Protein AF-A0A0J1G9G6-F1 (afdb_monomer_lite)

pLDDT: mean 80.58, std 20.75, range [24.62, 98.62]

Structure (mmCIF, N/CA/C/O backbone):
data_AF-A0A0J1G9G6-F1
#
_entry.id   AF-A0A0J1G9G6-F1
#
loop_
_atom_site.group_PDB
_atom_site.id
_atom_site.type_symbol
_atom_site.label_atom_id
_atom_site.label_alt_id
_atom_site.label_comp_id
_atom_site.label_asym_id
_atom_site.label_entity_id
_atom_site.label_seq_id
_atom_site.pdbx_PDB_ins_code
_atom_site.Cartn_x
_atom_site.Cartn_y
_atom_site.Cartn_z
_atom_site.occupancy
_atom_site.B_iso_or_equiv
_atom_site.auth_seq_id
_atom_site.auth_comp_id
_atom_site.auth_asym_id
_atom_site.auth_atom_id
_atom_site.pdbx_PDB_model_num
ATOM 1 N N . MET A 1 1 ? 2.804 14.937 89.575 1.00 37.44 1 MET A N 1
ATOM 2 C CA . MET A 1 1 ? 2.727 14.821 91.045 1.00 37.44 1 MET A CA 1
ATOM 3 C C . MET A 1 1 ? 1.291 15.159 91.384 1.00 37.44 1 MET A C 1
ATOM 5 O O . MET A 1 1 ? 0.888 16.235 90.977 1.00 37.44 1 MET A O 1
ATOM 9 N N . GLU A 1 2 ? 0.412 14.302 91.888 1.00 34.16 2 GLU A N 1
ATOM 10 C CA . GLU A 1 2 ? 0.424 12.997 92.588 1.00 34.16 2 GLU A CA 1
ATOM 11 C C . GLU A 1 2 ? -0.862 12.253 92.126 1.00 34.16 2 GLU A C 1
ATOM 13 O O . GLU A 1 2 ? -1.813 12.911 91.711 1.00 34.16 2 GLU A O 1
ATOM 18 N N . TYR A 1 3 ? -0.898 10.945 91.842 1.00 30.44 3 TYR A N 1
ATOM 19 C CA . TYR A 1 3 ? -0.994 9.770 92.733 1.00 30.44 3 TYR A CA 1
ATOM 20 C C . TYR A 1 3 ? -2.004 9.855 93.900 1.00 30.44 3 TYR A C 1
ATOM 22 O O . TYR A 1 3 ? -1.712 10.488 94.904 1.00 30.44 3 TYR A O 1
ATOM 30 N N . GLU A 1 4 ? -3.085 9.058 93.751 1.00 37.62 4 GLU A N 1
ATOM 31 C CA . GLU A 1 4 ? -3.669 8.147 94.772 1.00 37.62 4 GLU A CA 1
ATOM 32 C C . GLU A 1 4 ? -4.447 8.789 95.951 1.00 37.62 4 GLU A C 1
ATOM 34 O O . GLU A 1 4 ? -4.202 9.921 96.329 1.00 37.62 4 GLU A O 1
ATOM 39 N N . GLU A 1 5 ? -5.439 8.200 96.627 1.00 36.09 5 GLU A N 1
ATOM 40 C CA . GLU A 1 5 ? -6.128 6.908 96.598 1.00 36.09 5 GLU A CA 1
ATOM 41 C C . GLU A 1 5 ? -7.461 7.093 97.363 1.00 36.09 5 GLU A C 1
ATOM 43 O O . GLU A 1 5 ? -7.559 7.824 98.349 1.00 36.09 5 GLU A O 1
ATOM 48 N N . ASN A 1 6 ? -8.489 6.405 96.883 1.00 42.53 6 ASN A N 1
ATOM 49 C CA . ASN A 1 6 ? -9.637 5.812 97.576 1.00 42.53 6 ASN A CA 1
ATOM 50 C C . ASN A 1 6 ? -9.734 5.905 99.128 1.00 42.53 6 ASN A C 1
ATOM 52 O O . ASN A 1 6 ? -8.897 5.335 99.819 1.00 42.53 6 ASN A O 1
ATOM 56 N N . LYS A 1 7 ? -10.868 6.391 99.676 1.00 35.22 7 LYS A N 1
ATOM 57 C CA . LYS A 1 7 ? -11.526 5.812 100.878 1.00 35.22 7 LYS A CA 1
ATOM 58 C C . LYS A 1 7 ? -13.044 6.015 100.834 1.00 35.22 7 LYS A C 1
ATOM 60 O O . LYS A 1 7 ? -13.541 7.135 100.781 1.00 35.22 7 LYS A O 1
ATOM 65 N N . GLY A 1 8 ? -13.770 4.898 100.854 1.00 39.19 8 GLY A N 1
ATOM 66 C CA . GLY A 1 8 ? -15.228 4.846 100.847 1.00 39.19 8 GLY A CA 1
ATOM 67 C C . GLY A 1 8 ? -15.885 5.128 102.198 1.00 39.19 8 GLY A C 1
ATOM 68 O O . GLY A 1 8 ? -15.241 5.139 103.245 1.00 39.19 8 GLY A O 1
ATOM 69 N N . ILE A 1 9 ? -17.211 5.277 102.160 1.00 37.81 9 ILE A N 1
ATOM 70 C CA . ILE A 1 9 ? -18.084 5.223 103.334 1.00 37.81 9 ILE A CA 1
ATOM 71 C C . ILE A 1 9 ? -19.213 4.229 103.046 1.00 37.81 9 ILE A C 1
ATOM 73 O O . ILE A 1 9 ? -19.984 4.370 102.099 1.00 37.81 9 ILE A O 1
ATOM 77 N N . TYR A 1 10 ? -19.273 3.203 103.891 1.00 46.72 10 TYR A N 1
ATOM 78 C CA . TYR A 1 10 ? -20.359 2.239 104.029 1.00 46.72 10 TYR A CA 1
ATOM 79 C C . TYR A 1 10 ? -21.520 2.846 104.829 1.00 46.72 10 TYR A C 1
ATOM 81 O O . TYR A 1 10 ? -21.289 3.326 105.932 1.00 46.72 10 TYR A O 1
ATOM 89 N N . MET A 1 11 ? -22.762 2.698 104.355 1.00 38.56 11 MET A N 1
ATOM 90 C CA . MET A 1 11 ? -24.015 2.687 105.144 1.00 38.56 11 MET A CA 1
ATOM 91 C C . MET A 1 11 ? -25.131 2.075 104.272 1.00 38.56 11 MET A C 1
ATOM 93 O O . MET A 1 11 ? -25.106 2.244 103.062 1.00 38.56 11 MET A O 1
ATOM 97 N N . ASN A 1 12 ? -26.192 1.398 104.720 1.00 42.09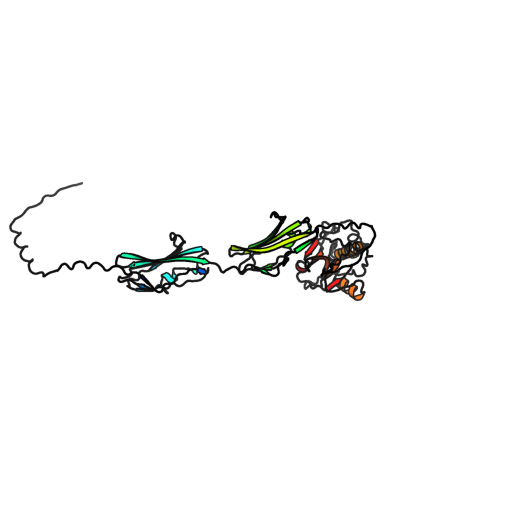 12 ASN A N 1
ATOM 98 C CA . ASN A 1 12 ? -26.589 0.667 105.927 1.00 42.09 12 ASN A CA 1
ATOM 99 C C . ASN A 1 12 ? -27.795 -0.209 105.463 1.00 42.09 12 ASN A C 1
ATOM 101 O O . ASN A 1 12 ? -28.564 0.196 104.588 1.00 42.09 12 ASN A O 1
ATOM 105 N N . LYS A 1 13 ? -27.964 -1.427 105.992 1.00 48.56 13 LYS A N 1
ATOM 106 C CA . LYS A 1 13 ? -28.809 -2.527 105.459 1.00 48.56 13 LYS A CA 1
ATOM 107 C C . LYS A 1 13 ? -30.334 -2.278 105.382 1.00 48.56 13 LYS A C 1
ATOM 109 O O . LYS A 1 13 ? -31.042 -3.165 104.915 1.00 48.56 13 LYS A O 1
ATOM 114 N N . LYS A 1 14 ? -30.862 -1.112 105.768 1.00 46.28 14 LYS A N 1
ATOM 115 C CA . LYS A 1 14 ? -32.317 -0.829 105.786 1.00 46.28 14 LYS A CA 1
ATOM 116 C C . LYS A 1 14 ? -32.867 -0.045 104.580 1.00 46.28 14 LYS A C 1
ATOM 118 O O . LYS A 1 14 ? -34.073 0.128 104.486 1.00 46.28 14 LYS A O 1
ATOM 123 N N . VAL A 1 15 ? -32.030 0.339 103.610 1.00 47.22 15 VAL A N 1
ATOM 124 C CA . VAL A 1 15 ? -32.464 1.046 102.375 1.00 47.22 15 VAL A CA 1
ATOM 125 C C . VAL A 1 15 ? -32.767 0.084 101.206 1.00 47.22 15 VAL A C 1
ATOM 127 O O . VAL A 1 15 ? -33.243 0.489 100.152 1.00 47.22 15 VAL A O 1
ATOM 130 N N . LYS A 1 16 ? -32.571 -1.231 101.384 1.00 42.94 16 LYS A N 1
ATOM 131 C CA . LYS A 1 16 ? -32.784 -2.231 100.318 1.00 42.94 16 LYS A CA 1
ATOM 132 C C . LYS A 1 16 ? -34.242 -2.658 100.084 1.00 42.94 16 LYS A C 1
ATOM 134 O O . LYS A 1 16 ? -34.490 -3.373 99.121 1.00 42.94 16 LYS A O 1
ATOM 139 N N . VAL A 1 17 ? -35.203 -2.236 100.911 1.00 45.69 17 VAL A N 1
ATOM 140 C CA . VAL A 1 17 ? -36.589 -2.753 100.841 1.00 45.69 17 VAL A CA 1
ATOM 141 C C . VAL A 1 17 ? -37.547 -1.847 100.048 1.00 45.69 17 VAL A C 1
ATOM 143 O O . VAL A 1 17 ? -38.584 -2.319 99.602 1.00 45.69 17 VAL A O 1
ATOM 146 N N . LEU A 1 18 ? -37.184 -0.595 99.739 1.00 37.94 18 LEU A N 1
ATOM 147 C CA . LEU A 1 18 ? -38.076 0.315 98.994 1.00 37.94 18 LEU A CA 1
ATOM 148 C C . LEU A 1 18 ? -37.917 0.260 97.456 1.00 37.94 18 LEU A C 1
ATOM 150 O O . LEU A 1 18 ? -38.716 0.842 96.736 1.00 37.94 18 LEU A O 1
ATOM 154 N N . ILE A 1 19 ? -36.932 -0.477 96.926 1.00 45.41 19 ILE A N 1
ATOM 155 C CA . ILE A 1 19 ? -36.694 -0.605 95.467 1.00 45.41 19 ILE A CA 1
ATOM 156 C C . ILE A 1 19 ? -37.241 -1.937 94.901 1.00 45.41 19 ILE A C 1
ATOM 158 O O . ILE A 1 19 ? -37.172 -2.186 93.701 1.00 45.41 19 ILE A O 1
ATOM 162 N N . LEU A 1 20 ? -37.859 -2.790 95.730 1.00 42.72 20 LEU A N 1
ATOM 163 C CA . LEU A 1 20 ? -38.358 -4.108 95.305 1.00 42.72 20 LEU A CA 1
ATOM 164 C C . LEU A 1 20 ? -39.875 -4.162 95.025 1.00 42.72 20 LEU A C 1
ATOM 166 O O . LEU A 1 20 ? -40.393 -5.227 94.708 1.00 42.72 20 LEU A O 1
ATOM 170 N N . MET A 1 21 ? -40.600 -3.037 95.090 1.00 43.38 21 MET A N 1
ATOM 171 C CA . MET A 1 21 ? -42.067 -3.026 94.948 1.00 43.38 21 MET A CA 1
ATOM 172 C C . MET A 1 21 ? -42.606 -2.018 93.916 1.00 43.38 21 MET A C 1
ATOM 174 O O . MET A 1 21 ? -43.674 -1.451 94.098 1.00 43.38 21 MET A O 1
ATOM 178 N N . CYS A 1 22 ? -41.889 -1.825 92.802 1.00 37.66 22 CYS A N 1
ATOM 179 C CA . CYS A 1 22 ? -42.412 -1.151 91.596 1.00 37.66 22 CYS A CA 1
ATOM 180 C C . CYS A 1 22 ? -42.203 -1.957 90.296 1.00 37.66 22 CYS A C 1
ATOM 182 O O . CYS A 1 22 ? -42.447 -1.452 89.205 1.00 37.66 22 CYS A O 1
ATOM 184 N N . CYS A 1 23 ? -41.783 -3.224 90.383 1.00 44.28 23 CYS A N 1
ATOM 185 C CA . CYS A 1 23 ? -41.430 -4.034 89.208 1.00 44.28 23 CYS A CA 1
ATOM 186 C C . CYS A 1 23 ? -42.521 -5.009 88.729 1.00 44.28 23 CYS A C 1
ATOM 188 O O . CYS A 1 23 ? -42.202 -5.915 87.965 1.00 44.28 23 CYS A O 1
ATOM 190 N N . LEU A 1 24 ? -43.785 -4.877 89.148 1.00 44.25 24 LEU A N 1
ATOM 191 C CA . LEU A 1 24 ? -44.778 -5.941 88.917 1.00 44.25 24 LEU A CA 1
ATOM 192 C C . LEU A 1 24 ? -45.924 -5.658 87.941 1.00 44.25 24 LEU A C 1
ATOM 194 O O . LEU A 1 24 ? -46.787 -6.516 87.808 1.00 44.25 24 LEU A O 1
ATOM 198 N N . VAL A 1 25 ? -45.903 -4.568 87.164 1.00 45.62 25 VAL A N 1
ATOM 199 C CA . VAL A 1 25 ? -46.763 -4.468 85.964 1.00 45.62 25 VAL A CA 1
ATOM 200 C C . VAL A 1 25 ? -46.079 -3.675 84.839 1.00 45.62 25 VAL A C 1
ATOM 202 O O . VAL A 1 25 ? -46.430 -2.538 84.550 1.00 45.62 25 VAL A O 1
ATOM 205 N N . VAL A 1 26 ? -45.109 -4.288 84.157 1.00 47.47 26 VAL A N 1
ATOM 206 C CA . VAL A 1 26 ? -44.855 -3.983 82.737 1.00 47.47 26 VAL A CA 1
ATOM 207 C C . VAL A 1 26 ? -44.980 -5.301 81.992 1.00 47.47 26 VAL A C 1
ATOM 209 O O . VAL A 1 26 ? -44.160 -6.205 82.139 1.00 47.47 26 VAL A O 1
ATOM 212 N N . GLY A 1 27 ? -46.094 -5.431 81.276 1.00 43.91 27 GLY A N 1
ATOM 213 C CA . GLY A 1 27 ? -46.491 -6.640 80.580 1.00 43.91 27 GLY A CA 1
ATOM 214 C C . GLY A 1 27 ? -45.456 -7.107 79.559 1.00 43.91 27 GLY A C 1
ATOM 215 O O . GLY A 1 27 ? -44.911 -6.319 78.793 1.00 43.91 27 GLY A O 1
ATOM 216 N N . MET A 1 28 ? -45.227 -8.419 79.578 1.00 46.56 28 MET A N 1
ATOM 217 C CA . MET A 1 28 ? -44.913 -9.280 78.436 1.00 46.56 28 MET A CA 1
ATOM 218 C C . MET A 1 28 ? -44.285 -8.584 77.216 1.00 46.56 28 MET A C 1
ATOM 220 O O . MET A 1 28 ? -44.921 -8.432 76.174 1.00 46.56 28 MET A O 1
ATOM 224 N N . ILE A 1 29 ? -42.987 -8.284 77.282 1.00 49.66 29 ILE A N 1
ATOM 225 C CA . ILE A 1 29 ? -42.167 -8.339 76.070 1.00 49.66 29 ILE A CA 1
ATOM 226 C C . ILE A 1 29 ? -41.852 -9.818 75.876 1.00 49.66 29 ILE A C 1
ATOM 228 O O . ILE A 1 29 ? -40.887 -10.344 76.428 1.00 49.66 29 ILE A O 1
ATOM 232 N N . ILE A 1 30 ? -42.705 -10.512 75.121 1.00 52.06 30 ILE A N 1
ATOM 233 C CA . ILE A 1 30 ? -42.299 -11.771 74.497 1.00 52.06 30 ILE A CA 1
ATOM 234 C C . ILE A 1 30 ? -40.992 -11.444 73.763 1.00 52.06 30 ILE A C 1
ATOM 236 O O . ILE A 1 30 ? -40.996 -10.506 72.957 1.00 52.06 30 ILE A O 1
ATOM 240 N N . PRO A 1 31 ? -39.870 -12.141 74.015 1.00 52.69 31 PRO A N 1
ATOM 241 C CA . PRO A 1 31 ? -38.706 -11.990 73.167 1.00 52.69 31 PRO A CA 1
ATOM 242 C C . PRO A 1 31 ? -39.134 -12.451 71.774 1.00 52.69 31 PRO A C 1
ATOM 244 O O . PRO A 1 31 ? -39.212 -13.648 71.497 1.00 52.69 31 PRO A O 1
ATOM 247 N N . MET A 1 32 ? -39.469 -11.501 70.896 1.00 48.16 32 MET A N 1
ATOM 248 C CA . MET A 1 32 ? -39.546 -11.769 69.470 1.00 48.16 32 MET A CA 1
ATOM 249 C C . MET A 1 32 ? -38.167 -12.293 69.103 1.00 48.16 32 MET A C 1
ATOM 251 O O . MET A 1 32 ? -37.185 -11.549 69.070 1.00 48.16 32 MET A O 1
ATOM 255 N N . LYS A 1 33 ? -38.093 -13.610 68.899 1.00 45.69 33 LYS A N 1
ATOM 256 C CA . LYS A 1 33 ? -36.967 -14.284 68.269 1.00 45.69 33 LYS A CA 1
ATOM 257 C C . LYS A 1 33 ? -36.539 -13.393 67.101 1.00 45.69 33 LYS A C 1
ATOM 259 O O . LYS A 1 33 ? -37.409 -13.103 66.278 1.00 45.69 33 LYS A O 1
ATOM 264 N N . PRO A 1 34 ? -35.285 -12.904 67.036 1.00 56.00 34 PRO A N 1
ATOM 265 C CA . PRO A 1 34 ? -34.860 -12.067 65.928 1.00 56.00 34 PRO A CA 1
ATOM 266 C C . PRO A 1 34 ? -35.147 -12.852 64.657 1.00 56.00 34 PRO A C 1
ATOM 268 O O . PRO A 1 34 ? -34.554 -13.907 64.418 1.00 56.00 34 PRO A O 1
ATOM 271 N N . GLU A 1 35 ? -36.148 -12.394 63.908 1.00 53.66 35 GLU A N 1
ATOM 272 C CA . GLU A 1 35 ? -36.547 -13.047 62.681 1.00 53.66 35 GLU A CA 1
ATOM 273 C C . GLU A 1 35 ? -35.318 -13.017 61.785 1.00 53.66 35 GLU A C 1
ATOM 275 O O . GLU A 1 35 ? -34.762 -11.948 61.511 1.00 53.66 35 GLU A O 1
ATOM 280 N N . ALA A 1 36 ? -34.808 -14.205 61.457 1.00 62.31 36 ALA A N 1
ATOM 281 C CA . ALA A 1 36 ? -33.551 -14.338 60.746 1.00 62.31 36 ALA A CA 1
ATOM 282 C C . ALA A 1 36 ? -33.624 -13.460 59.494 1.00 62.31 36 ALA A C 1
ATOM 284 O O . ALA A 1 36 ? -34.475 -13.676 58.629 1.00 62.31 36 ALA A O 1
ATOM 285 N N . ALA A 1 37 ? -32.769 -12.434 59.430 1.00 69.75 37 ALA A N 1
ATOM 286 C CA . ALA A 1 37 ? -32.818 -11.446 58.364 1.00 69.75 37 ALA A CA 1
ATOM 287 C C . ALA A 1 37 ? -32.830 -12.166 57.008 1.00 69.75 37 ALA A C 1
ATOM 289 O O . ALA A 1 37 ? -31.912 -12.927 56.691 1.00 69.75 37 ALA A O 1
ATOM 290 N N . ALA A 1 38 ? -33.886 -11.948 56.217 1.00 83.25 38 ALA A N 1
ATOM 291 C CA . ALA A 1 38 ? -34.091 -12.658 54.958 1.00 83.25 38 ALA A CA 1
ATOM 292 C C . ALA A 1 38 ? -32.831 -12.605 54.074 1.00 83.25 38 ALA A C 1
ATOM 294 O O . ALA A 1 38 ? -32.177 -11.567 53.973 1.00 83.25 38 ALA A O 1
ATOM 295 N N . ALA A 1 39 ? -32.479 -13.683 53.375 1.00 90.19 39 ALA A N 1
ATOM 296 C CA . ALA A 1 39 ? -31.289 -13.675 52.523 1.00 90.19 39 ALA A CA 1
ATOM 297 C C . ALA A 1 39 ? -31.376 -12.601 51.413 1.00 90.19 39 ALA A C 1
ATOM 299 O O . ALA A 1 39 ? -32.440 -12.349 50.840 1.00 90.19 39 ALA A O 1
ATOM 300 N N . SER A 1 40 ? -30.247 -11.969 51.069 1.00 95.94 40 SER A N 1
ATOM 301 C CA . SER A 1 40 ? -30.194 -10.982 49.978 1.00 95.94 40 SER A CA 1
ATOM 302 C C . SER A 1 40 ? -30.512 -11.610 48.614 1.00 95.94 40 SER A C 1
ATOM 304 O O . SER A 1 40 ? -29.908 -12.602 48.189 1.00 95.94 40 SER A O 1
ATOM 306 N N . ARG A 1 41 ? -31.419 -10.961 47.878 1.00 96.25 41 ARG A N 1
ATOM 307 C CA . ARG A 1 41 ? -31.846 -11.312 46.513 1.00 96.25 41 ARG A CA 1
ATOM 308 C C . ARG A 1 41 ? -31.276 -10.356 45.459 1.00 96.25 41 ARG A C 1
ATOM 310 O O . ARG A 1 41 ? -31.892 -10.171 44.411 1.00 96.25 41 ARG A O 1
ATOM 317 N N . LEU A 1 42 ? -30.108 -9.757 45.724 1.00 97.75 42 LEU A N 1
ATOM 318 C CA . LEU A 1 42 ? -29.390 -8.910 44.765 1.00 97.75 42 LEU A CA 1
ATOM 319 C C . LEU A 1 42 ? -29.220 -9.619 43.415 1.00 97.75 42 LEU A C 1
ATOM 321 O O . LEU A 1 42 ? -28.587 -10.678 43.340 1.00 97.75 42 LEU A O 1
ATOM 325 N N . LYS A 1 43 ? -29.766 -9.011 42.361 1.00 98.00 43 LYS A N 1
ATOM 326 C CA . LYS A 1 43 ? -29.716 -9.499 40.976 1.00 98.00 43 LYS A CA 1
ATOM 327 C C . LYS A 1 43 ? -29.771 -8.346 39.975 1.00 98.00 43 LYS A C 1
ATOM 329 O O . LYS A 1 43 ? -30.172 -7.238 40.332 1.00 98.00 43 LYS A O 1
ATOM 334 N N . ILE A 1 44 ? -29.409 -8.629 38.726 1.00 98.25 44 ILE A N 1
ATOM 335 C CA . ILE A 1 44 ? -29.576 -7.730 37.580 1.00 98.25 44 ILE A CA 1
ATOM 336 C C . ILE A 1 44 ? -30.351 -8.444 36.467 1.00 98.25 44 ILE A C 1
ATOM 338 O O . ILE A 1 44 ? -30.115 -9.623 36.215 1.00 98.25 44 ILE A O 1
ATOM 342 N N . SER A 1 45 ? -31.260 -7.744 35.792 1.00 97.81 45 SER A N 1
ATOM 343 C CA . SER A 1 45 ? -31.976 -8.235 34.606 1.00 97.81 45 SER A CA 1
ATOM 344 C C . SER A 1 45 ? -31.903 -7.229 33.455 1.00 97.81 45 SER A C 1
ATOM 346 O O . SER A 1 45 ? -31.611 -6.055 33.681 1.00 97.81 45 SER A O 1
ATOM 348 N N . GLY A 1 46 ? -32.120 -7.687 32.215 1.00 96.25 46 GLY A N 1
ATOM 349 C CA . GLY A 1 46 ? -32.145 -6.823 31.023 1.00 96.25 46 GLY A CA 1
ATOM 350 C C . GLY A 1 46 ? -30.844 -6.051 30.770 1.00 96.25 46 GLY A C 1
ATOM 351 O O . GLY A 1 46 ? -30.878 -4.938 30.250 1.00 96.25 46 GLY A O 1
ATOM 352 N N . HIS A 1 47 ? -29.707 -6.591 31.214 1.00 94.88 47 HIS A N 1
ATOM 353 C CA . HIS A 1 47 ? -28.421 -5.917 31.093 1.00 94.88 47 HIS A CA 1
ATOM 354 C C . HIS A 1 47 ? -27.768 -6.172 29.738 1.00 94.88 47 HIS A C 1
ATOM 356 O O . HIS A 1 47 ? -27.908 -7.251 29.167 1.00 94.88 47 HIS A O 1
ATOM 362 N N . SER A 1 48 ? -27.016 -5.187 29.254 1.00 89.00 48 SER A N 1
ATOM 363 C CA . SER A 1 48 ? -26.156 -5.314 28.079 1.00 89.00 48 SER A CA 1
ATOM 364 C C . SER A 1 48 ? -24.688 -5.248 28.492 1.00 89.00 48 SER A C 1
ATOM 366 O O . SER A 1 48 ? -24.326 -4.689 29.528 1.00 89.00 48 SER A O 1
ATOM 368 N N . TYR A 1 49 ? -23.824 -5.832 27.672 1.00 91.56 49 TYR A N 1
ATOM 369 C CA . TYR A 1 49 ? -22.379 -5.671 27.766 1.00 91.56 49 TYR A CA 1
ATOM 370 C C . TYR A 1 49 ? -21.778 -5.781 26.361 1.00 91.56 49 TYR A C 1
ATOM 372 O O . TYR A 1 49 ? -22.325 -6.504 25.524 1.00 91.56 49 TYR A O 1
ATOM 380 N N . PRO A 1 50 ? -20.670 -5.086 26.071 1.00 89.06 50 PRO A N 1
ATOM 381 C CA . PRO A 1 50 ? -19.994 -5.258 24.796 1.00 89.06 50 PRO A CA 1
ATOM 382 C C . PRO A 1 50 ? -19.303 -6.628 24.753 1.00 89.06 50 PRO A C 1
ATOM 384 O O . PRO A 1 50 ? -18.731 -7.067 25.747 1.00 89.06 50 PRO A O 1
ATOM 387 N N . VAL A 1 51 ? -19.318 -7.291 23.596 1.00 86.19 51 VAL A N 1
ATOM 388 C CA . VAL A 1 51 ? -18.444 -8.450 23.301 1.00 86.19 51 VAL A CA 1
ATOM 389 C C . VAL A 1 51 ? -17.247 -7.975 22.476 1.00 86.19 51 VAL A C 1
ATOM 391 O O . VAL A 1 51 ? -16.085 -8.214 22.809 1.00 86.19 51 VAL A O 1
ATOM 394 N N . SER A 1 52 ? -17.548 -7.205 21.434 1.00 89.88 52 SER A N 1
ATOM 395 C CA . SER A 1 52 ? -16.602 -6.419 20.655 1.00 89.88 52 SER A CA 1
ATOM 396 C C . SER A 1 52 ? -17.093 -4.978 20.630 1.00 89.88 52 SER A C 1
ATOM 398 O O . SER A 1 52 ? -18.293 -4.728 20.519 1.00 89.88 52 SER A O 1
ATOM 400 N N . HIS A 1 53 ? -16.175 -4.034 20.769 1.00 92.31 53 HIS A N 1
ATOM 401 C CA . HIS A 1 53 ? -16.461 -2.613 20.811 1.00 92.31 53 HIS A CA 1
ATOM 402 C C . HIS A 1 53 ? -15.589 -1.892 19.790 1.00 92.31 53 HIS A C 1
ATOM 404 O O . HIS A 1 53 ? -14.380 -2.108 19.721 1.00 92.31 53 HIS A O 1
ATOM 410 N N . LYS A 1 54 ? -16.191 -1.048 18.958 1.00 90.88 54 LYS A N 1
ATOM 411 C CA . LYS A 1 54 ? -15.455 -0.337 17.918 1.00 90.88 54 LYS A CA 1
ATOM 412 C C . LYS A 1 54 ? -14.730 0.856 18.533 1.00 90.88 54 LYS A C 1
ATOM 414 O O . LYS A 1 54 ? -15.335 1.660 19.234 1.00 90.88 54 LYS A O 1
ATOM 419 N N . LEU A 1 55 ? -13.441 0.981 18.232 1.00 91.19 55 LEU A N 1
ATOM 420 C CA . LEU A 1 55 ? -12.612 2.098 18.674 1.00 91.19 55 LEU A CA 1
ATOM 421 C C . LEU A 1 55 ? -13.285 3.443 18.347 1.00 91.19 55 LEU A C 1
ATOM 423 O O . LEU A 1 55 ? -13.675 3.660 17.196 1.00 91.19 55 LEU A O 1
ATOM 427 N N . GLY A 1 56 ? -13.377 4.328 19.342 1.00 90.25 56 GLY A N 1
ATOM 428 C CA . GLY A 1 56 ? -13.932 5.675 19.184 1.00 90.25 56 GLY A CA 1
ATOM 429 C C . GLY A 1 56 ? -15.459 5.754 19.167 1.00 90.25 56 GLY A C 1
ATOM 430 O O . GLY A 1 56 ? -15.988 6.769 18.730 1.00 90.25 56 GLY A O 1
ATOM 431 N N . THR A 1 57 ? -16.180 4.701 19.568 1.00 92.38 57 THR A N 1
ATOM 432 C CA . THR A 1 57 ? -17.655 4.721 19.636 1.00 92.38 57 THR A CA 1
ATOM 433 C C . THR A 1 57 ? -18.142 4.669 21.078 1.00 92.38 57 THR A C 1
ATOM 435 O O . THR A 1 57 ? -17.443 4.163 21.940 1.00 92.38 57 THR A O 1
ATOM 438 N N . SER A 1 58 ? -19.330 5.189 21.372 1.00 94.19 58 SER A N 1
ATOM 439 C CA . SER A 1 58 ? -19.923 5.064 22.706 1.00 94.19 58 SER A CA 1
ATOM 440 C C . SER A 1 58 ? -20.572 3.687 22.906 1.00 94.19 58 SER A C 1
ATOM 442 O O . SER A 1 58 ? -20.858 2.957 21.953 1.00 94.19 58 SER A O 1
ATOM 444 N N . PHE A 1 59 ? -20.800 3.309 24.163 1.00 95.12 59 PHE A N 1
ATOM 445 C CA . PHE A 1 59 ? -21.616 2.153 24.528 1.00 95.12 59 PHE A CA 1
ATOM 446 C C . PHE A 1 59 ? -22.495 2.536 25.715 1.00 95.12 59 PHE A C 1
ATOM 448 O O . PHE A 1 59 ? -21.967 2.886 26.767 1.00 95.12 59 PHE A O 1
ATOM 455 N N . SER A 1 60 ? -23.813 2.444 25.547 1.00 95.25 60 SER A N 1
ATOM 456 C CA . SER A 1 60 ? -24.766 2.748 26.615 1.00 95.25 60 SER A CA 1
ATOM 457 C C . SER A 1 60 ? -25.052 1.522 27.478 1.00 95.25 60 SER A C 1
ATOM 459 O O . SER A 1 60 ? -25.367 0.433 26.979 1.00 95.25 60 SER A O 1
ATOM 461 N N . LEU A 1 61 ? -24.979 1.712 28.789 1.00 94.81 61 LEU A N 1
ATOM 462 C CA . LEU A 1 61 ? -25.313 0.714 29.787 1.00 94.81 61 LEU A CA 1
ATOM 463 C C . LEU A 1 61 ? -26.814 0.424 29.784 1.00 94.81 61 LEU A C 1
ATOM 465 O O . LEU A 1 61 ? -27.654 1.317 29.724 1.00 94.81 61 LEU A O 1
ATOM 469 N N . LYS A 1 62 ? -27.165 -0.853 29.932 1.00 95.75 62 LYS A N 1
ATOM 470 C CA . LYS A 1 62 ? -28.530 -1.289 30.241 1.00 95.75 62 LYS A CA 1
ATOM 471 C C . LYS A 1 62 ? -28.506 -2.217 31.444 1.00 95.75 62 LYS A C 1
ATOM 473 O O . LYS A 1 62 ? -27.505 -2.889 31.700 1.00 95.75 62 LYS A O 1
ATOM 478 N N . GLY A 1 63 ? -29.622 -2.281 32.160 1.00 96.75 63 GLY A N 1
ATOM 479 C CA . GLY A 1 63 ? -29.854 -3.281 33.195 1.00 96.75 63 GLY A CA 1
ATOM 480 C C . GLY A 1 63 ? -30.570 -2.728 34.416 1.00 96.75 63 GLY A C 1
ATOM 481 O O . GLY A 1 63 ? -30.279 -1.628 34.884 1.00 96.75 63 GLY A O 1
ATOM 482 N N . ARG A 1 64 ? -31.484 -3.528 34.965 1.00 98.12 64 ARG A N 1
ATOM 483 C CA . ARG A 1 64 ? -32.227 -3.222 36.187 1.00 98.12 64 ARG A CA 1
ATOM 484 C C . ARG A 1 64 ? -31.686 -4.054 37.340 1.00 98.12 64 ARG A C 1
ATOM 486 O O . ARG A 1 64 ? -31.827 -5.275 37.350 1.00 98.12 64 ARG A O 1
ATOM 493 N N . ILE A 1 65 ? -31.072 -3.393 38.314 1.00 98.38 65 ILE A N 1
ATOM 494 C CA . ILE A 1 65 ? -30.596 -4.006 39.555 1.00 98.38 65 ILE A CA 1
ATOM 495 C C . ILE A 1 65 ? -31.742 -4.001 40.566 1.00 98.38 65 ILE A C 1
ATOM 497 O O . ILE A 1 65 ? -32.431 -2.994 40.721 1.00 98.38 65 ILE A O 1
ATOM 501 N N . SER A 1 66 ? -31.954 -5.116 41.263 1.00 98.31 66 SER A N 1
ATOM 502 C CA . SER A 1 66 ? -32.989 -5.244 42.294 1.00 98.31 66 SER A CA 1
ATOM 503 C C . SER A 1 66 ? -32.500 -6.037 43.501 1.00 98.31 66 SER A C 1
ATOM 505 O O . SER A 1 66 ? -31.719 -6.973 43.327 1.00 98.31 66 SER A O 1
ATOM 507 N N . SER A 1 67 ? -33.000 -5.708 44.693 1.00 98.06 67 SER A N 1
ATOM 508 C CA . SER A 1 67 ? -32.839 -6.494 45.925 1.00 98.06 67 SER A CA 1
ATOM 509 C C . SER A 1 67 ? -34.108 -6.415 46.788 1.00 98.06 67 SER A C 1
ATOM 511 O O . SER A 1 67 ? -34.934 -5.517 46.618 1.00 98.06 67 SER A O 1
ATOM 513 N N . ASN A 1 68 ? -34.274 -7.357 47.720 1.00 97.44 68 ASN A N 1
ATOM 514 C CA . ASN A 1 68 ? -35.249 -7.260 48.811 1.00 97.44 68 ASN A CA 1
ATOM 515 C C . ASN A 1 68 ? -34.853 -6.196 49.856 1.00 97.44 68 ASN A C 1
ATOM 517 O O . ASN A 1 68 ? -35.727 -5.660 50.537 1.00 97.44 68 ASN A O 1
ATOM 521 N N . TYR A 1 69 ? -33.571 -5.818 49.911 1.00 97.56 69 TYR A N 1
ATOM 522 C CA . TYR A 1 69 ? -33.040 -4.723 50.729 1.00 97.56 69 TYR A CA 1
ATOM 523 C C . TYR A 1 69 ? -32.785 -3.453 49.908 1.00 97.56 69 TYR A C 1
ATOM 525 O O . TYR A 1 69 ? -32.660 -3.499 48.683 1.00 97.56 69 TYR A O 1
ATOM 533 N N . LYS A 1 70 ? -32.651 -2.298 50.578 1.00 98.19 70 LYS A N 1
ATOM 534 C CA . LYS A 1 70 ? -32.184 -1.064 49.921 1.00 98.19 70 LYS A CA 1
ATOM 535 C C . LYS A 1 70 ? -30.763 -1.276 49.385 1.00 98.19 70 LYS A C 1
ATOM 537 O O . LYS A 1 70 ? -29.866 -1.649 50.137 1.00 98.19 70 LYS A O 1
ATOM 542 N N . ILE A 1 71 ? -30.549 -1.021 48.101 1.00 98.56 71 ILE A N 1
ATOM 543 C CA . ILE A 1 71 ? -29.245 -1.047 47.439 1.00 98.56 71 ILE A CA 1
ATOM 544 C C . ILE A 1 71 ? -28.467 0.182 47.915 1.00 98.56 71 ILE A C 1
ATOM 546 O O . ILE A 1 71 ? -28.866 1.319 47.668 1.00 98.56 71 ILE A O 1
ATOM 550 N N . LYS A 1 72 ? -27.363 -0.044 48.624 1.00 98.38 72 LYS A N 1
ATOM 551 C CA . LYS A 1 72 ? -26.549 1.019 49.222 1.00 98.38 72 LYS A CA 1
ATOM 552 C C . LYS A 1 72 ? -25.463 1.508 48.285 1.00 98.38 72 LYS A C 1
ATOM 554 O O . LYS A 1 72 ? -25.163 2.691 48.298 1.00 98.38 72 LYS A O 1
ATOM 559 N N . ARG A 1 73 ? -24.888 0.621 47.473 1.00 98.38 73 ARG A N 1
ATOM 560 C CA . ARG A 1 73 ? -23.832 0.986 46.527 1.00 98.38 73 ARG A CA 1
ATOM 561 C C . ARG A 1 73 ? -23.889 0.128 45.276 1.00 98.38 73 ARG A C 1
ATOM 563 O O . ARG A 1 73 ? -24.047 -1.084 45.373 1.00 98.38 73 ARG A O 1
ATOM 570 N N . ILE A 1 74 ? -23.687 0.744 44.122 1.00 98.50 74 ILE A N 1
ATOM 571 C CA . ILE A 1 74 ? -23.404 0.082 42.848 1.00 98.50 74 ILE A CA 1
ATOM 572 C C . ILE A 1 74 ? -22.048 0.591 42.373 1.00 98.50 74 ILE A C 1
ATOM 574 O O . ILE A 1 74 ? -21.798 1.791 42.413 1.00 98.50 74 ILE A O 1
ATOM 578 N N . THR A 1 75 ? -21.176 -0.305 41.925 1.00 98.12 75 THR A N 1
ATOM 579 C CA . THR A 1 75 ? -19.912 0.051 41.281 1.00 98.12 75 THR A CA 1
ATOM 580 C C . THR A 1 75 ? -19.885 -0.548 39.886 1.00 98.12 75 THR A C 1
ATOM 582 O O . THR A 1 75 ? -19.851 -1.769 39.742 1.00 98.12 75 THR A O 1
ATOM 585 N N . ALA A 1 76 ? -19.877 0.305 38.865 1.00 98.00 76 ALA A N 1
ATOM 586 C CA . ALA A 1 76 ? -19.672 -0.092 37.476 1.00 98.00 76 ALA A CA 1
ATOM 587 C C . ALA A 1 76 ? -18.281 0.366 37.027 1.00 98.00 76 ALA A C 1
ATOM 589 O O . ALA A 1 76 ? -17.858 1.473 37.360 1.00 98.00 76 ALA A O 1
ATOM 590 N N . GLY A 1 77 ? -17.550 -0.475 36.299 1.00 97.81 77 GLY A N 1
ATOM 591 C CA . GLY A 1 77 ? -16.193 -0.143 35.882 1.00 97.81 77 GLY A CA 1
ATOM 592 C C . GLY A 1 77 ? -15.712 -0.889 34.648 1.00 97.81 77 GLY A C 1
ATOM 593 O O . GLY A 1 77 ? -16.106 -2.031 34.394 1.00 97.81 77 GLY A O 1
ATOM 594 N N . ILE A 1 78 ? -14.812 -0.231 33.923 1.00 98.31 78 ILE A N 1
ATOM 595 C CA . ILE A 1 78 ? -13.983 -0.802 32.866 1.00 98.31 78 ILE A CA 1
ATOM 596 C C . ILE A 1 78 ? -12.582 -0.987 33.441 1.00 98.31 78 ILE A C 1
ATOM 598 O O . ILE A 1 78 ? -11.949 -0.038 33.908 1.00 98.31 78 ILE A O 1
ATOM 602 N N . TYR A 1 79 ? -12.092 -2.215 33.393 1.00 98.06 79 TYR A N 1
ATOM 603 C CA . TYR A 1 79 ? -10.798 -2.614 33.922 1.00 98.06 79 TYR A CA 1
ATOM 604 C C . TYR A 1 79 ? -9.927 -3.192 32.809 1.00 98.06 79 TYR A C 1
ATOM 606 O O . TYR A 1 79 ? -10.422 -3.556 31.739 1.00 98.06 79 TYR A O 1
ATOM 614 N N . ASN A 1 80 ? -8.627 -3.321 33.064 1.00 96.69 80 ASN A N 1
ATOM 615 C CA . ASN A 1 80 ? -7.780 -4.188 32.252 1.00 96.69 80 ASN A CA 1
ATOM 616 C C . ASN A 1 80 ? -8.303 -5.635 32.290 1.00 96.69 80 ASN A C 1
ATOM 618 O O . ASN A 1 80 ? -9.096 -6.010 33.156 1.00 96.69 80 ASN A O 1
ATOM 622 N N . SER A 1 81 ? -7.854 -6.461 31.349 1.00 93.88 81 SER A N 1
ATOM 623 C CA . SER A 1 81 ? -8.309 -7.851 31.213 1.00 93.88 81 SER A CA 1
ATOM 624 C C . SER A 1 81 ? -8.146 -8.693 32.488 1.00 93.88 81 SER A C 1
ATOM 626 O O . SER A 1 81 ? -8.977 -9.562 32.739 1.00 93.88 81 SER A O 1
ATOM 628 N N . SER A 1 82 ? -7.130 -8.416 33.315 1.00 93.12 82 SER A N 1
ATOM 629 C CA . SER A 1 82 ? -6.914 -9.088 34.606 1.00 93.12 82 SER A CA 1
ATOM 630 C C . SER A 1 82 ? -7.802 -8.567 35.742 1.00 93.12 82 SER A C 1
ATOM 632 O O . SER A 1 82 ? -7.862 -9.175 36.807 1.00 93.12 82 SER A O 1
ATOM 634 N N . GLY A 1 83 ? -8.498 -7.444 35.546 1.00 93.88 83 GLY A N 1
ATOM 635 C CA . GLY A 1 83 ? -9.363 -6.816 36.543 1.00 93.88 83 GLY A CA 1
ATOM 636 C C . GLY A 1 83 ? -8.635 -6.028 37.638 1.00 93.88 83 GLY A C 1
ATOM 637 O O . GLY A 1 83 ? -9.304 -5.551 38.555 1.00 93.88 83 GLY A O 1
ATOM 638 N N . LYS A 1 84 ? -7.304 -5.883 37.549 1.00 92.00 84 LYS A N 1
ATOM 639 C CA . LYS A 1 84 ? -6.458 -5.203 38.546 1.00 92.00 84 LYS A CA 1
ATOM 640 C C . LYS A 1 84 ? -6.476 -3.676 38.408 1.00 92.00 84 LYS A C 1
ATOM 642 O O . LYS A 1 84 ? -6.599 -2.974 39.403 1.00 92.00 84 LYS A O 1
ATOM 647 N N . LYS A 1 85 ? -6.383 -3.152 37.181 1.00 95.50 85 LYS A N 1
ATOM 648 C CA . LYS A 1 85 ? -6.348 -1.704 36.898 1.00 95.50 85 LYS A CA 1
ATOM 649 C C . LYS A 1 85 ? -7.701 -1.238 36.380 1.00 95.50 85 LYS A C 1
ATOM 651 O O . LYS A 1 85 ? -8.176 -1.784 35.389 1.00 95.50 85 LYS A O 1
ATOM 656 N N . SER A 1 86 ? -8.297 -0.219 36.997 1.00 96.44 86 SER A N 1
ATOM 657 C CA . SER A 1 86 ? -9.475 0.466 36.448 1.00 96.44 86 SER A CA 1
ATOM 658 C C . SER A 1 86 ? -9.064 1.575 35.482 1.00 96.44 86 SER A C 1
ATOM 660 O O . SER A 1 86 ? -8.170 2.355 35.799 1.00 96.44 86 SER A O 1
ATOM 662 N N . TYR A 1 87 ? -9.742 1.663 34.341 1.00 97.25 87 TYR A N 1
ATOM 663 C CA . TYR A 1 87 ? -9.654 2.794 33.411 1.00 97.25 87 TYR A CA 1
ATOM 664 C C . TYR A 1 87 ? -10.750 3.816 33.698 1.00 97.25 87 TYR A C 1
ATOM 666 O O . TYR A 1 87 ? -10.470 4.998 33.830 1.00 97.25 87 TYR A O 1
ATOM 674 N N . TYR A 1 88 ? -11.980 3.330 33.868 1.00 97.81 88 TYR A N 1
ATOM 675 C CA . TYR A 1 88 ? -13.145 4.135 34.219 1.00 97.81 88 TYR A CA 1
ATOM 676 C C . TYR A 1 88 ? -13.946 3.396 35.283 1.00 97.81 88 TYR A C 1
ATOM 678 O O . TYR A 1 88 ? -14.067 2.169 35.232 1.00 97.81 88 TYR A O 1
ATOM 686 N N . LYS A 1 89 ? -14.462 4.119 36.275 1.00 97.31 89 LYS A N 1
ATOM 687 C CA . LYS A 1 89 ? -15.219 3.548 37.392 1.00 97.31 89 LYS A CA 1
ATOM 688 C C . LYS A 1 89 ? -16.199 4.586 37.917 1.00 97.31 89 LYS A C 1
ATOM 690 O O . LYS A 1 89 ? -15.822 5.736 38.096 1.00 97.31 89 LYS A O 1
ATOM 695 N N . SER A 1 90 ? -17.411 4.154 38.235 1.00 97.75 90 SER A N 1
ATOM 696 C CA . SER A 1 90 ? -18.424 4.981 38.884 1.00 97.75 90 SER A CA 1
ATOM 697 C C . SER A 1 90 ? -19.021 4.251 40.078 1.00 97.75 90 SER A C 1
ATOM 699 O O . SER A 1 90 ? -19.258 3.041 40.018 1.00 97.75 90 SER A O 1
ATOM 701 N N . ASN A 1 91 ? -19.231 4.992 41.166 1.00 97.88 91 ASN A N 1
ATOM 702 C CA . ASN A 1 91 ? -19.912 4.533 42.369 1.00 97.88 91 ASN A CA 1
ATOM 703 C C . ASN A 1 91 ? -21.238 5.289 42.494 1.00 97.88 91 ASN A C 1
ATOM 705 O O . ASN A 1 91 ? -21.242 6.515 42.500 1.00 97.88 91 ASN A O 1
ATOM 709 N N . ILE A 1 92 ? -22.343 4.563 42.629 1.00 97.31 92 ILE A N 1
ATOM 710 C CA . ILE A 1 92 ? -23.694 5.119 42.757 1.00 97.31 92 ILE A CA 1
ATOM 711 C C . ILE A 1 92 ? -24.284 4.669 44.092 1.00 97.31 92 ILE A C 1
ATOM 713 O O . ILE A 1 92 ? -24.151 3.497 44.452 1.00 97.31 92 ILE A O 1
ATOM 717 N N . TYR A 1 93 ? -24.982 5.566 44.790 1.00 97.81 93 TYR A N 1
ATOM 718 C CA . TYR A 1 93 ? -25.583 5.321 46.106 1.00 97.81 93 TYR A CA 1
ATOM 719 C C . TYR A 1 93 ? -27.103 5.551 46.073 1.00 97.81 93 TYR A C 1
ATOM 721 O O . TYR A 1 93 ? -27.584 6.565 46.565 1.00 97.81 93 TYR A O 1
ATOM 729 N N . PRO A 1 94 ? -27.887 4.643 45.465 1.00 96.62 94 PRO A N 1
ATOM 730 C CA . PRO A 1 94 ? -29.288 4.931 45.160 1.00 96.62 94 PRO A CA 1
ATOM 731 C C . PRO A 1 94 ? -30.220 4.867 46.377 1.00 96.62 94 PRO A C 1
ATOM 733 O O . PRO A 1 94 ? -31.265 5.501 46.373 1.00 96.62 94 PRO A O 1
ATOM 736 N N . ASN A 1 95 ? -29.886 4.085 47.411 1.00 96.94 95 ASN A N 1
ATOM 737 C CA . ASN A 1 95 ? -30.721 3.867 48.602 1.00 96.94 95 ASN A CA 1
ATOM 738 C C . ASN A 1 95 ? -32.162 3.380 48.299 1.00 96.94 95 ASN A C 1
ATOM 740 O O . ASN A 1 95 ? -33.072 3.550 49.110 1.00 96.94 95 ASN A O 1
ATOM 744 N N . THR A 1 96 ? -32.369 2.714 47.159 1.00 98.25 96 THR A N 1
ATOM 745 C CA . THR A 1 96 ? -33.660 2.164 46.709 1.00 98.25 96 THR A CA 1
ATOM 746 C C . THR A 1 96 ? -33.593 0.639 46.570 1.00 98.25 96 THR A C 1
ATOM 748 O O . THR A 1 96 ? -32.513 0.058 46.506 1.00 98.25 96 THR A O 1
ATOM 751 N N . LYS A 1 97 ? -34.736 -0.055 46.479 1.00 98.00 97 LYS A N 1
ATOM 752 C CA . LYS A 1 97 ? -34.767 -1.513 46.216 1.00 98.00 97 LYS A CA 1
ATOM 753 C C . LYS A 1 97 ? -34.562 -1.883 44.735 1.00 98.00 97 LYS A C 1
ATOM 755 O O . LYS A 1 97 ? -34.338 -3.052 44.421 1.00 98.00 97 LYS A O 1
ATOM 760 N N . LYS A 1 98 ? -34.666 -0.915 43.815 1.00 98.38 98 LYS A N 1
ATOM 761 C CA . LYS A 1 98 ? -34.542 -1.102 42.358 1.00 98.38 98 LYS A CA 1
ATOM 762 C C . LYS A 1 98 ? -33.805 0.085 41.731 1.00 98.38 98 LYS A C 1
ATOM 764 O O . LYS A 1 98 ? -34.154 1.224 42.021 1.00 98.38 98 LYS A O 1
ATOM 769 N N . TYR A 1 99 ? -32.858 -0.172 40.834 1.00 98.25 99 TYR A N 1
ATOM 770 C CA . TYR A 1 99 ? -32.092 0.866 40.138 1.00 98.25 99 TYR A CA 1
ATOM 771 C C . TYR A 1 99 ? -31.870 0.505 38.665 1.00 98.25 99 TYR A C 1
ATOM 773 O O . TYR A 1 99 ? -31.569 -0.650 38.364 1.00 98.25 99 TYR A O 1
ATOM 781 N N . ASN A 1 100 ? -32.021 1.468 37.755 1.00 97.56 100 ASN A N 1
ATOM 782 C CA . ASN A 1 100 ? -31.757 1.289 36.325 1.00 97.56 100 ASN A CA 1
ATOM 783 C C . ASN A 1 100 ? -30.395 1.895 35.963 1.00 97.56 100 ASN A C 1
ATOM 785 O O . ASN A 1 100 ? -30.096 3.010 36.373 1.00 97.56 100 ASN A O 1
ATOM 789 N N . LEU A 1 101 ? -29.576 1.163 35.208 1.00 96.38 101 LEU A N 1
ATOM 790 C CA . LEU A 1 101 ? -28.256 1.629 34.775 1.00 96.38 101 LEU A CA 1
ATOM 791 C C . LEU A 1 101 ? -28.300 2.551 33.550 1.00 96.38 101 LEU A C 1
ATOM 793 O O . LEU A 1 101 ? -27.360 3.323 33.372 1.00 96.38 101 LEU A O 1
ATOM 797 N N . ALA A 1 102 ? -29.346 2.478 32.725 1.00 95.50 102 ALA A N 1
ATOM 798 C CA . ALA A 1 102 ? -29.462 3.335 31.544 1.00 95.50 102 ALA A CA 1
ATOM 799 C C . ALA A 1 102 ? -29.577 4.810 31.948 1.00 95.50 102 ALA A C 1
ATOM 801 O O . ALA A 1 102 ? -30.340 5.126 32.863 1.00 95.50 102 ALA A O 1
ATOM 802 N N . TYR A 1 103 ? -28.816 5.684 31.280 1.00 92.94 103 TYR A N 1
ATOM 803 C CA . TYR A 1 103 ? -28.755 7.128 31.553 1.00 92.94 103 TYR A CA 1
ATOM 804 C C . TYR A 1 103 ? -28.364 7.478 33.001 1.00 92.94 103 TYR A C 1
ATOM 806 O O . TYR A 1 103 ? -28.642 8.571 33.490 1.00 92.94 103 TYR A O 1
ATOM 814 N N . SER A 1 104 ? -27.730 6.545 33.715 1.00 94.38 104 SER A N 1
ATOM 815 C CA . SER A 1 104 ? -27.255 6.760 35.083 1.00 94.38 104 SER A CA 1
ATOM 816 C C . SER A 1 104 ? -25.895 7.471 35.103 1.00 94.38 104 SER A C 1
ATOM 818 O O . SER A 1 104 ? -25.178 7.453 34.101 1.00 94.38 104 SER A O 1
ATOM 820 N N . PRO A 1 105 ? -25.436 7.995 36.256 1.00 94.31 105 PRO A N 1
ATOM 821 C CA . PRO A 1 105 ? -24.071 8.512 36.389 1.00 94.31 105 PRO A CA 1
ATOM 822 C C . PRO A 1 105 ? -22.978 7.503 36.003 1.00 94.31 105 PRO A C 1
ATOM 824 O O . PRO A 1 105 ? -21.881 7.897 35.618 1.00 94.31 105 PRO A O 1
ATOM 827 N N . ALA A 1 106 ? -23.242 6.194 36.095 1.00 94.06 106 ALA A N 1
ATOM 828 C CA . ALA A 1 106 ? -22.312 5.182 35.598 1.00 94.06 106 ALA A CA 1
ATOM 829 C C . ALA A 1 106 ? -22.273 5.115 34.070 1.00 94.06 106 ALA A C 1
ATOM 831 O O . ALA A 1 106 ? -21.205 4.861 33.524 1.00 94.06 106 ALA A O 1
ATOM 832 N N . ASP A 1 107 ? -23.400 5.338 33.396 1.00 94.12 107 ASP A N 1
ATOM 833 C CA . ASP A 1 107 ? -23.489 5.305 31.935 1.00 94.12 107 ASP A CA 1
ATOM 834 C C . ASP A 1 107 ? -22.598 6.390 31.318 1.00 94.12 107 ASP A C 1
ATOM 836 O O . ASP A 1 107 ? -21.744 6.110 30.483 1.00 94.12 107 ASP A O 1
ATOM 840 N N . TYR A 1 108 ? -22.683 7.609 31.856 1.00 93.06 108 TYR A N 1
ATOM 841 C CA . TYR A 1 108 ? -21.857 8.734 31.413 1.00 93.06 108 TYR A CA 1
ATOM 842 C C . TYR A 1 108 ? -20.383 8.626 31.833 1.00 93.06 108 TYR A C 1
ATOM 844 O O . TYR A 1 108 ? -19.490 9.060 31.108 1.00 93.06 108 TYR A O 1
ATOM 852 N N . ALA A 1 109 ? -20.098 8.052 33.007 1.00 95.56 109 ALA A N 1
ATOM 853 C CA . ALA A 1 109 ? -18.732 7.959 33.526 1.00 95.56 109 ALA A CA 1
ATOM 854 C C . ALA A 1 109 ? -17.883 6.871 32.845 1.00 95.56 109 ALA A C 1
ATOM 856 O O . ALA A 1 109 ? -16.651 6.943 32.871 1.00 95.56 109 ALA A O 1
ATOM 857 N N . LEU A 1 110 ? -18.505 5.839 32.266 1.00 96.25 110 LEU A N 1
ATOM 858 C CA . LEU A 1 110 ? -17.789 4.785 31.548 1.00 96.25 110 LEU A CA 1
ATOM 859 C C . LEU A 1 110 ? -17.534 5.201 30.093 1.00 96.25 110 LEU A C 1
ATOM 861 O O . LEU A 1 110 ? -18.296 4.878 29.191 1.00 96.25 110 LEU A O 1
ATOM 865 N N . GLN A 1 111 ? -16.414 5.886 29.864 1.00 95.88 111 GLN A N 1
ATOM 866 C CA . GLN A 1 111 ? -16.024 6.435 28.558 1.00 95.88 111 GLN A CA 1
ATOM 867 C C . GLN A 1 111 ? -15.460 5.353 27.614 1.00 95.88 111 GLN A C 1
ATOM 869 O O . GLN A 1 111 ? -14.250 5.259 27.387 1.00 95.88 111 GLN A O 1
ATOM 874 N N . PHE A 1 112 ? -16.334 4.483 27.096 1.00 95.88 112 PHE A N 1
ATOM 875 C CA . PHE A 1 112 ? -15.969 3.405 26.162 1.00 95.88 112 PHE A CA 1
ATOM 876 C C . PHE A 1 112 ? -15.273 3.919 24.889 1.00 95.88 112 PHE A C 1
ATOM 878 O O . PHE A 1 112 ? -14.328 3.296 24.402 1.00 95.88 112 PHE A O 1
ATOM 885 N N . ASP A 1 113 ? -15.681 5.092 24.416 1.00 94.69 113 ASP A N 1
ATOM 886 C CA . ASP A 1 113 ? -15.175 5.788 23.233 1.00 94.69 113 ASP A CA 1
ATOM 887 C C . ASP A 1 113 ? -13.702 6.199 23.348 1.00 94.69 113 ASP A C 1
ATOM 889 O O . ASP A 1 113 ? -12.997 6.285 22.341 1.00 94.69 113 ASP A O 1
ATOM 893 N N . ARG A 1 114 ? -13.204 6.383 24.573 1.00 95.56 114 ARG A N 1
ATOM 894 C CA . ARG A 1 114 ? -11.818 6.787 24.856 1.00 95.56 114 ARG A CA 1
ATOM 895 C C . ARG A 1 114 ? -10.866 5.616 25.096 1.00 95.56 114 ARG A C 1
ATOM 897 O O . ARG A 1 114 ? -9.664 5.818 25.291 1.00 95.56 114 ARG A O 1
ATOM 904 N N . LEU A 1 115 ? -11.367 4.382 25.084 1.00 95.00 115 LEU A N 1
ATOM 905 C CA . LEU A 1 115 ? -10.522 3.202 25.233 1.00 95.00 115 LEU A CA 1
ATOM 906 C C . LEU A 1 115 ? -9.615 3.025 24.011 1.00 95.00 115 LEU A C 1
ATOM 908 O O . LEU A 1 115 ? -10.034 3.194 22.871 1.00 95.00 115 LEU A O 1
ATOM 912 N N . LYS A 1 116 ? -8.363 2.622 24.241 1.00 93.38 116 LYS A N 1
ATOM 913 C CA . LYS A 1 116 ? -7.441 2.225 23.167 1.00 93.38 116 LYS A CA 1
ATOM 914 C C . LYS A 1 116 ? -7.768 0.806 22.690 1.00 93.38 116 LYS A C 1
ATOM 916 O O . LYS A 1 116 ? -8.469 0.057 23.363 1.00 93.38 116 LYS A O 1
ATOM 921 N N . LYS A 1 117 ? -7.221 0.403 21.536 1.00 91.69 117 LYS A N 1
ATOM 922 C CA . LY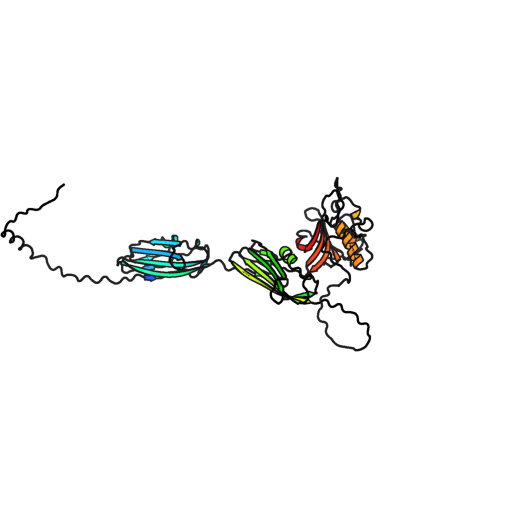S A 1 117 ? -7.284 -0.995 21.073 1.00 91.69 117 LYS A CA 1
ATOM 923 C C . LYS A 1 117 ? -6.729 -1.920 22.164 1.00 91.69 117 LYS A C 1
ATOM 925 O O . LYS A 1 117 ? -5.604 -1.717 22.615 1.00 91.69 117 LYS A O 1
ATOM 930 N N . GLY A 1 118 ? -7.490 -2.939 22.555 1.00 93.25 118 GLY A N 1
ATOM 931 C CA . GLY A 1 118 ? -7.079 -3.854 23.620 1.00 93.25 118 GLY A CA 1
ATOM 932 C C . GLY A 1 118 ? -8.211 -4.718 24.168 1.00 93.25 118 GLY A C 1
ATOM 933 O O . GLY A 1 118 ? -9.356 -4.610 23.734 1.00 93.25 118 GLY A O 1
ATOM 934 N N . LYS A 1 119 ? -7.873 -5.580 25.132 1.00 95.81 119 LYS A N 1
ATOM 935 C CA . LYS A 1 119 ? -8.816 -6.446 25.851 1.00 95.81 119 LYS A CA 1
ATOM 936 C C . LYS A 1 119 ? -9.107 -5.869 27.234 1.00 95.81 119 LYS A C 1
ATOM 938 O O . LYS A 1 119 ? -8.184 -5.590 28.000 1.00 95.81 119 LYS A O 1
ATOM 943 N N . TYR A 1 120 ? -10.385 -5.749 27.566 1.00 98.06 120 TYR A N 1
ATOM 944 C CA . TYR A 1 120 ? -10.878 -5.111 28.784 1.00 98.06 120 TYR A CA 1
ATOM 945 C C . TYR A 1 120 ? -11.867 -6.010 29.523 1.00 98.06 120 TYR A C 1
ATOM 947 O O . TYR A 1 120 ? -12.363 -6.998 28.980 1.00 98.06 120 TYR A O 1
ATOM 955 N N . LEU A 1 121 ? -12.151 -5.659 30.775 1.00 97.69 121 LEU A N 1
ATOM 956 C CA . LEU A 1 121 ? -13.169 -6.282 31.613 1.00 97.69 121 LEU A CA 1
ATOM 957 C C . LEU A 1 121 ? -14.214 -5.233 32.003 1.00 97.69 121 LEU A C 1
ATOM 959 O O . LEU A 1 121 ? -13.892 -4.273 32.698 1.00 97.69 121 LEU A O 1
ATOM 963 N N . TYR A 1 122 ? -15.469 -5.445 31.612 1.00 97.88 122 TYR A N 1
ATOM 964 C CA . TYR A 1 122 ? -16.614 -4.722 32.156 1.00 97.88 122 TYR A CA 1
ATOM 965 C C . TYR A 1 122 ? -17.146 -5.464 33.385 1.00 97.88 122 TYR A C 1
ATOM 967 O O . TYR A 1 122 ? -17.411 -6.672 33.339 1.00 97.88 122 TYR A O 1
ATOM 975 N N . LYS A 1 123 ? -17.271 -4.750 34.507 1.00 97.44 123 LYS A N 1
ATOM 976 C CA . LYS A 1 123 ? -17.698 -5.325 35.784 1.00 97.44 123 LYS A CA 1
ATOM 977 C C . LYS A 1 123 ? -18.693 -4.412 36.492 1.00 97.44 123 LYS A C 1
ATOM 979 O O . LYS A 1 123 ? -18.435 -3.220 36.638 1.00 97.44 123 LYS A O 1
ATOM 984 N N . VAL A 1 124 ? -19.782 -5.001 36.985 1.00 98.06 124 VAL A N 1
ATOM 985 C CA . VAL A 1 124 ? -20.777 -4.341 37.841 1.00 98.06 124 VAL A CA 1
ATOM 986 C C . VAL A 1 124 ? -20.898 -5.114 39.143 1.00 98.06 124 VAL A C 1
ATOM 988 O O . VAL A 1 124 ? -21.167 -6.316 39.130 1.00 98.06 124 VAL A O 1
ATOM 991 N N . THR A 1 125 ? -20.723 -4.433 40.269 1.00 98.19 125 THR A N 1
ATOM 992 C CA . THR A 1 125 ? -20.959 -4.978 41.609 1.00 98.19 125 THR A CA 1
ATOM 993 C C . THR A 1 125 ? -21.992 -4.138 42.348 1.00 98.19 125 THR A C 1
ATOM 995 O O . THR A 1 125 ? -22.136 -2.947 42.083 1.00 98.19 125 THR A O 1
ATOM 998 N N . ALA A 1 126 ? -22.730 -4.747 43.272 1.00 98.44 126 ALA A N 1
ATOM 999 C CA . ALA A 1 126 ? -23.690 -4.042 44.113 1.00 98.44 126 ALA A CA 1
ATOM 1000 C C . ALA A 1 126 ? -23.620 -4.538 45.558 1.00 98.44 126 ALA A C 1
ATOM 1002 O O . ALA A 1 126 ? -23.360 -5.719 45.791 1.00 98.44 126 ALA A O 1
ATOM 1003 N N . LYS A 1 127 ? -23.865 -3.630 46.505 1.00 98.50 127 LYS A N 1
ATOM 1004 C CA . LYS A 1 127 ? -23.995 -3.882 47.943 1.00 98.50 127 LYS A CA 1
ATOM 1005 C C . LYS A 1 127 ? -25.356 -3.386 48.414 1.00 98.50 127 LYS A C 1
ATOM 1007 O O . LYS A 1 127 ? -25.741 -2.264 48.078 1.00 98.50 127 LYS A O 1
ATOM 1012 N N . ASP A 1 128 ? -26.070 -4.189 49.190 1.00 97.81 128 ASP A N 1
ATOM 1013 C CA . ASP A 1 128 ? -27.350 -3.802 49.788 1.00 97.81 128 ASP A CA 1
ATOM 1014 C C . ASP A 1 128 ? -27.264 -3.640 51.315 1.00 97.81 128 ASP A C 1
ATOM 1016 O O . ASP A 1 128 ? -26.201 -3.802 51.919 1.00 97.81 128 ASP A O 1
ATOM 1020 N N . ALA A 1 129 ? -28.378 -3.241 51.928 1.00 97.31 129 ALA A N 1
ATOM 1021 C CA . ALA A 1 129 ? -28.464 -2.933 53.352 1.00 97.31 129 ALA A CA 1
ATOM 1022 C C . ALA A 1 129 ? -28.311 -4.158 54.270 1.00 97.31 129 ALA A C 1
ATOM 1024 O O . ALA A 1 129 ? -28.021 -3.965 55.441 1.00 97.31 129 ALA A O 1
ATOM 1025 N N . SER A 1 130 ? -28.417 -5.389 53.749 1.00 95.38 130 SER A N 1
ATOM 1026 C CA . SER A 1 130 ? -28.056 -6.596 54.514 1.00 95.38 130 SER A CA 1
ATOM 1027 C C . SER A 1 130 ? -26.541 -6.737 54.717 1.00 95.38 130 SER A C 1
ATOM 1029 O O . SER A 1 130 ? -26.073 -7.673 55.352 1.00 95.38 130 SER A O 1
ATOM 1031 N N . GLY A 1 131 ? -25.746 -5.855 54.099 1.00 93.38 131 GLY A N 1
ATOM 1032 C CA . GLY A 1 131 ? -24.288 -5.935 54.061 1.00 93.38 131 GLY A CA 1
ATOM 1033 C C . GLY A 1 131 ? -23.758 -6.785 52.904 1.00 93.38 131 GLY A C 1
ATOM 1034 O O . GLY A 1 131 ? -22.581 -6.657 52.546 1.00 93.38 131 GLY A O 1
ATOM 1035 N N . LYS A 1 132 ? -24.606 -7.593 52.250 1.00 95.50 132 LYS A N 1
ATOM 1036 C CA . LYS A 1 132 ? -24.185 -8.478 51.160 1.00 95.50 132 LYS A CA 1
ATOM 1037 C C . LYS A 1 132 ? -23.724 -7.685 49.940 1.00 95.50 132 LYS A C 1
ATOM 1039 O O . LYS A 1 132 ? -24.399 -6.770 49.475 1.00 95.50 132 LYS A O 1
ATOM 1044 N N . SER A 1 133 ? -22.581 -8.093 49.386 1.00 97.44 133 SER A N 1
ATOM 1045 C CA . SER A 1 133 ? -22.070 -7.624 48.094 1.00 97.44 133 SER A CA 1
ATOM 1046 C C . SER A 1 133 ? -22.096 -8.750 47.061 1.00 97.44 133 SER A C 1
ATOM 1048 O O . SER A 1 133 ? -21.773 -9.895 47.383 1.00 97.44 133 SER A O 1
ATOM 1050 N N . ARG A 1 134 ? -22.462 -8.441 45.813 1.00 97.50 134 ARG A N 1
ATOM 1051 C CA . ARG A 1 134 ? -22.438 -9.386 44.684 1.00 97.50 134 ARG A CA 1
ATOM 1052 C C . ARG A 1 134 ? -21.839 -8.753 43.434 1.00 97.50 134 ARG A C 1
ATOM 1054 O O . ARG A 1 134 ? -22.053 -7.572 43.166 1.00 97.50 134 ARG A O 1
ATOM 1061 N N . THR A 1 135 ? -21.123 -9.558 42.649 1.00 97.88 135 THR A N 1
ATOM 1062 C CA . THR A 1 135 ? -20.776 -9.212 41.264 1.00 97.88 135 THR A CA 1
ATOM 1063 C C . THR A 1 135 ? -21.937 -9.622 40.374 1.00 97.88 135 THR A C 1
ATOM 1065 O O . THR A 1 135 ? -22.264 -10.800 40.299 1.00 97.88 135 THR A O 1
ATOM 1068 N N . LEU A 1 136 ? -22.576 -8.642 39.747 1.00 98.00 136 LEU A N 1
ATOM 1069 C CA . LEU A 1 136 ? -23.771 -8.828 38.928 1.00 98.00 136 LEU A CA 1
ATOM 1070 C C . LEU A 1 136 ? -23.422 -9.006 37.446 1.00 98.00 136 LEU A C 1
ATOM 1072 O O . LEU A 1 136 ? -24.100 -9.745 36.744 1.00 98.00 136 LEU A O 1
ATOM 1076 N N . VAL A 1 137 ? -22.346 -8.360 36.983 1.00 97.62 137 VAL A N 1
ATOM 1077 C CA . VAL A 1 137 ? -21.796 -8.521 35.629 1.00 97.62 137 VAL A CA 1
ATOM 1078 C C . VAL A 1 137 ? -20.276 -8.632 35.723 1.00 97.62 137 VAL A C 1
ATOM 1080 O O . VAL A 1 137 ? -19.646 -7.865 36.452 1.00 97.62 137 VAL A O 1
ATOM 1083 N N . LYS A 1 138 ? -19.679 -9.573 34.983 1.00 97.00 138 LYS A N 1
ATOM 1084 C CA . LYS A 1 138 ? -18.223 -9.733 34.827 1.00 97.00 138 LYS A CA 1
ATOM 1085 C C . LYS A 1 138 ? -17.931 -10.313 33.442 1.00 97.00 138 LYS A C 1
ATOM 1087 O O . LYS A 1 138 ? -17.946 -11.528 33.266 1.00 97.00 138 LYS A O 1
ATOM 1092 N N . ARG A 1 139 ? -17.725 -9.451 32.445 1.00 96.88 139 ARG A N 1
ATOM 1093 C CA . ARG A 1 139 ? -17.579 -9.851 31.034 1.00 96.88 139 ARG A CA 1
ATOM 1094 C C . ARG A 1 139 ? -16.377 -9.171 30.396 1.00 96.88 139 ARG A C 1
ATOM 1096 O O . ARG A 1 139 ? -16.184 -7.969 30.560 1.00 96.88 139 ARG A O 1
ATOM 1103 N N . THR A 1 140 ? -15.555 -9.947 29.693 1.00 96.94 140 THR A N 1
ATOM 1104 C CA . THR A 1 140 ? -14.441 -9.385 28.920 1.00 96.94 140 THR A CA 1
ATOM 1105 C C . THR A 1 140 ? -14.914 -8.963 27.536 1.00 96.94 140 THR A C 1
ATOM 1107 O O . THR A 1 140 ? -15.828 -9.572 26.987 1.00 96.94 140 THR A O 1
ATOM 1110 N N . PHE A 1 141 ? -14.295 -7.918 26.990 1.00 96.25 141 PHE A N 1
ATOM 1111 C CA . PHE A 1 141 ? -14.588 -7.410 25.653 1.00 96.25 141 PHE A CA 1
ATOM 1112 C C . PHE A 1 141 ? -13.327 -6.885 24.976 1.00 96.25 141 PHE A C 1
ATOM 1114 O O . PHE A 1 141 ? -12.356 -6.516 25.644 1.00 96.25 141 PHE A O 1
ATOM 1121 N N . ASN A 1 142 ? -13.340 -6.848 23.646 1.00 94.44 142 ASN A N 1
ATOM 1122 C CA . ASN A 1 142 ? -12.238 -6.304 22.858 1.00 94.44 142 ASN A CA 1
ATOM 1123 C C . ASN A 1 142 ? -12.622 -4.954 22.265 1.00 94.44 142 ASN A C 1
ATOM 1125 O O . ASN A 1 142 ? -13.672 -4.833 21.643 1.00 94.44 142 ASN A O 1
ATOM 1129 N N . VAL A 1 143 ? -11.743 -3.965 22.394 1.00 94.19 143 VAL A N 1
ATOM 1130 C CA . VAL A 1 143 ? -11.812 -2.736 21.605 1.00 94.19 143 VAL A CA 1
ATOM 1131 C C . VAL A 1 143 ? -11.050 -2.975 20.310 1.00 94.19 143 VAL A C 1
ATOM 1133 O O . VAL A 1 143 ? -9.828 -3.151 20.318 1.00 94.19 143 VAL A O 1
ATOM 1136 N N . VAL A 1 144 ? -11.776 -3.015 19.198 1.00 89.19 144 VAL A N 1
ATOM 1137 C CA . VAL A 1 144 ? -11.255 -3.342 17.870 1.00 89.19 144 VAL A CA 1
ATOM 1138 C C . VAL A 1 144 ? -11.274 -2.121 16.960 1.00 89.19 144 VAL A C 1
ATOM 1140 O O . VAL A 1 144 ? -12.139 -1.251 17.042 1.00 89.19 144 VAL A O 1
ATOM 1143 N N . THR A 1 145 ? -10.312 -2.054 16.049 1.00 84.31 145 THR A N 1
ATOM 1144 C CA . THR A 1 145 ? -10.346 -1.109 14.929 1.00 84.31 145 THR A CA 1
ATOM 1145 C C . THR A 1 145 ? -11.280 -1.641 13.835 1.00 84.31 145 THR A C 1
ATOM 1147 O O . THR A 1 145 ? -11.589 -2.833 13.817 1.00 84.31 145 THR A O 1
ATOM 1150 N N . LYS A 1 146 ? -11.711 -0.799 12.881 1.00 82.19 146 LYS A N 1
ATOM 1151 C CA . LYS A 1 146 ? -12.377 -1.299 11.659 1.00 82.19 146 LYS A CA 1
ATOM 1152 C C . LYS A 1 146 ? -11.496 -2.374 10.999 1.00 82.19 146 LYS A C 1
ATOM 1154 O O . LYS A 1 146 ? -10.269 -2.245 11.009 1.00 82.19 146 LYS A O 1
ATOM 1159 N N . THR A 1 147 ? -12.090 -3.398 10.398 1.00 87.25 147 THR A N 1
ATOM 1160 C CA . THR A 1 147 ? -11.330 -4.398 9.636 1.00 87.25 147 THR A CA 1
ATOM 1161 C C . THR A 1 147 ? -10.607 -3.724 8.468 1.00 87.25 147 THR A C 1
ATOM 1163 O O . THR A 1 147 ? -11.173 -2.856 7.800 1.00 87.25 147 THR A O 1
ATOM 1166 N N . SER A 1 148 ? -9.341 -4.077 8.249 1.00 93.19 148 SER A N 1
ATOM 1167 C CA . SER A 1 148 ? -8.569 -3.579 7.108 1.00 93.19 148 SER A CA 1
ATOM 1168 C C . SER A 1 148 ? -9.039 -4.235 5.808 1.00 93.19 148 SER A C 1
ATOM 1170 O O . SER A 1 148 ? -9.223 -5.451 5.767 1.00 93.19 148 SER A O 1
ATOM 1172 N N . ASN A 1 149 ? -9.193 -3.444 4.744 1.00 95.31 149 ASN A N 1
ATOM 1173 C CA . ASN A 1 149 ? -9.465 -3.935 3.387 1.00 95.31 149 ASN A CA 1
ATOM 1174 C C . ASN A 1 149 ? -8.211 -3.921 2.487 1.00 95.31 149 ASN A C 1
ATOM 1176 O O . ASN A 1 149 ? -8.341 -3.835 1.265 1.00 95.31 149 ASN A O 1
ATOM 1180 N N . LEU A 1 150 ? -7.015 -3.998 3.088 1.00 97.94 150 LEU A N 1
ATOM 1181 C CA . LEU A 1 150 ? -5.727 -3.972 2.393 1.00 97.94 150 LEU A CA 1
ATOM 1182 C C . LEU A 1 150 ? -5.672 -4.998 1.245 1.00 97.94 150 LEU A C 1
ATOM 1184 O O . LEU A 1 150 ? -5.760 -6.215 1.462 1.00 97.94 150 LEU A O 1
ATOM 1188 N N . LYS A 1 151 ? -5.520 -4.494 0.017 1.00 98.31 151 LYS A N 1
ATOM 1189 C CA . LYS A 1 151 ? -5.505 -5.278 -1.227 1.00 98.31 151 LYS A CA 1
ATOM 1190 C C . LYS A 1 151 ? -4.642 -4.621 -2.305 1.00 98.31 151 LYS A C 1
ATOM 1192 O O . LYS A 1 151 ? -4.326 -3.440 -2.195 1.00 98.31 151 LYS A O 1
ATOM 1197 N N . ILE A 1 152 ? -4.306 -5.374 -3.351 1.00 97.94 152 ILE A N 1
ATOM 1198 C CA . ILE A 1 152 ? -3.748 -4.850 -4.606 1.00 97.94 152 ILE A CA 1
ATOM 1199 C C . ILE A 1 152 ? -4.788 -4.981 -5.723 1.00 97.94 152 ILE A C 1
ATOM 1201 O O . ILE A 1 152 ? -5.572 -5.929 -5.724 1.00 97.94 152 ILE A O 1
ATOM 1205 N N . THR A 1 153 ? -4.813 -4.031 -6.652 1.00 94.00 153 THR A N 1
ATOM 1206 C CA . THR A 1 153 ? -5.607 -4.084 -7.888 1.00 94.00 153 THR A CA 1
ATOM 1207 C C . THR A 1 153 ? -4.684 -4.033 -9.098 1.00 94.00 153 THR A C 1
ATOM 1209 O O . THR A 1 153 ? -3.704 -3.285 -9.069 1.00 94.00 153 THR A O 1
ATOM 1212 N N . SER A 1 154 ? -5.014 -4.803 -10.137 1.00 82.31 154 SER A N 1
ATOM 1213 C CA . SER A 1 154 ? -4.246 -4.909 -11.388 1.00 82.31 154 SER A CA 1
ATOM 1214 C C . SER A 1 154 ? -2.747 -5.171 -11.165 1.00 82.31 154 SER A C 1
ATOM 1216 O O . SER A 1 154 ? -1.924 -4.377 -11.617 1.00 82.31 154 SER A O 1
ATOM 1218 N N . PRO A 1 155 ? -2.370 -6.217 -10.399 1.00 91.75 155 PRO A N 1
ATOM 1219 C CA . PRO A 1 155 ? -0.964 -6.533 -10.186 1.00 91.75 155 PRO A CA 1
ATOM 1220 C C . PRO A 1 155 ? -0.287 -6.885 -11.513 1.00 91.75 155 PRO A C 1
ATOM 1222 O O . PRO A 1 155 ? -0.861 -7.606 -12.328 1.00 91.75 155 PRO A O 1
ATOM 1225 N N . VAL A 1 156 ? 0.943 -6.409 -11.684 1.00 79.00 156 VAL A N 1
ATOM 1226 C CA . VAL A 1 156 ? 1.855 -6.839 -12.747 1.00 79.00 156 VAL A CA 1
ATOM 1227 C C . VAL A 1 156 ? 3.085 -7.418 -12.050 1.00 79.00 156 VAL A C 1
ATOM 1229 O O . VAL A 1 156 ? 3.684 -6.718 -11.229 1.00 79.00 156 VAL A O 1
ATOM 1232 N N . PRO A 1 157 ? 3.436 -8.689 -12.283 1.00 87.00 157 PRO A N 1
ATOM 1233 C CA . PRO A 1 157 ? 2.721 -9.683 -13.095 1.00 87.00 157 PRO A CA 1
ATOM 1234 C C . PRO A 1 157 ? 1.342 -10.076 -12.513 1.00 87.00 157 PRO A C 1
ATOM 1236 O O . PRO A 1 157 ? 1.153 -10.162 -11.292 1.00 87.00 157 PRO A O 1
ATOM 1239 N N . SER A 1 158 ? 0.370 -10.350 -13.391 1.00 86.75 158 SER A N 1
ATOM 1240 C CA . SER A 1 158 ? -0.983 -10.786 -13.000 1.00 86.75 158 SER A CA 1
ATOM 1241 C C . SER A 1 158 ? -1.070 -12.287 -12.699 1.00 86.75 158 SER A C 1
ATOM 1243 O O . SER A 1 158 ? -1.960 -12.702 -11.957 1.00 86.75 158 SER A O 1
ATOM 1245 N N . SER A 1 159 ? -0.118 -13.080 -13.192 1.00 93.31 159 SER A N 1
ATOM 1246 C CA . SER A 1 159 ? 0.041 -14.524 -12.983 1.00 93.31 159 SER A CA 1
ATOM 1247 C C . SER A 1 159 ? 1.519 -14.881 -12.800 1.00 93.31 159 SER A C 1
ATOM 1249 O O . SER A 1 159 ? 2.367 -13.998 -12.698 1.00 93.31 159 SER A O 1
ATOM 1251 N N . ASP A 1 160 ? 1.836 -16.169 -12.707 1.00 97.12 160 ASP A N 1
ATOM 1252 C CA . ASP A 1 160 ? 3.221 -16.616 -12.874 1.00 97.12 160 ASP A CA 1
ATOM 1253 C C . ASP A 1 160 ? 3.705 -16.239 -14.283 1.00 97.12 160 ASP A C 1
ATOM 1255 O O . ASP A 1 160 ? 2.893 -16.101 -15.205 1.00 97.12 160 ASP A O 1
ATOM 1259 N N . PHE A 1 161 ? 5.004 -15.985 -14.427 1.00 90.75 161 PHE A N 1
ATOM 1260 C CA . PHE A 1 161 ? 5.569 -15.393 -15.638 1.00 90.75 161 PHE A CA 1
ATOM 1261 C C . PHE A 1 161 ? 6.972 -15.926 -15.928 1.00 90.75 161 PHE A C 1
ATOM 1263 O O . PHE A 1 161 ? 7.640 -16.498 -15.063 1.00 90.75 161 PHE A O 1
ATOM 1270 N N . ALA A 1 162 ? 7.417 -15.742 -17.168 1.00 90.31 162 ALA A N 1
ATOM 1271 C CA . ALA A 1 162 ? 8.739 -16.146 -17.607 1.00 90.31 162 ALA A CA 1
ATOM 1272 C C . ALA A 1 162 ? 9.421 -15.026 -18.389 1.00 90.31 162 ALA A C 1
ATOM 1274 O O . ALA A 1 162 ? 8.760 -14.260 -19.089 1.00 90.31 162 ALA A O 1
ATOM 1275 N N . ILE A 1 163 ? 10.742 -14.975 -18.278 1.00 82.50 163 ILE A N 1
ATOM 1276 C CA . ILE A 1 163 ? 11.617 -14.090 -19.042 1.00 82.50 163 ILE A CA 1
ATOM 1277 C C . ILE A 1 163 ? 12.790 -14.896 -19.580 1.00 82.50 163 ILE A C 1
ATOM 1279 O O . ILE A 1 163 ? 13.103 -15.966 -19.063 1.00 82.50 163 ILE A O 1
ATOM 1283 N N . ASN A 1 164 ? 13.452 -14.382 -20.603 1.00 82.06 164 ASN A N 1
ATOM 1284 C CA . ASN A 1 164 ? 14.745 -14.902 -21.028 1.00 82.06 164 ASN A CA 1
ATOM 1285 C C . ASN A 1 164 ? 15.850 -14.301 -20.147 1.00 82.06 164 ASN A C 1
ATOM 1287 O O . ASN A 1 164 ? 15.676 -13.200 -19.623 1.00 82.06 164 ASN A O 1
ATOM 1291 N N . ALA A 1 165 ? 16.972 -14.998 -19.967 1.00 80.19 165 ALA A N 1
ATOM 1292 C CA . ALA A 1 165 ? 18.145 -14.445 -19.291 1.00 80.19 165 ALA A CA 1
ATOM 1293 C C . ALA A 1 165 ? 18.583 -13.140 -19.986 1.00 80.19 165 ALA A C 1
ATOM 1295 O O . ALA A 1 165 ? 18.535 -13.041 -21.213 1.00 80.19 165 ALA A O 1
ATOM 1296 N N . GLY A 1 166 ? 18.942 -12.111 -19.212 1.00 70.00 166 GLY A N 1
ATOM 1297 C CA . GLY A 1 166 ? 19.160 -10.758 -19.748 1.00 70.00 166 GLY A CA 1
ATOM 1298 C C . GLY A 1 166 ? 17.873 -9.974 -20.048 1.00 70.00 166 GLY A C 1
ATOM 1299 O O . GLY A 1 166 ? 17.931 -8.778 -20.320 1.00 70.00 166 GLY A O 1
ATOM 1300 N N . GLY A 1 167 ? 16.704 -10.615 -19.982 1.00 60.94 167 GLY A N 1
ATOM 1301 C CA . GLY A 1 167 ? 15.415 -10.013 -20.299 1.00 60.94 167 GLY A CA 1
ATOM 1302 C C . GLY A 1 167 ? 14.942 -9.029 -19.234 1.00 60.94 167 GLY A C 1
ATOM 1303 O O . GLY A 1 167 ? 14.992 -9.297 -18.034 1.00 60.94 167 GLY A O 1
ATOM 1304 N N . LEU A 1 168 ? 14.432 -7.884 -19.679 1.00 61.12 168 LEU A N 1
ATOM 1305 C CA . LEU A 1 168 ? 13.792 -6.914 -18.800 1.00 61.12 168 LEU A CA 1
ATOM 1306 C C . LEU A 1 168 ? 12.368 -7.345 -18.443 1.00 61.12 168 LEU A C 1
ATOM 1308 O O . LEU A 1 168 ? 11.652 -7.947 -19.243 1.00 61.12 168 LEU A O 1
ATOM 1312 N N . TYR A 1 169 ? 11.940 -6.986 -17.236 1.00 71.69 169 TYR A N 1
ATOM 1313 C CA . TYR A 1 169 ? 10.567 -7.169 -16.784 1.00 71.69 169 TYR A CA 1
ATOM 1314 C C . TYR A 1 169 ? 10.172 -6.041 -15.847 1.00 71.69 169 TYR A C 1
ATOM 1316 O O . TYR A 1 169 ? 11.012 -5.556 -15.093 1.00 71.69 169 TYR A O 1
ATOM 1324 N N . THR A 1 170 ? 8.899 -5.654 -15.879 1.00 71.38 170 THR A N 1
ATOM 1325 C CA . THR A 1 170 ? 8.373 -4.592 -15.023 1.00 71.38 170 THR A CA 1
ATOM 1326 C C . THR A 1 170 ? 7.303 -5.095 -14.087 1.00 71.38 170 THR A C 1
ATOM 1328 O O . THR A 1 170 ? 6.534 -6.003 -14.405 1.00 71.38 170 THR A O 1
ATOM 1331 N N . VAL A 1 171 ? 7.232 -4.476 -12.920 1.00 76.19 171 VAL A N 1
ATOM 1332 C CA . VAL A 1 171 ? 6.242 -4.781 -11.897 1.00 76.19 171 VAL A CA 1
ATOM 1333 C C . VAL A 1 171 ? 5.339 -3.589 -11.634 1.00 76.19 171 VAL A C 1
ATOM 1335 O O . VAL A 1 171 ? 5.704 -2.432 -11.823 1.00 76.19 171 VAL A O 1
ATOM 1338 N N . GLY A 1 172 ? 4.121 -3.875 -11.188 1.00 77.75 172 GLY A N 1
ATOM 1339 C CA . GLY A 1 172 ? 3.090 -2.858 -11.096 1.00 77.75 172 GLY A CA 1
ATOM 1340 C C . GLY A 1 172 ? 1.864 -3.275 -10.300 1.00 77.75 172 GLY A C 1
ATOM 1341 O O . GLY A 1 172 ? 1.782 -4.351 -9.703 1.00 77.75 172 GLY A O 1
ATOM 1342 N N . GLY A 1 173 ? 0.891 -2.372 -10.292 1.00 83.31 173 GLY A N 1
ATOM 1343 C CA . GLY A 1 173 ? -0.379 -2.515 -9.591 1.00 83.31 173 GLY A CA 1
ATOM 1344 C C . GLY A 1 173 ? -0.586 -1.437 -8.538 1.00 83.31 173 GLY A C 1
ATOM 1345 O O . GLY A 1 173 ? 0.288 -0.625 -8.250 1.00 83.31 173 GLY A O 1
ATOM 1346 N N . THR A 1 174 ? -1.790 -1.384 -7.977 1.00 89.31 174 THR A N 1
ATOM 1347 C CA . THR A 1 174 ? -2.168 -0.351 -7.002 1.00 89.31 174 THR A CA 1
ATOM 1348 C C . THR A 1 174 ? -2.582 -0.978 -5.680 1.00 89.31 174 THR A C 1
ATOM 1350 O O . THR A 1 174 ? -3.593 -1.675 -5.601 1.00 89.31 174 THR A O 1
ATOM 1353 N N . VAL A 1 175 ? -1.821 -0.709 -4.624 1.00 98.38 175 VAL A N 1
ATOM 1354 C CA . VAL A 1 175 ? -2.133 -1.099 -3.247 1.00 98.38 175 VAL A CA 1
ATOM 1355 C C . VAL A 1 175 ? -3.146 -0.114 -2.662 1.00 98.38 175 VAL A C 1
ATOM 1357 O O . VAL A 1 175 ? -2.951 1.095 -2.750 1.00 98.38 175 VAL A O 1
ATOM 1360 N N . LYS A 1 176 ? -4.227 -0.615 -2.056 1.00 98.06 176 LYS A N 1
ATOM 1361 C CA . LYS A 1 176 ? -5.313 0.183 -1.458 1.00 98.06 176 LYS A CA 1
ATOM 1362 C C . LYS A 1 176 ? -5.641 -0.313 -0.051 1.00 98.06 176 LYS A C 1
ATOM 1364 O O . LYS A 1 176 ? -5.685 -1.523 0.168 1.00 98.06 176 LYS A O 1
ATOM 1369 N N . SER A 1 177 ? -5.916 0.602 0.881 1.00 98.00 177 SER A N 1
ATOM 1370 C CA . SER A 1 177 ? -6.449 0.303 2.220 1.00 98.00 177 SER A CA 1
ATOM 1371 C C . SER A 1 177 ? -7.348 1.434 2.744 1.00 98.00 177 SER A C 1
ATOM 1373 O O . SER A 1 177 ? -7.203 2.602 2.394 1.00 98.00 177 SER A O 1
ATOM 1375 N N . ASN A 1 178 ? -8.285 1.099 3.629 1.00 95.19 178 ASN A N 1
ATOM 1376 C CA . ASN A 1 178 ? -9.074 2.039 4.421 1.00 95.19 178 ASN A CA 1
ATOM 1377 C C . ASN A 1 178 ? -8.243 2.705 5.535 1.00 95.19 178 ASN A C 1
ATOM 1379 O O . ASN A 1 178 ? -8.686 3.696 6.122 1.00 95.19 178 ASN A O 1
ATOM 1383 N N . TYR A 1 179 ? -7.031 2.207 5.780 1.00 94.56 179 TYR A N 1
ATOM 1384 C CA . TYR A 1 179 ? -6.000 2.808 6.621 1.00 94.56 179 TYR A CA 1
ATOM 1385 C C . TYR A 1 179 ? -4.843 3.343 5.775 1.00 94.56 179 TYR A C 1
ATOM 1387 O O . TYR A 1 179 ? -4.645 2.929 4.637 1.00 94.56 179 TYR A O 1
ATOM 1395 N N . LYS A 1 180 ? -4.031 4.240 6.346 1.00 97.12 180 LYS A N 1
ATOM 1396 C CA . LYS A 1 180 ? -2.759 4.632 5.723 1.00 97.12 180 LYS A CA 1
ATOM 1397 C C . LYS A 1 180 ? -1.852 3.403 5.594 1.00 97.12 180 LYS A C 1
ATOM 1399 O O . LYS A 1 180 ? -1.625 2.706 6.585 1.00 97.12 180 LYS A O 1
ATOM 1404 N N . ILE A 1 181 ? -1.346 3.152 4.394 1.00 98.50 181 ILE A N 1
ATOM 1405 C CA . ILE A 1 181 ? -0.349 2.136 4.068 1.00 98.50 181 ILE A CA 1
ATOM 1406 C C . ILE A 1 181 ? 0.992 2.646 4.590 1.00 98.50 181 ILE A C 1
ATOM 1408 O O . ILE A 1 181 ? 1.479 3.695 4.180 1.00 98.50 181 ILE A O 1
ATOM 1412 N N . THR A 1 182 ? 1.574 1.928 5.540 1.00 98.44 182 THR A N 1
ATOM 1413 C CA . THR A 1 182 ? 2.805 2.344 6.220 1.00 98.44 182 THR A CA 1
ATOM 1414 C C . THR A 1 182 ? 4.047 1.698 5.629 1.00 98.44 182 THR A C 1
ATOM 1416 O O . THR A 1 182 ? 5.143 2.178 5.888 1.00 98.44 182 THR A O 1
ATOM 1419 N N . ASN A 1 183 ? 3.891 0.595 4.894 1.00 98.56 183 ASN A N 1
ATOM 1420 C CA . ASN A 1 183 ? 4.998 -0.089 4.240 1.00 98.56 183 ASN A CA 1
ATOM 1421 C C . ASN A 1 183 ? 4.498 -0.889 3.033 1.00 98.56 183 ASN A C 1
ATOM 1423 O O . ASN A 1 183 ? 3.496 -1.598 3.155 1.00 98.56 183 ASN A O 1
ATOM 1427 N N . VAL A 1 184 ? 5.219 -0.828 1.918 1.00 98.56 184 VAL A N 1
ATOM 1428 C CA . VAL A 1 184 ? 5.102 -1.769 0.796 1.00 98.56 184 VAL A CA 1
ATOM 1429 C C . VAL A 1 184 ? 6.497 -2.298 0.505 1.00 98.56 184 VAL A C 1
ATOM 1431 O O . VAL A 1 184 ? 7.422 -1.509 0.349 1.00 98.56 184 VAL A O 1
ATOM 1434 N N . THR A 1 185 ? 6.645 -3.618 0.459 1.00 98.50 185 THR A N 1
ATOM 1435 C CA . THR A 1 185 ? 7.914 -4.286 0.164 1.00 98.50 185 THR A CA 1
ATOM 1436 C C . THR A 1 185 ? 7.717 -5.237 -0.998 1.00 98.50 185 THR A C 1
ATOM 1438 O O . THR A 1 185 ? 6.876 -6.134 -0.906 1.00 98.50 185 THR A O 1
ATOM 1441 N N . ALA A 1 186 ? 8.510 -5.071 -2.051 1.00 96.38 186 ALA A N 1
ATOM 1442 C CA . ALA A 1 186 ? 8.640 -6.051 -3.118 1.00 96.38 186 ALA A CA 1
ATOM 1443 C C . ALA A 1 186 ? 9.997 -6.741 -3.012 1.00 96.38 186 ALA A C 1
ATOM 1445 O O . ALA A 1 186 ? 10.988 -6.098 -2.667 1.00 96.38 186 ALA A O 1
ATOM 1446 N N . LYS A 1 187 ? 10.038 -8.041 -3.294 1.00 98.12 187 LYS A N 1
ATOM 1447 C CA . LYS A 1 187 ? 11.280 -8.806 -3.333 1.00 98.12 187 LYS A CA 1
ATOM 1448 C C . LYS A 1 187 ? 11.240 -9.915 -4.370 1.00 98.12 187 LYS A C 1
ATOM 1450 O O . LYS A 1 187 ? 10.174 -10.465 -4.646 1.00 98.12 187 LYS A O 1
ATOM 1455 N N . VAL A 1 188 ? 12.418 -10.276 -4.859 1.00 98.12 188 VAL A N 1
ATOM 1456 C CA . VAL A 1 188 ? 12.665 -11.481 -5.651 1.00 98.12 188 VAL A CA 1
ATOM 1457 C C . VAL A 1 188 ? 13.509 -12.428 -4.810 1.00 98.12 188 VAL A C 1
ATOM 1459 O O . VAL A 1 188 ? 14.550 -12.026 -4.291 1.00 98.12 188 VAL A O 1
ATOM 1462 N N . THR A 1 189 ? 13.066 -13.672 -4.651 1.00 98.31 189 THR A N 1
ATOM 1463 C CA . THR A 1 189 ? 13.834 -14.721 -3.963 1.00 98.31 189 THR A CA 1
ATOM 1464 C C . THR A 1 189 ? 14.153 -15.868 -4.908 1.00 98.31 189 THR A C 1
ATOM 1466 O O . THR A 1 189 ? 13.353 -16.148 -5.797 1.00 98.31 189 THR A O 1
ATOM 1469 N N . ASP A 1 190 ? 15.269 -16.561 -4.707 1.00 96.19 190 ASP A N 1
ATOM 1470 C CA . ASP A 1 190 ? 15.531 -17.831 -5.397 1.00 96.19 190 ASP A CA 1
ATOM 1471 C C . ASP A 1 190 ? 14.672 -18.984 -4.849 1.00 96.19 190 ASP A C 1
ATOM 1473 O O . ASP A 1 190 ? 13.838 -18.800 -3.950 1.00 96.19 190 ASP A O 1
ATOM 1477 N N . ALA A 1 191 ? 14.857 -20.177 -5.421 1.00 90.00 191 ALA A N 1
ATOM 1478 C CA . ALA A 1 191 ? 14.173 -21.401 -5.016 1.00 90.00 191 ALA A CA 1
ATOM 1479 C C . ALA A 1 191 ? 14.435 -21.784 -3.546 1.00 90.00 191 ALA A C 1
ATOM 1481 O O . ALA A 1 191 ? 13.520 -22.270 -2.880 1.00 90.00 191 ALA A O 1
ATOM 1482 N N . GLY A 1 192 ? 15.637 -21.499 -3.025 1.00 89.88 192 GLY A N 1
ATOM 1483 C CA . GLY A 1 192 ? 16.007 -21.704 -1.619 1.00 89.88 192 GLY A CA 1
ATOM 1484 C C . GLY A 1 192 ? 15.428 -20.652 -0.666 1.00 89.88 192 GLY A C 1
ATOM 1485 O O . GLY A 1 192 ? 15.506 -20.800 0.551 1.00 89.88 192 GLY A O 1
ATOM 1486 N N . GLY A 1 193 ? 14.812 -19.593 -1.200 1.00 92.06 193 GLY A N 1
ATOM 1487 C CA . GLY A 1 193 ? 14.211 -18.507 -0.432 1.00 92.06 193 GLY A CA 1
ATOM 1488 C C . GLY A 1 193 ? 15.170 -17.361 -0.105 1.00 92.06 193 GLY A C 1
ATOM 1489 O O . GLY A 1 193 ? 14.749 -16.401 0.552 1.00 92.06 193 GLY A O 1
ATOM 1490 N N . ALA A 1 194 ? 16.417 -17.403 -0.586 1.00 95.50 194 ALA A N 1
ATOM 1491 C CA . ALA A 1 194 ? 17.354 -16.303 -0.411 1.00 95.50 194 ALA A CA 1
ATOM 1492 C C . ALA A 1 194 ? 16.938 -15.114 -1.284 1.00 95.50 194 ALA A C 1
ATOM 1494 O O . ALA A 1 194 ? 16.499 -15.260 -2.426 1.00 95.50 194 ALA A O 1
ATOM 1495 N N . THR A 1 195 ? 17.035 -13.908 -0.726 1.00 97.44 195 THR A N 1
ATOM 1496 C CA . THR A 1 195 ? 16.607 -12.681 -1.409 1.00 97.44 195 THR A CA 1
ATOM 1497 C C . THR A 1 195 ? 17.675 -12.239 -2.401 1.00 97.44 195 THR A C 1
ATOM 1499 O O . THR A 1 195 ? 18.818 -12.037 -2.010 1.00 97.44 195 THR A O 1
ATOM 1502 N N . LYS A 1 196 ? 17.294 -12.071 -3.671 1.00 97.31 196 LYS A N 1
ATOM 1503 C CA . LYS A 1 196 ? 18.148 -11.490 -4.718 1.00 97.31 196 LYS A CA 1
ATOM 1504 C C . LYS A 1 196 ? 17.955 -9.987 -4.808 1.00 97.31 196 LYS A C 1
ATOM 1506 O O . LYS A 1 196 ? 18.923 -9.241 -4.809 1.00 97.31 196 LYS A O 1
ATOM 1511 N N . PHE A 1 197 ? 16.698 -9.551 -4.774 1.00 93.19 197 PHE A N 1
ATOM 1512 C CA . PHE A 1 197 ? 16.335 -8.139 -4.825 1.00 93.19 197 PHE A CA 1
ATOM 1513 C C . PHE A 1 197 ? 15.263 -7.825 -3.801 1.00 93.19 197 PHE A C 1
ATOM 1515 O O . PHE A 1 197 ? 14.394 -8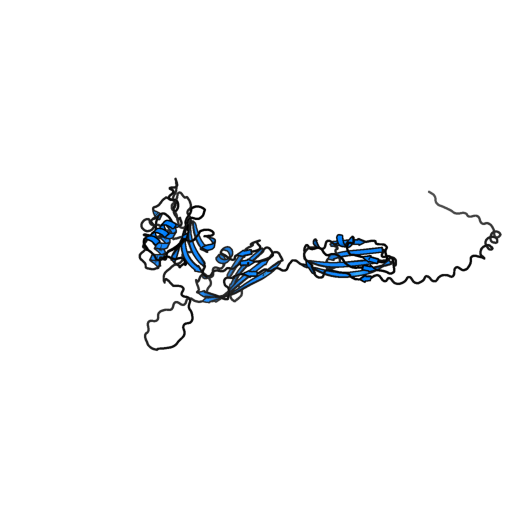.656 -3.528 1.00 93.19 197 PHE A O 1
ATOM 1522 N N . SER A 1 198 ? 15.301 -6.621 -3.238 1.00 95.94 198 SER A N 1
ATOM 1523 C CA . SER A 1 198 ? 14.285 -6.151 -2.304 1.00 95.94 198 SER A CA 1
ATOM 1524 C C . SER A 1 198 ? 14.242 -4.634 -2.261 1.00 95.94 198 SER A C 1
ATOM 1526 O O . SER A 1 198 ? 15.274 -3.968 -2.213 1.00 95.94 198 SER A O 1
ATOM 1528 N N . ARG A 1 199 ? 13.031 -4.085 -2.201 1.00 91.50 199 ARG A N 1
ATOM 1529 C CA . ARG A 1 199 ? 12.796 -2.657 -2.010 1.00 91.50 199 ARG A CA 1
ATOM 1530 C C . ARG A 1 199 ? 11.601 -2.448 -1.106 1.00 91.50 199 ARG A C 1
ATOM 1532 O O . ARG A 1 199 ? 10.568 -3.090 -1.283 1.00 91.50 199 ARG A O 1
ATOM 1539 N N . SER A 1 200 ? 11.753 -1.551 -0.135 1.00 95.94 200 SER A N 1
ATOM 1540 C CA . SER A 1 200 ? 10.689 -1.160 0.790 1.00 95.94 200 SER A CA 1
ATOM 1541 C C . SER A 1 200 ? 10.478 0.343 0.750 1.00 95.94 200 SER A C 1
ATOM 1543 O O . SER A 1 200 ? 11.438 1.104 0.815 1.00 95.94 200 SER A O 1
ATOM 1545 N N . VAL A 1 201 ? 9.217 0.752 0.695 1.00 86.81 201 VAL A N 1
ATOM 1546 C CA . VAL A 1 201 ? 8.794 2.155 0.640 1.00 86.81 201 VAL A CA 1
ATOM 1547 C C . VAL A 1 201 ? 7.762 2.422 1.732 1.00 86.81 201 VAL A C 1
ATOM 1549 O O . VAL A 1 201 ? 7.073 1.501 2.187 1.00 86.81 201 VAL A O 1
ATOM 1552 N N . LYS A 1 202 ? 7.633 3.682 2.163 1.00 96.62 202 LYS A N 1
ATOM 1553 C CA . LYS A 1 202 ? 6.720 4.110 3.241 1.00 96.62 202 LYS A CA 1
ATOM 1554 C C . LYS A 1 202 ? 5.714 5.149 2.724 1.00 96.62 202 LYS A C 1
ATOM 1556 O O . LYS A 1 202 ? 5.867 6.329 3.023 1.00 96.62 202 LYS A O 1
ATOM 1561 N N . PRO A 1 203 ? 4.656 4.736 2.000 1.00 91.69 203 PRO A N 1
ATOM 1562 C CA . PRO A 1 203 ? 3.797 5.680 1.283 1.00 91.69 203 PRO A CA 1
ATOM 1563 C C . PRO A 1 203 ? 3.054 6.663 2.194 1.00 91.69 203 PRO A C 1
ATOM 1565 O O . PRO A 1 203 ? 2.840 7.811 1.835 1.00 91.69 203 PRO A O 1
ATOM 1568 N N . ASN A 1 204 ? 2.619 6.214 3.379 1.00 94.62 204 ASN A N 1
ATOM 1569 C CA . ASN A 1 204 ? 1.805 6.986 4.330 1.00 94.62 204 ASN A CA 1
ATOM 1570 C C . ASN A 1 204 ? 0.475 7.532 3.750 1.00 94.62 204 ASN A C 1
ATOM 1572 O O . ASN A 1 204 ? -0.170 8.410 4.329 1.00 94.62 204 ASN A O 1
ATOM 1576 N N . THR A 1 205 ? 0.017 6.954 2.643 1.00 95.38 205 THR A N 1
ATOM 1577 C CA . THR A 1 205 ? -1.230 7.256 1.930 1.00 95.38 205 THR A CA 1
ATOM 1578 C C . THR A 1 205 ? -2.183 6.058 1.992 1.00 95.38 205 THR A C 1
ATOM 1580 O O . THR A 1 205 ? -1.797 4.956 2.368 1.00 95.38 205 THR A O 1
ATOM 1583 N N . LYS A 1 206 ? -3.463 6.236 1.640 1.00 97.12 206 LYS A N 1
ATOM 1584 C CA . LYS A 1 206 ? -4.431 5.117 1.542 1.00 97.12 206 LYS A CA 1
ATOM 1585 C C . LYS A 1 206 ? -4.312 4.313 0.238 1.00 97.12 206 LYS A C 1
ATOM 1587 O O . LYS A 1 206 ? -4.864 3.217 0.145 1.00 97.12 206 LYS A O 1
ATOM 1592 N N . THR A 1 207 ? -3.585 4.852 -0.739 1.00 94.25 207 THR A N 1
ATOM 1593 C CA . THR A 1 207 ? -3.370 4.272 -2.067 1.00 94.25 207 THR A CA 1
ATOM 1594 C C . THR A 1 207 ? -1.910 4.459 -2.467 1.00 94.25 207 THR A C 1
ATOM 1596 O O . THR A 1 207 ? -1.380 5.556 -2.307 1.00 94.25 207 THR A O 1
ATOM 1599 N N . PHE A 1 208 ? -1.276 3.418 -3.001 1.00 93.25 208 PHE A N 1
ATOM 1600 C CA . PHE A 1 208 ? 0.101 3.458 -3.494 1.00 93.25 208 PHE A CA 1
ATOM 1601 C C . PHE A 1 208 ? 0.225 2.675 -4.805 1.00 93.25 208 PHE A C 1
ATOM 1603 O O . PHE A 1 208 ? -0.215 1.526 -4.873 1.00 93.25 208 PHE A O 1
ATOM 1610 N N . LYS A 1 209 ? 0.810 3.287 -5.838 1.00 82.38 209 LYS A N 1
ATOM 1611 C CA . LYS A 1 209 ? 1.082 2.642 -7.127 1.00 82.38 209 LYS A CA 1
ATOM 1612 C C . LYS A 1 209 ? 2.489 2.049 -7.095 1.00 82.38 209 LYS A C 1
ATOM 1614 O O . LYS A 1 209 ? 3.442 2.755 -6.797 1.00 82.38 209 LYS A O 1
ATOM 1619 N N . ILE A 1 210 ? 2.603 0.760 -7.397 1.00 78.75 210 ILE A N 1
ATOM 1620 C CA . ILE A 1 210 ? 3.890 0.123 -7.672 1.00 78.75 210 ILE A CA 1
ATOM 1621 C C . ILE A 1 210 ? 4.326 0.618 -9.053 1.00 78.75 210 ILE A C 1
ATOM 1623 O O . ILE A 1 210 ? 3.604 0.421 -10.032 1.00 78.75 210 ILE A O 1
ATOM 1627 N N . GLY A 1 211 ? 5.453 1.316 -9.077 1.00 64.81 211 GLY A N 1
ATOM 1628 C CA . GLY A 1 211 ? 6.065 1.945 -10.245 1.00 64.81 211 GLY A CA 1
ATOM 1629 C C . GLY A 1 211 ? 7.580 1.998 -10.055 1.00 64.81 211 GLY A C 1
ATOM 1630 O O . GLY A 1 211 ? 8.112 1.184 -9.292 1.00 64.81 211 GLY A O 1
ATOM 1631 N N . PHE A 1 212 ? 8.269 2.958 -10.671 1.00 57.66 212 PHE A N 1
ATOM 1632 C CA . PHE A 1 212 ? 9.739 3.011 -10.701 1.00 57.66 212 PHE A CA 1
ATOM 1633 C C . PHE A 1 212 ? 10.421 2.870 -9.337 1.00 57.66 212 PHE A C 1
ATOM 1635 O O . PHE A 1 212 ? 11.419 2.161 -9.231 1.00 57.66 212 PHE A O 1
ATOM 1642 N N . GLU A 1 213 ? 9.871 3.465 -8.271 1.00 67.00 213 GLU A N 1
ATOM 1643 C CA . GLU A 1 213 ? 10.470 3.419 -6.925 1.00 67.00 213 GLU A CA 1
ATOM 1644 C C . GLU A 1 213 ? 10.676 1.985 -6.396 1.00 67.00 213 GLU A C 1
ATOM 1646 O O . GLU A 1 213 ? 11.575 1.745 -5.588 1.00 67.00 213 GLU A O 1
ATOM 1651 N N . ILE A 1 214 ? 9.843 1.037 -6.842 1.00 76.38 214 ILE A N 1
ATOM 1652 C CA . ILE A 1 214 ? 9.974 -0.396 -6.553 1.00 76.38 214 ILE A CA 1
ATOM 1653 C C . ILE A 1 214 ? 10.572 -1.152 -7.740 1.00 76.38 214 ILE A C 1
ATOM 1655 O O . ILE A 1 214 ? 11.422 -2.016 -7.539 1.00 76.38 214 ILE A O 1
ATOM 1659 N N . ASP A 1 215 ? 10.102 -0.853 -8.947 1.00 70.38 215 ASP A N 1
ATOM 1660 C CA . ASP A 1 215 ? 10.426 -1.576 -10.175 1.00 70.38 215 ASP A CA 1
ATOM 1661 C C . ASP A 1 215 ? 11.921 -1.535 -10.508 1.00 70.38 215 ASP A C 1
ATOM 1663 O O . ASP A 1 215 ? 12.535 -2.579 -10.727 1.00 70.38 215 ASP A O 1
ATOM 1667 N N . SER A 1 216 ? 12.533 -0.351 -10.406 1.00 67.38 216 SER A N 1
ATOM 1668 C CA . SER A 1 216 ? 13.962 -0.135 -10.684 1.00 67.38 216 SER A CA 1
ATOM 1669 C C . SER A 1 216 ? 14.897 -0.983 -9.820 1.00 67.38 216 SER A C 1
ATOM 1671 O O . SER A 1 216 ? 16.029 -1.247 -10.209 1.00 67.38 216 SER A O 1
ATOM 1673 N N . ALA A 1 217 ? 14.433 -1.439 -8.655 1.00 67.19 217 ALA A N 1
ATOM 1674 C CA . ALA A 1 217 ? 15.228 -2.238 -7.734 1.00 67.19 217 ALA A CA 1
ATOM 1675 C C . ALA A 1 217 ? 15.156 -3.748 -8.007 1.00 67.19 217 ALA A C 1
ATOM 1677 O O . ALA A 1 217 ? 15.854 -4.503 -7.334 1.00 67.19 217 ALA A O 1
ATOM 1678 N N . MET A 1 218 ? 14.279 -4.214 -8.907 1.00 78.44 218 MET A N 1
ATOM 1679 C CA . MET A 1 218 ? 14.073 -5.648 -9.143 1.00 78.44 218 MET A CA 1
ATOM 1680 C C . MET A 1 218 ? 15.037 -6.253 -10.165 1.00 78.44 218 MET A C 1
ATOM 1682 O O . MET A 1 218 ? 15.110 -7.473 -10.215 1.00 78.44 218 MET A O 1
ATOM 1686 N N . SER A 1 219 ? 15.728 -5.439 -10.972 1.00 76.69 219 SER A N 1
ATOM 1687 C CA . SER A 1 219 ? 16.827 -5.820 -11.882 1.00 76.69 219 SER A CA 1
ATOM 1688 C C . SER A 1 219 ? 16.722 -7.223 -12.502 1.00 76.69 219 SER A C 1
ATOM 1690 O O . SER A 1 219 ? 17.670 -8.002 -12.470 1.00 76.69 219 SER A O 1
ATOM 1692 N N . PHE A 1 220 ? 15.556 -7.578 -13.055 1.00 76.19 220 PHE A N 1
ATOM 1693 C CA . PHE A 1 220 ? 15.272 -8.948 -13.506 1.00 76.19 220 PHE A CA 1
ATOM 1694 C C . PHE A 1 220 ? 16.240 -9.453 -14.582 1.00 76.19 220 PHE A C 1
ATOM 1696 O O . PHE A 1 220 ? 16.519 -10.647 -14.646 1.00 76.19 220 PHE A O 1
ATOM 1703 N N . ASN A 1 221 ? 16.790 -8.538 -15.379 1.00 74.88 221 ASN A N 1
ATOM 1704 C CA . ASN A 1 221 ? 17.753 -8.826 -16.434 1.00 74.88 221 ASN A CA 1
ATOM 1705 C C . ASN A 1 221 ? 19.088 -9.379 -15.922 1.00 74.88 221 ASN A C 1
ATOM 1707 O O . ASN A 1 221 ? 19.825 -9.971 -16.701 1.00 74.88 221 ASN A O 1
ATOM 1711 N N . THR A 1 222 ? 19.417 -9.212 -14.641 1.00 79.06 222 THR A N 1
ATOM 1712 C CA . THR A 1 222 ? 20.670 -9.737 -14.075 1.00 79.06 222 THR A CA 1
ATOM 1713 C C . THR A 1 222 ? 20.506 -11.121 -13.448 1.00 79.06 222 THR A C 1
ATOM 1715 O O . THR A 1 222 ? 21.478 -11.691 -12.954 1.00 79.06 222 THR A O 1
ATOM 1718 N N . LEU A 1 223 ? 19.293 -11.686 -13.464 1.00 87.06 223 LEU A N 1
ATOM 1719 C CA . LEU A 1 223 ? 19.048 -13.032 -12.959 1.00 87.06 223 LEU A CA 1
ATOM 1720 C C . LEU A 1 223 ? 19.586 -14.086 -13.939 1.00 87.06 223 LEU A C 1
ATOM 1722 O O . LEU A 1 223 ? 19.232 -14.059 -15.121 1.00 87.06 223 LEU A O 1
ATOM 1726 N N . PRO A 1 224 ? 20.382 -15.056 -13.456 1.00 92.00 224 PRO A N 1
ATOM 1727 C CA . PRO A 1 224 ? 20.685 -16.268 -14.206 1.00 92.00 224 PRO A CA 1
ATOM 1728 C C . PRO A 1 224 ? 19.430 -17.087 -14.524 1.00 92.00 224 PRO A C 1
ATOM 1730 O O . PRO A 1 224 ? 18.375 -16.911 -13.909 1.00 92.00 224 PRO A O 1
ATOM 1733 N N . ALA A 1 225 ? 19.568 -18.031 -15.458 1.00 94.31 225 ALA A N 1
ATOM 1734 C CA . ALA A 1 225 ? 18.525 -19.015 -15.721 1.00 94.31 225 ALA A CA 1
ATOM 1735 C C . ALA A 1 225 ? 18.173 -19.790 -14.438 1.00 94.31 225 ALA A C 1
ATOM 1737 O O . ALA A 1 225 ? 19.057 -20.199 -13.683 1.00 94.31 225 ALA A O 1
ATOM 1738 N N . GLY A 1 226 ? 16.879 -19.979 -14.182 1.00 95.81 226 GLY A N 1
ATOM 1739 C CA . GLY A 1 226 ? 16.397 -20.611 -12.958 1.00 95.81 226 GLY A CA 1
ATOM 1740 C C . GLY A 1 226 ? 14.987 -20.191 -12.557 1.00 95.81 226 GLY A C 1
ATOM 1741 O O . GLY A 1 226 ? 14.292 -19.462 -13.268 1.00 95.81 226 GLY A O 1
ATOM 1742 N N . THR A 1 227 ? 14.554 -20.661 -11.387 1.00 97.62 227 THR A N 1
ATOM 1743 C CA . THR A 1 227 ? 13.225 -20.378 -10.832 1.00 97.62 227 THR A CA 1
ATOM 1744 C C . THR A 1 227 ? 13.320 -19.479 -9.604 1.00 97.62 227 THR A C 1
ATOM 1746 O O . THR A 1 227 ? 14.063 -19.750 -8.659 1.00 97.62 227 THR A O 1
ATOM 1749 N N . TYR A 1 228 ? 12.502 -18.430 -9.597 1.00 98.44 228 TYR A N 1
ATOM 1750 C CA . TYR A 1 228 ? 12.454 -17.403 -8.564 1.00 98.44 228 TYR A CA 1
ATOM 1751 C C . TYR A 1 228 ? 11.014 -17.140 -8.114 1.00 98.44 228 TYR A C 1
ATOM 1753 O O . TYR A 1 228 ? 10.046 -17.601 -8.724 1.00 98.44 228 TYR A O 1
ATOM 1761 N N . LYS A 1 229 ? 10.853 -16.361 -7.041 1.00 98.38 229 LYS A N 1
ATOM 1762 C CA . LYS A 1 229 ? 9.554 -15.857 -6.583 1.00 98.38 229 LYS A CA 1
ATOM 1763 C C . LYS A 1 229 ? 9.562 -14.344 -6.477 1.00 98.38 229 LYS A C 1
ATOM 1765 O O . LYS A 1 229 ? 10.338 -13.795 -5.701 1.00 98.38 229 LYS A O 1
ATOM 1770 N N . TYR A 1 230 ? 8.641 -13.688 -7.179 1.00 98.00 230 TYR A N 1
ATOM 1771 C CA . TYR A 1 230 ? 8.326 -12.277 -6.976 1.00 98.00 230 TYR A CA 1
ATOM 1772 C C . TYR A 1 230 ? 7.225 -12.137 -5.923 1.00 98.00 230 TYR A C 1
ATOM 1774 O O . TYR A 1 230 ? 6.143 -12.718 -6.046 1.00 98.00 230 TYR A O 1
ATOM 1782 N N . ILE A 1 231 ? 7.503 -11.388 -4.859 1.00 98.56 231 ILE A N 1
ATOM 1783 C CA . ILE A 1 231 ? 6.634 -11.279 -3.689 1.00 98.56 231 ILE A CA 1
ATOM 1784 C C . ILE A 1 231 ? 6.430 -9.810 -3.347 1.00 98.56 231 ILE A C 1
ATOM 1786 O O . ILE A 1 231 ? 7.394 -9.099 -3.080 1.00 98.56 231 ILE A O 1
ATOM 1790 N N . VAL A 1 232 ? 5.170 -9.387 -3.250 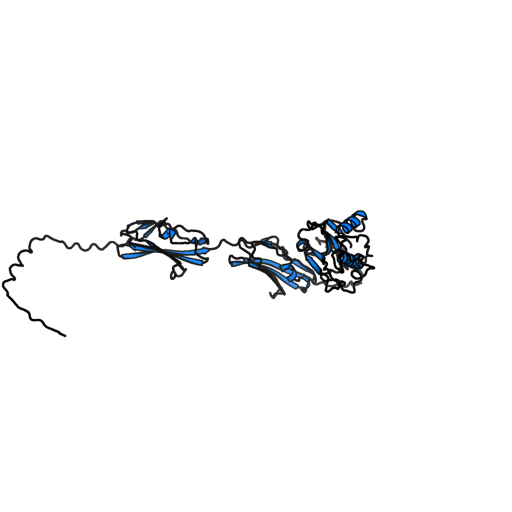1.00 98.62 232 VAL A N 1
ATOM 1791 C CA . VAL A 1 232 ? 4.794 -8.073 -2.715 1.00 98.62 232 VAL A CA 1
ATOM 1792 C C . VAL A 1 232 ? 4.054 -8.260 -1.405 1.00 98.62 232 VAL A C 1
ATOM 1794 O O . VAL A 1 232 ? 3.042 -8.959 -1.338 1.00 98.62 232 VAL A O 1
ATOM 1797 N N . THR A 1 233 ? 4.522 -7.585 -0.365 1.00 98.62 233 THR A N 1
ATOM 1798 C CA . THR A 1 233 ? 3.855 -7.495 0.935 1.00 98.62 233 THR A CA 1
ATOM 1799 C C . THR A 1 233 ? 3.541 -6.043 1.261 1.00 98.62 233 THR A C 1
ATOM 1801 O O . THR A 1 233 ? 4.276 -5.135 0.877 1.00 98.62 233 THR A O 1
ATOM 1804 N N . ALA A 1 234 ? 2.445 -5.806 1.973 1.00 98.62 234 ALA A N 1
ATOM 1805 C CA . ALA A 1 234 ? 2.094 -4.475 2.444 1.00 98.62 234 ALA A CA 1
ATOM 1806 C C . ALA A 1 234 ? 1.606 -4.508 3.890 1.00 98.62 234 ALA A C 1
ATOM 1808 O O . ALA A 1 234 ? 1.033 -5.502 4.344 1.00 98.62 234 ALA A O 1
ATOM 1809 N N . LYS A 1 235 ? 1.799 -3.389 4.589 1.00 98.44 235 LYS A N 1
ATOM 1810 C CA . LYS A 1 235 ? 1.336 -3.152 5.957 1.00 98.44 235 LYS A CA 1
ATOM 1811 C C . LYS A 1 235 ? 0.610 -1.820 6.044 1.00 98.44 235 LYS A C 1
ATOM 1813 O O . LYS A 1 235 ? 1.066 -0.830 5.472 1.00 98.44 235 LYS A O 1
ATOM 1818 N N . ASP A 1 236 ? -0.477 -1.778 6.805 1.00 97.12 236 ASP A N 1
ATOM 1819 C CA . ASP A 1 236 ? -1.215 -0.545 7.078 1.00 97.12 236 ASP A CA 1
ATOM 1820 C C . ASP A 1 236 ? -1.259 -0.171 8.569 1.00 97.12 236 ASP A C 1
ATOM 1822 O O . ASP A 1 236 ? -0.827 -0.915 9.456 1.00 97.12 236 ASP A O 1
ATOM 1826 N N . LYS A 1 237 ? -1.802 1.018 8.856 1.00 93.94 237 LYS A N 1
ATOM 1827 C CA . LYS A 1 237 ? -1.860 1.600 10.203 1.00 93.94 237 LYS A CA 1
ATOM 1828 C C . LYS A 1 237 ? -2.765 0.836 11.180 1.00 93.94 237 LYS A C 1
ATOM 1830 O O . LYS A 1 237 ? -2.632 1.038 12.384 1.00 93.94 237 LYS A O 1
ATOM 1835 N N . SER A 1 238 ? -3.638 -0.064 10.711 1.00 89.81 238 SER A N 1
ATOM 1836 C CA . SER A 1 238 ? -4.385 -0.965 11.609 1.00 89.81 238 SER A CA 1
ATOM 1837 C C . SER A 1 238 ? -3.487 -2.032 12.253 1.00 89.81 238 SER A C 1
ATOM 1839 O O . SER A 1 238 ? -3.881 -2.690 13.225 1.00 89.81 238 SER A O 1
ATOM 1841 N N . GLY A 1 239 ? -2.275 -2.197 11.710 1.00 89.12 239 GLY A N 1
ATOM 1842 C CA . GLY A 1 239 ? -1.331 -3.259 12.032 1.00 89.12 239 GLY A CA 1
ATOM 1843 C C . GLY A 1 239 ? -1.472 -4.481 11.123 1.00 89.12 239 GLY A C 1
ATOM 1844 O O . GLY A 1 239 ? -0.685 -5.415 11.266 1.00 89.12 239 GLY A O 1
ATOM 1845 N N . LYS A 1 240 ? -2.435 -4.496 10.188 1.00 92.25 240 LYS A N 1
ATOM 1846 C CA . LYS A 1 240 ? -2.590 -5.592 9.226 1.00 92.25 240 LYS A CA 1
ATOM 1847 C C . LYS A 1 240 ? -1.387 -5.617 8.282 1.00 92.25 240 LYS A C 1
ATOM 1849 O O . LYS A 1 240 ? -1.061 -4.603 7.672 1.00 92.25 240 LYS A O 1
ATOM 1854 N N . SER A 1 241 ? -0.772 -6.790 8.155 1.00 97.31 241 SER A N 1
ATOM 1855 C CA . SER A 1 241 ? 0.213 -7.120 7.123 1.00 97.31 241 SER A CA 1
ATOM 1856 C C . SER A 1 241 ? -0.362 -8.206 6.213 1.00 97.31 241 SER A C 1
ATOM 1858 O O . SER A 1 241 ? -1.095 -9.081 6.692 1.00 97.31 241 SER A O 1
ATOM 1860 N N . LYS A 1 242 ? -0.095 -8.134 4.907 1.00 97.81 242 LYS A N 1
ATOM 1861 C CA . LYS A 1 242 ? -0.606 -9.092 3.917 1.00 97.81 242 LYS A CA 1
ATOM 1862 C C . LYS A 1 242 ? 0.367 -9.256 2.748 1.00 97.81 242 LYS A C 1
ATOM 1864 O O . LYS A 1 242 ? 0.852 -8.260 2.214 1.00 97.81 242 LYS A O 1
ATOM 1869 N N . THR A 1 243 ? 0.585 -10.497 2.312 1.00 98.38 243 THR A N 1
ATOM 1870 C CA . THR A 1 243 ? 1.170 -10.795 0.995 1.00 98.38 243 THR A CA 1
ATOM 1871 C C . THR A 1 243 ? 0.115 -10.546 -0.073 1.00 98.38 243 THR A C 1
ATOM 1873 O O . THR A 1 243 ? -0.941 -11.178 -0.072 1.00 98.38 243 THR A O 1
ATOM 1876 N N . LEU A 1 244 ? 0.375 -9.570 -0.933 1.00 98.31 244 LEU A N 1
ATOM 1877 C CA . LEU A 1 244 ? -0.530 -9.119 -1.985 1.00 98.31 244 LEU A CA 1
ATOM 1878 C C . LEU A 1 244 ? -0.244 -9.801 -3.322 1.00 98.31 244 LEU A C 1
ATOM 1880 O O . LEU A 1 244 ? -1.175 -10.064 -4.074 1.00 98.31 244 LEU A O 1
ATOM 1884 N N . VAL A 1 245 ? 1.028 -10.096 -3.591 1.00 98.19 245 VAL A N 1
ATOM 1885 C CA . VAL A 1 245 ? 1.490 -10.807 -4.786 1.00 98.19 245 VAL A CA 1
ATOM 1886 C C . VAL A 1 245 ? 2.487 -11.869 -4.345 1.00 98.19 245 VAL A C 1
ATOM 1888 O O . VAL A 1 245 ? 3.330 -11.608 -3.487 1.00 98.19 245 VAL A O 1
ATOM 1891 N N . LYS A 1 246 ? 2.382 -13.064 -4.922 1.00 98.00 246 LYS A N 1
ATOM 1892 C CA . LYS A 1 246 ? 3.382 -14.129 -4.835 1.00 98.00 246 LYS A CA 1
ATOM 1893 C C . LYS A 1 246 ? 3.318 -14.907 -6.142 1.00 98.00 246 LYS A C 1
ATOM 1895 O O . LYS A 1 246 ? 2.361 -15.652 -6.328 1.00 98.00 246 LYS A O 1
ATOM 1900 N N . ARG A 1 247 ? 4.278 -14.673 -7.036 1.00 97.62 247 ARG A N 1
ATOM 1901 C CA . ARG A 1 247 ? 4.338 -15.279 -8.373 1.00 97.62 247 ARG A CA 1
ATOM 1902 C C . ARG A 1 247 ? 5.635 -16.023 -8.581 1.00 97.62 247 ARG A C 1
ATOM 1904 O O . ARG A 1 247 ? 6.679 -15.565 -8.116 1.00 97.62 247 ARG A O 1
ATOM 1911 N N . THR A 1 248 ? 5.554 -17.131 -9.295 1.00 98.19 248 THR A N 1
ATOM 1912 C CA . THR A 1 248 ? 6.724 -17.823 -9.826 1.00 98.19 248 THR A CA 1
ATOM 1913 C C . THR A 1 248 ? 7.253 -17.050 -11.030 1.00 98.19 248 THR A C 1
ATOM 1915 O O . THR A 1 248 ? 6.484 -16.657 -11.908 1.00 98.19 248 THR A O 1
ATOM 1918 N N . LEU A 1 249 ? 8.564 -16.826 -11.045 1.00 97.00 249 LEU A N 1
ATOM 1919 C CA . LEU A 1 249 ? 9.315 -16.297 -12.175 1.00 97.00 249 LEU A CA 1
ATOM 1920 C C . LEU A 1 249 ? 10.222 -17.403 -12.710 1.00 97.00 249 LEU A C 1
ATOM 1922 O O . LEU A 1 249 ? 11.027 -17.944 -11.953 1.00 97.00 249 LEU A O 1
ATOM 1926 N N . THR A 1 250 ? 10.125 -17.700 -14.001 1.00 97.31 250 THR A N 1
ATOM 1927 C CA . THR A 1 250 ? 11.065 -18.595 -14.692 1.00 97.31 250 THR A CA 1
ATOM 1928 C C . THR A 1 250 ? 11.981 -17.787 -15.599 1.00 97.31 250 THR A C 1
ATOM 1930 O O . THR A 1 250 ? 11.507 -17.142 -16.530 1.00 97.31 250 THR A O 1
ATOM 1933 N N . VAL A 1 251 ? 13.286 -17.831 -15.350 1.00 94.75 251 VAL A N 1
ATOM 1934 C CA . VAL A 1 251 ? 14.297 -17.252 -16.238 1.00 94.75 251 VAL A CA 1
ATOM 1935 C C . VAL A 1 251 ? 14.822 -18.364 -17.140 1.00 94.75 251 VAL A C 1
ATOM 1937 O O . VAL A 1 251 ? 15.417 -19.328 -16.659 1.00 94.75 251 VAL A O 1
ATOM 1940 N N . LYS A 1 252 ? 14.559 -18.261 -18.441 1.00 92.38 252 LYS A N 1
ATOM 1941 C CA . LYS A 1 252 ? 14.973 -19.233 -19.457 1.00 92.38 252 LYS A CA 1
ATOM 1942 C C . LYS A 1 252 ? 16.412 -18.963 -19.891 1.00 92.38 252 LYS A C 1
ATOM 1944 O O . LYS A 1 252 ? 16.814 -17.808 -20.010 1.00 92.38 252 LYS A O 1
ATOM 1949 N N . SER A 1 253 ? 17.179 -20.017 -20.147 1.00 89.62 253 SER A N 1
ATOM 1950 C CA . SER A 1 253 ? 18.510 -19.904 -20.743 1.00 89.62 253 SER A CA 1
ATOM 1951 C C . SER A 1 253 ? 18.417 -19.405 -22.185 1.00 89.62 253 SER A C 1
ATOM 1953 O O . SER A 1 253 ? 17.586 -19.887 -22.953 1.00 89.62 253 SER A O 1
ATOM 1955 N N . ASN A 1 254 ? 19.307 -18.489 -22.565 1.00 68.44 254 ASN A N 1
ATOM 1956 C CA . ASN A 1 254 ? 19.549 -18.183 -23.971 1.00 68.44 254 ASN A CA 1
ATOM 1957 C C . ASN A 1 254 ? 20.581 -19.189 -24.471 1.00 68.44 254 ASN A C 1
ATOM 1959 O O . ASN A 1 254 ? 21.776 -18.989 -24.275 1.00 68.44 254 ASN A O 1
ATOM 1963 N N . THR A 1 255 ? 20.142 -20.298 -25.053 1.00 50.28 255 THR A N 1
ATOM 1964 C CA . THR A 1 255 ? 21.064 -21.149 -25.807 1.00 50.28 255 THR A CA 1
ATOM 1965 C C . THR A 1 255 ? 21.275 -20.476 -27.164 1.00 50.28 255 THR A C 1
ATOM 1967 O O . THR A 1 255 ? 20.284 -20.279 -27.871 1.00 50.28 255 THR A O 1
ATOM 1970 N N . PRO A 1 256 ? 22.500 -20.087 -27.562 1.00 40.91 256 PRO A N 1
ATOM 1971 C CA . PRO A 1 256 ? 22.752 -19.784 -28.961 1.00 40.91 256 PRO A CA 1
ATOM 1972 C C . PRO A 1 256 ? 22.523 -21.079 -29.742 1.00 40.91 256 PRO A C 1
ATOM 1974 O O . PRO A 1 256 ? 23.213 -22.074 -29.528 1.00 40.91 256 PRO A O 1
ATOM 1977 N N . SER A 1 257 ? 21.516 -21.095 -30.611 1.00 31.58 257 SER A N 1
ATOM 1978 C CA . SER A 1 257 ? 21.411 -22.124 -31.637 1.00 31.58 257 SER A CA 1
ATOM 1979 C C . SER A 1 257 ? 22.593 -21.930 -32.582 1.00 31.58 257 SER A C 1
ATOM 1981 O O . SER A 1 257 ? 22.582 -21.022 -33.413 1.00 31.58 257 SER A O 1
ATOM 1983 N N . ASN A 1 258 ? 23.633 -22.740 -32.411 1.00 30.53 258 ASN A N 1
ATOM 1984 C CA . ASN A 1 258 ? 24.646 -22.932 -33.436 1.00 30.53 258 ASN A CA 1
ATOM 1985 C C . ASN A 1 258 ? 23.929 -23.497 -34.679 1.00 30.53 258 ASN A C 1
ATOM 1987 O O . ASN A 1 258 ? 23.236 -24.508 -34.533 1.00 30.53 258 ASN A O 1
ATOM 1991 N N . PRO A 1 259 ? 23.996 -22.862 -35.863 1.00 37.66 259 PRO A N 1
ATOM 1992 C CA . PRO A 1 259 ? 23.427 -23.449 -37.062 1.00 37.66 259 PRO A CA 1
ATOM 1993 C C . PRO A 1 259 ? 24.362 -24.574 -37.503 1.00 37.66 259 PRO A C 1
ATOM 1995 O O . PRO A 1 259 ? 25.392 -24.324 -38.126 1.00 37.66 259 PRO A O 1
ATOM 1998 N N . ASP A 1 260 ? 24.023 -25.812 -37.148 1.00 31.55 260 ASP A N 1
ATOM 1999 C CA . ASP A 1 260 ? 24.667 -26.968 -37.759 1.00 31.55 260 ASP A CA 1
ATOM 2000 C C . ASP A 1 260 ? 24.246 -27.030 -39.229 1.00 31.55 260 ASP A C 1
ATOM 2002 O O . ASP A 1 260 ? 23.074 -27.193 -39.581 1.00 31.55 260 ASP A O 1
ATOM 2006 N N . ASN A 1 261 ? 25.237 -26.832 -40.089 1.00 38.53 261 ASN A N 1
ATOM 2007 C CA . ASN A 1 261 ? 25.152 -27.003 -41.523 1.00 38.53 261 ASN A CA 1
ATOM 2008 C C . ASN A 1 261 ? 25.229 -28.510 -41.815 1.00 38.53 261 ASN A C 1
ATOM 2010 O O . ASN A 1 261 ? 26.304 -29.099 -41.735 1.00 38.53 261 ASN A O 1
ATOM 2014 N N . GLY A 1 262 ? 24.096 -29.145 -42.118 1.00 28.31 262 GLY A N 1
ATOM 2015 C CA . GLY A 1 262 ? 24.049 -30.582 -42.392 1.00 28.31 262 GLY A CA 1
ATOM 2016 C C . GLY A 1 262 ? 22.691 -31.051 -42.904 1.00 28.31 262 GLY A C 1
ATOM 2017 O O . GLY A 1 262 ? 21.778 -31.322 -42.137 1.00 28.31 262 GLY A O 1
ATOM 2018 N N . SER A 1 263 ? 22.581 -31.120 -44.226 1.00 30.61 263 SER A N 1
ATOM 2019 C CA . SER A 1 263 ? 21.439 -31.560 -45.032 1.00 30.61 263 SER A CA 1
ATOM 2020 C C . SER A 1 263 ? 20.854 -32.937 -44.650 1.00 30.61 263 SER A C 1
ATOM 2022 O O . SER A 1 263 ? 21.598 -33.908 -44.552 1.00 30.61 263 SER A O 1
ATOM 2024 N N . ASN A 1 264 ? 19.518 -33.039 -44.559 1.00 29.03 264 ASN A N 1
ATOM 2025 C CA . ASN A 1 264 ? 18.638 -33.769 -45.502 1.00 29.03 264 ASN A CA 1
ATOM 2026 C C . ASN A 1 264 ? 17.446 -34.500 -44.828 1.00 29.03 264 ASN A C 1
ATOM 2028 O O . ASN A 1 264 ? 17.635 -35.379 -43.995 1.00 29.03 264 ASN A O 1
ATOM 2032 N N . GLY A 1 265 ? 16.231 -34.206 -45.319 1.00 27.48 265 GLY A N 1
ATOM 2033 C CA . GLY A 1 265 ? 15.127 -35.168 -45.465 1.00 27.48 265 GLY A CA 1
ATOM 2034 C C . GLY A 1 265 ? 14.114 -35.333 -44.321 1.00 27.48 265 GLY A C 1
ATOM 2035 O O . GLY A 1 265 ? 14.435 -35.864 -43.266 1.00 27.48 265 GLY A O 1
ATOM 2036 N N . GLY A 1 266 ? 12.836 -35.037 -44.601 1.00 24.64 266 GLY A N 1
ATOM 2037 C CA . GLY A 1 266 ? 11.713 -35.722 -43.935 1.00 24.64 266 GLY A CA 1
ATOM 2038 C C . GLY A 1 266 ? 10.560 -34.830 -43.481 1.00 24.64 266 GLY A C 1
ATOM 2039 O O . GLY A 1 266 ? 10.707 -33.985 -42.612 1.00 24.64 266 GLY A O 1
ATOM 2040 N N . SER A 1 267 ? 9.396 -35.049 -44.084 1.00 26.98 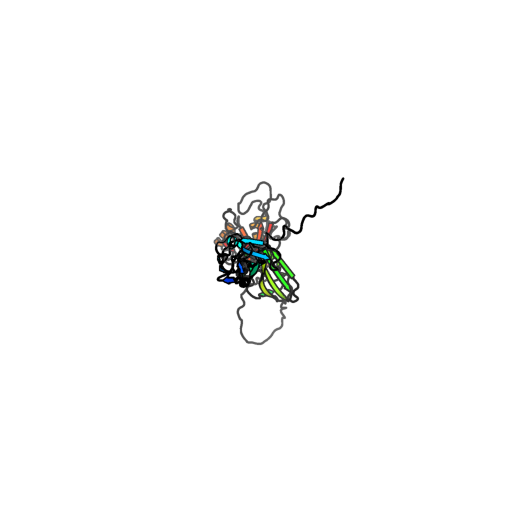267 SER A N 1
ATOM 2041 C CA . SER A 1 267 ? 8.174 -34.247 -44.005 1.00 26.98 267 SER A CA 1
ATOM 2042 C C . SER A 1 267 ? 7.319 -34.473 -42.740 1.00 26.98 267 SER A C 1
ATOM 2044 O O . SER A 1 267 ? 7.349 -35.548 -42.150 1.00 26.98 267 SER A O 1
ATOM 2046 N N . SER A 1 268 ? 6.434 -33.494 -42.487 1.00 27.42 268 SER A N 1
ATOM 2047 C CA . SER A 1 268 ? 5.109 -33.585 -41.837 1.00 27.42 268 SER A CA 1
ATOM 2048 C C . SER A 1 268 ? 4.987 -33.566 -40.300 1.00 27.42 268 SER A C 1
ATOM 2050 O O . SER A 1 268 ? 5.308 -34.536 -39.623 1.00 27.42 268 SER A O 1
ATOM 2052 N N . GLY A 1 269 ? 4.272 -32.543 -39.790 1.00 24.62 269 GLY A N 1
ATOM 2053 C CA . GLY A 1 269 ? 3.265 -32.767 -38.738 1.00 24.62 269 GLY A CA 1
ATOM 2054 C C . GLY A 1 269 ? 3.102 -31.716 -37.628 1.00 24.62 269 GLY A C 1
ATOM 2055 O O . GLY A 1 269 ? 3.527 -31.954 -36.510 1.00 24.62 269 GLY A O 1
ATOM 2056 N N . GLY A 1 270 ? 2.356 -30.637 -37.897 1.00 25.00 270 GLY A N 1
ATOM 2057 C CA . GLY A 1 270 ? 1.273 -30.185 -37.002 1.00 25.00 270 GLY A CA 1
ATOM 2058 C C . GLY A 1 270 ? 1.554 -29.292 -35.775 1.00 25.00 270 GLY A C 1
ATOM 2059 O O . GLY A 1 270 ? 2.201 -29.685 -34.813 1.00 25.00 270 GLY A O 1
ATOM 2060 N N . SER A 1 271 ? 0.820 -28.168 -35.758 1.00 24.86 271 SER A N 1
ATOM 2061 C CA . SER A 1 271 ? 0.311 -27.417 -34.588 1.00 24.86 271 SER A CA 1
ATOM 2062 C C . SER A 1 271 ? 1.189 -26.306 -33.999 1.00 24.86 271 SER A C 1
ATOM 2064 O O . SER A 1 271 ? 1.843 -26.452 -32.971 1.00 24.86 271 SER A O 1
ATOM 2066 N N . ASN A 1 272 ? 1.089 -25.124 -34.616 1.00 25.94 272 ASN A N 1
ATOM 2067 C CA . ASN A 1 272 ? 1.571 -23.857 -34.073 1.00 25.94 272 ASN A CA 1
ATOM 2068 C C . ASN A 1 272 ? 0.438 -23.159 -33.296 1.00 25.94 272 ASN A C 1
ATOM 2070 O O . ASN A 1 272 ? -0.575 -22.777 -33.882 1.00 25.94 272 ASN A O 1
ATOM 2074 N N . SER A 1 273 ? 0.605 -22.987 -31.982 1.00 28.06 273 SER A N 1
ATOM 2075 C CA . SER A 1 273 ? -0.300 -22.212 -31.128 1.00 28.06 273 SER A CA 1
ATOM 2076 C C . SER A 1 273 ? 0.387 -20.923 -30.677 1.00 28.06 273 SER A C 1
ATOM 2078 O O . SER A 1 273 ? 1.242 -20.941 -29.797 1.00 28.06 273 SER A O 1
ATOM 2080 N N . GLY A 1 274 ? -0.042 -19.804 -31.268 1.00 29.53 274 GLY A N 1
ATOM 2081 C CA . GLY A 1 274 ? -0.131 -18.487 -30.625 1.00 29.53 274 GLY A CA 1
ATOM 2082 C C . GLY A 1 274 ? 1.131 -17.917 -29.972 1.00 29.53 274 GLY A C 1
ATOM 2083 O O . GLY A 1 274 ? 1.131 -17.652 -28.772 1.00 29.53 274 GLY A O 1
ATOM 2084 N N . GLY A 1 275 ? 2.177 -17.655 -30.759 1.00 26.48 275 GLY A N 1
ATOM 2085 C CA . GLY A 1 275 ? 3.296 -16.799 -30.359 1.00 26.48 275 GLY A CA 1
ATOM 2086 C C . GLY A 1 275 ? 3.025 -15.336 -30.715 1.00 26.48 275 GLY A C 1
ATOM 2087 O O . GLY A 1 275 ? 2.954 -14.986 -31.889 1.00 26.48 275 GLY A O 1
ATOM 2088 N N . ASN A 1 276 ? 2.869 -14.478 -29.706 1.00 31.56 276 ASN A N 1
ATOM 2089 C CA . ASN A 1 276 ? 2.747 -13.034 -29.887 1.00 31.56 276 ASN A CA 1
ATOM 2090 C C . ASN A 1 276 ? 4.109 -12.472 -30.338 1.00 31.56 276 ASN A C 1
ATOM 2092 O O . ASN A 1 276 ? 5.048 -12.400 -29.542 1.00 31.56 276 ASN A O 1
ATOM 2096 N N . SER A 1 277 ? 4.223 -12.129 -31.622 1.00 28.97 277 SER A N 1
ATOM 2097 C CA . SER A 1 277 ? 5.426 -11.569 -32.243 1.00 28.97 277 SER A CA 1
ATOM 2098 C C . SER A 1 277 ? 5.858 -10.266 -31.569 1.00 28.97 277 SER A C 1
ATOM 2100 O O . SER A 1 277 ? 5.247 -9.218 -31.764 1.00 28.97 277 SER A O 1
ATOM 2102 N N . SER A 1 278 ? 6.962 -10.319 -30.825 1.00 37.78 278 SER A N 1
ATOM 2103 C CA . SER A 1 278 ? 7.800 -9.149 -30.570 1.00 37.78 278 SER A CA 1
ATOM 2104 C C . SER A 1 278 ? 8.862 -9.140 -31.665 1.00 37.78 278 SER A C 1
ATOM 2106 O O . SER A 1 278 ? 9.721 -10.020 -31.696 1.00 37.78 278 SER A O 1
ATOM 2108 N N . GLY A 1 279 ? 8.736 -8.219 -32.622 1.00 32.47 279 GLY A N 1
ATOM 2109 C CA . GLY A 1 279 ? 9.650 -8.096 -33.756 1.00 32.47 279 GLY A CA 1
ATOM 2110 C C . GLY A 1 279 ? 11.078 -7.862 -33.274 1.00 32.47 279 GLY A C 1
ATOM 2111 O O . GLY A 1 279 ? 11.421 -6.767 -32.838 1.00 32.47 279 GLY A O 1
ATOM 2112 N N . SER A 1 280 ? 11.897 -8.908 -33.333 1.00 36.31 280 SER A N 1
ATOM 2113 C CA . SER A 1 280 ? 13.338 -8.829 -33.143 1.00 36.31 280 SER A CA 1
ATOM 2114 C C . SER A 1 280 ? 13.941 -8.133 -34.363 1.00 36.31 280 SER A C 1
ATOM 2116 O O . SER A 1 280 ? 14.097 -8.731 -35.423 1.00 36.31 280 SER A O 1
ATOM 2118 N N . THR A 1 281 ? 14.255 -6.845 -34.236 1.00 48.16 281 THR A N 1
ATOM 2119 C CA . THR A 1 281 ? 15.237 -6.195 -35.108 1.00 48.16 281 THR A CA 1
ATOM 2120 C C . THR A 1 281 ? 16.606 -6.640 -34.611 1.00 48.16 281 THR A C 1
ATOM 2122 O O . THR A 1 281 ? 17.043 -6.175 -33.557 1.00 48.16 281 THR A O 1
ATOM 2125 N N . ALA A 1 282 ? 17.237 -7.571 -35.326 1.00 51.16 282 ALA A N 1
ATOM 2126 C CA . ALA A 1 282 ? 18.333 -8.431 -34.862 1.00 51.16 282 ALA A CA 1
ATOM 2127 C C . ALA A 1 282 ? 19.564 -7.736 -34.235 1.00 51.16 282 ALA A C 1
ATOM 2129 O O . ALA A 1 282 ? 20.392 -8.421 -33.651 1.00 51.16 282 ALA A O 1
ATOM 2130 N N . ASN A 1 283 ? 19.669 -6.405 -34.286 1.00 68.25 283 ASN A N 1
ATOM 2131 C CA . ASN A 1 283 ? 20.834 -5.645 -33.830 1.00 68.25 283 ASN A CA 1
ATOM 2132 C C . ASN A 1 283 ? 20.505 -4.383 -33.003 1.00 68.25 283 ASN A C 1
ATOM 2134 O O . ASN A 1 283 ? 21.407 -3.597 -32.722 1.00 68.25 283 ASN A O 1
ATOM 2138 N N . PHE A 1 284 ? 19.245 -4.142 -32.614 1.00 83.44 284 PHE A N 1
ATOM 2139 C CA . PHE A 1 284 ? 18.925 -2.991 -31.756 1.00 83.44 284 PHE A CA 1
ATOM 2140 C C . PHE A 1 284 ? 19.536 -3.184 -30.362 1.00 83.44 284 PHE A C 1
ATOM 2142 O O . PHE A 1 284 ? 19.154 -4.100 -29.632 1.00 83.44 284 PHE A O 1
ATOM 2149 N N . VAL A 1 285 ? 20.454 -2.298 -29.972 1.00 86.44 285 VAL A N 1
ATOM 2150 C CA . VAL A 1 285 ? 21.063 -2.311 -28.639 1.00 86.44 285 VAL A CA 1
ATOM 2151 C C . VAL A 1 285 ? 20.445 -1.198 -27.824 1.00 86.44 285 VAL A C 1
ATOM 2153 O O . VAL A 1 285 ? 20.659 -0.019 -28.104 1.00 86.44 285 VAL A O 1
ATOM 2156 N N . GLN A 1 286 ? 19.686 -1.586 -26.807 1.00 88.00 286 GLN A N 1
ATOM 2157 C CA . GLN A 1 286 ? 19.068 -0.676 -25.858 1.00 88.00 286 GLN A CA 1
ATOM 2158 C C . GLN A 1 286 ? 20.099 0.208 -25.144 1.00 88.00 286 GLN A C 1
ATOM 2160 O O . GLN A 1 286 ? 21.161 -0.256 -24.728 1.00 88.00 286 GLN A O 1
ATOM 2165 N N . ARG A 1 287 ? 19.728 1.469 -24.901 1.00 89.31 287 ARG A N 1
ATOM 2166 C CA . ARG A 1 287 ? 20.524 2.416 -24.118 1.00 89.31 287 ARG A CA 1
ATOM 2167 C C . ARG A 1 287 ? 19.895 2.703 -22.752 1.00 89.31 287 ARG A C 1
ATOM 2169 O O . ARG A 1 287 ? 18.814 3.275 -22.659 1.00 89.31 287 ARG A O 1
ATOM 2176 N N . THR A 1 288 ? 20.615 2.355 -21.683 1.00 88.81 288 THR A N 1
ATOM 2177 C CA . THR A 1 288 ? 20.246 2.668 -20.283 1.00 88.81 288 THR A CA 1
ATOM 2178 C C . THR A 1 288 ? 21.236 3.604 -19.588 1.00 88.81 288 THR A C 1
ATOM 2180 O O . THR A 1 288 ? 21.086 3.882 -18.401 1.00 88.81 288 THR A O 1
ATOM 2183 N N . VAL A 1 289 ? 22.258 4.068 -20.309 1.00 85.12 289 VAL A N 1
ATOM 2184 C CA . VAL A 1 289 ? 23.322 4.962 -19.830 1.00 85.12 289 VAL A CA 1
ATOM 2185 C C . VAL A 1 289 ? 23.618 6.044 -20.881 1.00 85.12 289 VAL A C 1
ATOM 2187 O O . VAL A 1 289 ? 23.295 5.839 -22.061 1.00 85.12 289 VAL A O 1
ATOM 2190 N N . PRO A 1 290 ? 24.237 7.180 -20.496 1.00 85.00 290 PRO A N 1
ATOM 2191 C CA . PRO A 1 290 ? 24.642 8.222 -21.440 1.00 85.00 290 PRO A CA 1
ATOM 2192 C C . PRO A 1 290 ? 25.490 7.685 -22.611 1.00 85.00 290 PRO A C 1
ATOM 2194 O O . PRO A 1 290 ? 26.138 6.645 -22.475 1.00 85.00 290 PRO A O 1
ATOM 2197 N N . PRO A 1 291 ? 25.494 8.362 -23.775 1.00 85.75 291 PRO A N 1
ATOM 2198 C CA . PRO A 1 291 ? 26.372 8.005 -24.887 1.00 85.75 291 PRO A CA 1
ATOM 2199 C C . PRO A 1 291 ? 27.849 8.219 -24.545 1.00 85.75 291 PRO A C 1
ATOM 2201 O O . PRO A 1 291 ? 28.204 9.182 -23.867 1.00 85.75 291 PRO A O 1
ATOM 2204 N N . ASP A 1 292 ? 28.711 7.337 -25.056 1.00 81.25 292 ASP A N 1
ATOM 2205 C CA . ASP A 1 292 ? 30.161 7.468 -24.913 1.00 81.25 292 ASP A CA 1
ATOM 2206 C C . ASP A 1 292 ? 30.685 8.692 -25.663 1.00 81.25 292 ASP A C 1
ATOM 2208 O O . ASP A 1 292 ? 30.255 8.976 -26.782 1.00 81.25 292 ASP A O 1
ATOM 2212 N N . LEU A 1 293 ? 31.684 9.362 -25.086 1.00 75.06 293 LEU A N 1
ATOM 2213 C CA . LEU A 1 293 ? 32.306 10.574 -25.640 1.00 75.06 293 LEU A CA 1
ATOM 2214 C C . LEU A 1 293 ? 32.835 10.414 -27.071 1.00 75.06 293 LEU A C 1
ATOM 2216 O O . LEU A 1 293 ? 32.861 11.378 -27.831 1.00 75.06 293 LEU A O 1
ATOM 2220 N N . ASN A 1 294 ? 33.229 9.198 -27.443 1.00 74.94 294 ASN A N 1
ATOM 2221 C CA . ASN A 1 294 ? 33.789 8.890 -28.758 1.00 74.94 294 ASN A CA 1
ATOM 2222 C C . ASN A 1 294 ? 32.708 8.537 -29.795 1.00 74.94 294 ASN A C 1
ATOM 2224 O O . ASN A 1 294 ? 33.020 8.232 -30.946 1.00 74.94 294 ASN A O 1
ATOM 2228 N N . ASN A 1 295 ? 31.428 8.557 -29.413 1.00 81.75 295 ASN A N 1
ATOM 2229 C CA . ASN A 1 295 ? 30.337 8.215 -30.312 1.00 81.75 295 ASN A CA 1
ATOM 2230 C C . ASN A 1 295 ? 30.016 9.384 -31.251 1.00 81.75 295 ASN A C 1
ATOM 2232 O O . ASN A 1 295 ? 29.307 10.333 -30.897 1.00 81.75 295 ASN A O 1
ATOM 2236 N N . GLY A 1 296 ? 30.501 9.279 -32.489 1.00 76.38 296 GLY A N 1
ATOM 2237 C CA . GLY A 1 296 ? 30.308 10.296 -33.522 1.00 76.38 296 GLY A CA 1
ATOM 2238 C C . GLY A 1 296 ? 28.842 10.610 -33.836 1.00 76.38 296 GLY A C 1
ATOM 2239 O O . GLY A 1 296 ? 28.559 11.714 -34.282 1.00 76.38 296 GLY A O 1
ATOM 2240 N N . SER A 1 297 ? 27.888 9.711 -33.563 1.00 87.00 297 SER A N 1
ATOM 2241 C CA . SER A 1 297 ? 26.461 10.018 -33.759 1.00 87.00 297 SER A CA 1
ATOM 2242 C C . SER A 1 297 ? 25.966 11.127 -32.826 1.00 87.00 297 SER A C 1
ATOM 2244 O O . SER A 1 297 ? 25.022 11.832 -33.160 1.00 87.00 297 SER A O 1
ATOM 2246 N N . TYR A 1 298 ? 26.607 11.316 -31.674 1.00 85.31 298 TYR A N 1
ATOM 2247 C CA . TYR A 1 298 ? 26.239 12.327 -30.682 1.00 85.31 298 TYR A CA 1
ATOM 2248 C C . TYR A 1 298 ? 27.198 13.520 -30.697 1.00 85.31 298 TYR A C 1
ATOM 2250 O O . TYR A 1 298 ? 26.767 14.673 -30.641 1.00 85.31 298 TYR A O 1
ATOM 2258 N N . TYR A 1 299 ? 28.498 13.241 -30.802 1.00 79.81 299 TYR A N 1
ATOM 2259 C CA . TYR A 1 299 ? 29.567 14.217 -30.592 1.00 79.81 299 TYR A CA 1
ATOM 2260 C C . TYR A 1 299 ? 30.267 14.648 -31.892 1.00 79.81 299 TYR A C 1
ATOM 2262 O O . TYR A 1 299 ? 31.466 14.911 -31.898 1.00 79.81 299 TYR A O 1
ATOM 2270 N N . SER A 1 300 ? 29.531 14.723 -33.008 1.00 79.06 300 SER A N 1
ATOM 2271 C CA . SER A 1 300 ? 30.047 15.228 -34.287 1.00 79.06 300 SER A CA 1
ATOM 2272 C C . SER A 1 300 ? 29.059 16.155 -34.980 1.00 79.06 300 SER A C 1
ATOM 2274 O O . SER A 1 300 ? 27.906 15.792 -35.212 1.00 79.06 300 SER A O 1
ATOM 2276 N N . GLY A 1 301 ? 29.554 17.317 -35.406 1.00 72.75 301 GLY A N 1
ATOM 2277 C CA . GLY A 1 301 ? 28.806 18.281 -36.213 1.00 72.75 301 GLY A CA 1
ATOM 2278 C C . GLY A 1 301 ? 28.453 17.787 -37.614 1.00 72.75 301 GLY A C 1
ATOM 2279 O O . GLY A 1 301 ? 27.557 18.343 -38.238 1.00 72.75 301 GLY A O 1
ATOM 2280 N N . LEU A 1 302 ? 29.132 16.742 -38.100 1.00 75.75 302 LEU A N 1
ATOM 2281 C CA . LEU A 1 302 ? 28.833 16.108 -39.388 1.00 75.75 302 LEU A CA 1
ATOM 2282 C C . LEU A 1 302 ? 27.588 15.216 -39.321 1.00 75.75 302 LEU A C 1
ATOM 2284 O O . LEU A 1 302 ? 26.924 15.001 -40.329 1.00 75.75 302 LEU A O 1
ATOM 2288 N N . TYR A 1 303 ? 27.291 14.664 -38.143 1.00 80.88 303 TYR A N 1
ATOM 2289 C CA . TYR A 1 303 ? 26.275 13.623 -37.972 1.00 80.88 303 TYR A CA 1
ATOM 2290 C C . TYR A 1 303 ? 25.100 14.053 -37.103 1.00 80.88 303 TYR A C 1
ATOM 2292 O O . TYR A 1 303 ? 24.011 13.497 -37.229 1.00 80.88 303 TYR A O 1
ATOM 2300 N N . ASN A 1 304 ? 25.315 15.035 -36.235 1.00 84.38 304 ASN A N 1
ATOM 2301 C CA . ASN A 1 304 ? 24.306 15.583 -35.356 1.00 84.38 304 ASN A CA 1
ATOM 2302 C C . ASN A 1 304 ? 24.253 17.092 -35.556 1.00 84.38 304 ASN A C 1
ATOM 2304 O O . ASN A 1 304 ? 25.118 17.825 -35.077 1.00 84.38 304 ASN A O 1
ATOM 2308 N N . ILE A 1 305 ? 23.215 17.558 -36.249 1.00 82.69 305 ILE A N 1
ATOM 2309 C CA . ILE A 1 305 ? 23.044 18.981 -36.563 1.00 82.69 305 ILE A CA 1
ATOM 2310 C C . ILE A 1 305 ? 23.029 19.855 -35.300 1.00 82.69 305 ILE A C 1
ATOM 2312 O O . ILE A 1 305 ? 23.503 20.988 -35.321 1.00 82.69 305 ILE A O 1
ATOM 2316 N N . TYR A 1 306 ? 22.569 19.306 -34.172 1.00 82.31 306 TYR A N 1
ATOM 2317 C CA . TYR A 1 306 ? 22.491 20.016 -32.898 1.00 82.31 306 TYR A CA 1
ATOM 2318 C C . TYR A 1 306 ? 23.835 20.127 -32.182 1.00 82.31 306 TYR A C 1
ATOM 2320 O O . TYR A 1 306 ? 23.961 20.919 -31.255 1.00 82.31 306 TYR A O 1
ATOM 2328 N N . PHE A 1 307 ? 24.861 19.385 -32.609 1.00 77.31 307 PHE A N 1
ATOM 2329 C CA . PHE A 1 307 ? 26.208 19.519 -32.052 1.00 77.31 307 PHE A CA 1
ATOM 2330 C C . PHE A 1 307 ? 26.855 20.872 -32.390 1.00 77.31 307 PHE A C 1
ATOM 2332 O O . PHE A 1 307 ? 27.697 21.362 -31.631 1.00 77.31 307 PHE A O 1
ATOM 2339 N N . ASN A 1 308 ? 26.442 21.479 -33.508 1.00 71.38 308 ASN A N 1
ATOM 2340 C CA . ASN A 1 308 ? 26.941 22.772 -33.976 1.00 71.38 308 ASN A CA 1
ATOM 2341 C C . ASN A 1 308 ? 26.122 23.964 -33.459 1.00 71.38 308 ASN A C 1
ATOM 2343 O O . ASN A 1 308 ? 26.512 25.104 -33.694 1.00 71.38 308 ASN A O 1
ATOM 2347 N N . PHE A 1 309 ? 24.989 23.729 -32.788 1.00 69.12 309 PHE A N 1
ATOM 2348 C CA . PHE A 1 309 ? 24.124 24.799 -32.299 1.00 69.12 309 PHE A CA 1
ATOM 2349 C C . PHE A 1 309 ? 24.435 25.173 -30.848 1.00 69.12 309 PHE A C 1
ATOM 2351 O O . PHE A 1 309 ? 24.654 24.316 -29.994 1.00 69.12 309 PHE A O 1
ATOM 2358 N N . ASP A 1 310 ? 24.384 26.478 -30.571 1.00 63.81 310 ASP A N 1
ATOM 2359 C CA . ASP A 1 310 ? 24.589 27.046 -29.233 1.00 63.81 310 ASP A CA 1
ATOM 2360 C C . ASP A 1 310 ? 23.288 27.660 -28.644 1.00 63.81 310 ASP A C 1
ATOM 2362 O O . ASP A 1 310 ? 23.322 28.398 -27.661 1.00 63.81 310 ASP A O 1
ATOM 2366 N N . TYR A 1 311 ? 22.110 27.354 -29.207 1.00 63.78 311 TYR A N 1
ATOM 2367 C CA . TYR A 1 311 ? 20.796 27.855 -28.756 1.00 63.78 311 TYR A CA 1
ATOM 2368 C C . TYR A 1 311 ? 19.870 26.743 -28.234 1.00 63.78 311 TYR A C 1
ATOM 2370 O O . TYR A 1 311 ? 20.024 25.571 -28.572 1.00 63.78 311 TYR A O 1
ATOM 2378 N N . LEU A 1 312 ? 18.875 27.118 -27.421 1.00 58.28 312 LEU A N 1
ATOM 2379 C CA . LEU A 1 312 ? 17.874 26.193 -26.881 1.00 58.28 312 LEU A CA 1
ATOM 2380 C C . LEU A 1 312 ? 16.853 25.784 -27.953 1.00 58.28 312 LEU A C 1
ATOM 2382 O O . LEU A 1 312 ? 15.942 26.548 -28.259 1.00 58.28 312 LEU A O 1
ATOM 2386 N N . ALA A 1 313 ? 16.915 24.554 -28.455 1.00 56.06 313 ALA A N 1
ATOM 2387 C CA . ALA A 1 313 ? 15.714 23.875 -28.959 1.00 56.06 313 ALA A CA 1
ATOM 2388 C C . ALA A 1 313 ? 14.926 23.367 -27.733 1.00 56.06 313 ALA A C 1
ATOM 2390 O O . ALA A 1 313 ? 15.537 22.669 -26.913 1.00 56.06 313 ALA A O 1
ATOM 2391 N N . PRO A 1 314 ? 13.643 23.744 -27.521 1.00 54.16 314 PRO A N 1
ATOM 2392 C CA . PRO A 1 314 ? 12.620 24.125 -28.512 1.00 54.16 314 PRO A CA 1
ATOM 2393 C C . PRO A 1 314 ? 12.304 25.633 -28.663 1.00 54.16 314 PRO A C 1
ATOM 2395 O O . PRO A 1 314 ? 11.401 25.981 -29.414 1.00 54.16 314 PRO A O 1
ATOM 2398 N N . THR A 1 315 ? 12.990 26.543 -27.961 1.00 57.34 315 THR A N 1
ATOM 2399 C CA . THR A 1 315 ? 12.597 27.973 -27.920 1.00 57.34 315 THR A CA 1
ATOM 2400 C C . THR A 1 315 ? 13.324 28.869 -28.928 1.00 57.34 315 THR A C 1
ATOM 2402 O O . THR A 1 315 ? 12.990 30.045 -29.050 1.00 57.34 315 THR A O 1
ATOM 2405 N N . GLY A 1 316 ? 14.349 28.356 -29.616 1.00 58.62 316 GLY A N 1
ATOM 2406 C CA . GLY A 1 316 ? 15.212 29.120 -30.525 1.00 58.62 316 GLY A CA 1
ATOM 2407 C C . GLY A 1 316 ? 16.038 30.215 -29.835 1.00 58.62 316 GLY A C 1
ATOM 2408 O O . GLY A 1 316 ? 16.719 30.993 -30.502 1.00 58.62 316 GLY A O 1
ATOM 2409 N N . LYS A 1 317 ? 15.985 30.307 -28.498 1.00 60.19 317 LYS A N 1
ATOM 2410 C CA . LYS A 1 317 ? 16.607 31.391 -27.735 1.00 60.19 317 LYS A CA 1
ATOM 2411 C C . LYS A 1 317 ? 18.121 31.202 -27.671 1.00 60.19 317 LYS A C 1
ATOM 2413 O O . LYS A 1 317 ? 18.611 30.186 -27.173 1.00 60.19 317 LYS A O 1
ATOM 2418 N N . LYS A 1 318 ? 18.861 32.215 -28.131 1.00 59.09 318 LYS A N 1
ATOM 2419 C CA . LYS A 1 318 ? 20.294 32.366 -27.851 1.00 59.09 318 LYS A CA 1
ATOM 2420 C C . LYS A 1 318 ? 20.447 32.771 -26.385 1.00 59.09 318 LYS A C 1
ATOM 2422 O O . LYS A 1 318 ? 19.918 33.803 -25.982 1.00 59.09 318 LYS A O 1
ATOM 2427 N N . THR A 1 319 ? 21.141 31.970 -25.586 1.00 55.00 319 THR A N 1
ATOM 2428 C CA . THR A 1 319 ? 21.463 32.329 -24.198 1.00 55.00 319 THR A CA 1
ATOM 2429 C C . THR A 1 319 ? 22.834 32.997 -24.161 1.00 55.00 319 THR A C 1
ATOM 2431 O O . THR A 1 319 ? 23.797 32.461 -24.706 1.00 55.00 319 THR A O 1
ATOM 2434 N N . SER A 1 320 ? 22.950 34.160 -23.526 1.00 51.81 320 SER A N 1
ATOM 2435 C CA . SER A 1 320 ? 24.233 34.836 -23.325 1.00 51.81 320 SER A CA 1
ATOM 2436 C C . SER A 1 320 ? 25.109 34.044 -22.342 1.00 51.81 320 SER A C 1
ATOM 2438 O O . SER A 1 320 ? 24.770 33.966 -21.164 1.00 51.81 320 SER A O 1
ATOM 2440 N N . GLY A 1 321 ? 26.229 33.476 -22.810 1.00 53.78 321 GLY A N 1
ATOM 2441 C CA . GLY A 1 321 ? 27.323 33.009 -21.941 1.00 53.78 321 GLY A CA 1
ATOM 2442 C C . GLY A 1 321 ? 27.509 31.498 -21.729 1.00 53.78 321 GLY A C 1
ATOM 2443 O O . GLY A 1 321 ? 28.205 31.129 -20.787 1.00 53.78 321 GLY A O 1
ATOM 2444 N N . GLY A 1 322 ? 26.955 30.607 -22.563 1.00 55.81 322 GLY A N 1
ATOM 2445 C CA . GLY A 1 322 ? 27.223 29.166 -22.414 1.00 55.81 322 GLY A CA 1
ATOM 2446 C C . GLY A 1 322 ? 26.659 28.257 -23.510 1.00 55.81 322 GLY A C 1
ATOM 2447 O O . GLY A 1 322 ? 25.860 28.686 -24.340 1.00 55.81 322 GLY A O 1
ATOM 2448 N N . TYR A 1 323 ? 27.087 26.991 -23.496 1.00 53.66 323 TYR A N 1
ATOM 2449 C CA . TYR A 1 323 ? 26.658 25.931 -24.409 1.00 53.66 323 TYR A CA 1
ATOM 2450 C C . TYR A 1 323 ? 25.313 25.325 -23.975 1.00 53.66 323 TYR A C 1
ATOM 2452 O O . TYR A 1 323 ? 25.169 24.864 -22.845 1.00 53.66 323 TYR A O 1
ATOM 2460 N N . ASN A 1 324 ? 24.359 25.226 -24.906 1.00 57.25 324 ASN A N 1
ATOM 2461 C CA . ASN A 1 324 ? 23.076 24.529 -24.731 1.00 57.25 324 ASN A CA 1
ATOM 2462 C C . ASN A 1 324 ? 23.113 23.153 -25.399 1.00 57.25 324 ASN A C 1
ATOM 2464 O O . ASN A 1 324 ? 22.430 22.897 -26.388 1.00 57.25 324 ASN A O 1
ATOM 2468 N N . ARG A 1 325 ? 23.976 22.271 -24.907 1.00 65.06 325 ARG A N 1
ATOM 2469 C CA . ARG A 1 325 ? 24.241 20.974 -25.540 1.00 65.06 325 ARG A CA 1
ATOM 2470 C C . ARG A 1 325 ? 23.835 19.851 -24.580 1.00 65.06 325 ARG A C 1
ATOM 2472 O O . ARG A 1 325 ? 23.970 20.002 -23.370 1.00 65.06 325 ARG A O 1
ATOM 2479 N N . GLY A 1 326 ? 23.320 18.737 -25.106 1.00 69.62 326 GLY A N 1
ATOM 2480 C CA . GLY A 1 326 ? 22.754 17.657 -24.282 1.00 69.62 326 GLY A CA 1
ATOM 2481 C C . GLY A 1 326 ? 21.233 17.708 -24.105 1.00 69.62 326 GLY A C 1
ATOM 2482 O O . GLY A 1 326 ? 20.702 16.941 -23.313 1.00 69.62 326 GLY A O 1
ATOM 2483 N N . ASN A 1 327 ? 20.515 18.586 -24.814 1.00 80.88 327 ASN A N 1
ATOM 2484 C CA . ASN A 1 327 ? 19.050 18.632 -24.765 1.00 80.88 327 ASN A CA 1
ATOM 2485 C C . ASN A 1 327 ? 18.393 17.442 -25.502 1.00 80.88 327 ASN A C 1
ATOM 2487 O O . ASN A 1 327 ? 19.057 16.643 -26.168 1.00 80.88 327 ASN A O 1
ATOM 2491 N N . CYS A 1 328 ? 17.063 17.365 -25.418 1.00 87.44 328 CYS A N 1
ATOM 2492 C CA . CYS A 1 328 ? 16.302 16.229 -25.932 1.00 87.44 328 CYS A CA 1
ATOM 2493 C C . CYS A 1 328 ? 16.434 16.024 -27.449 1.00 87.44 328 CYS A C 1
ATOM 2495 O O . CYS A 1 328 ? 16.564 14.887 -27.895 1.00 87.44 328 CYS A O 1
ATOM 2497 N N . THR A 1 329 ? 16.473 17.095 -28.253 1.00 89.06 329 THR A N 1
ATOM 2498 C CA . THR A 1 329 ? 16.631 16.987 -29.715 1.00 89.06 329 THR A CA 1
ATOM 2499 C C . THR A 1 329 ? 18.035 16.543 -30.106 1.00 89.06 329 THR A C 1
ATOM 2501 O O . THR A 1 329 ? 18.170 15.671 -30.963 1.00 89.06 329 THR A O 1
ATOM 2504 N N . TRP A 1 330 ? 19.075 17.061 -29.442 1.00 88.94 330 TRP A N 1
ATOM 2505 C CA . TRP A 1 330 ? 20.451 16.597 -29.628 1.00 88.94 330 TRP A CA 1
ATOM 2506 C C . TRP A 1 330 ? 20.573 15.098 -29.349 1.00 88.94 330 TRP A C 1
ATOM 2508 O O . TRP A 1 330 ? 21.137 14.360 -30.163 1.00 88.94 330 TRP A O 1
ATOM 2518 N N . TYR A 1 331 ? 20.005 14.637 -28.233 1.00 91.62 331 TYR A N 1
ATOM 2519 C CA . TYR A 1 331 ? 20.063 13.231 -27.856 1.00 91.62 331 TYR A CA 1
ATOM 2520 C C . TYR A 1 331 ? 19.263 12.350 -28.806 1.00 91.62 331 TYR A C 1
ATOM 2522 O O . TYR A 1 331 ? 19.784 11.346 -29.290 1.00 91.62 331 TYR A O 1
ATOM 2530 N N . ALA A 1 332 ? 18.028 12.739 -29.123 1.00 94.69 332 ALA A N 1
ATOM 2531 C CA . ALA A 1 332 ? 17.175 11.998 -30.040 1.00 94.69 332 ALA A CA 1
ATOM 2532 C C . ALA A 1 332 ? 17.790 11.888 -31.441 1.00 94.69 332 ALA A C 1
ATOM 2534 O O . ALA A 1 332 ? 17.707 10.827 -32.050 1.00 94.69 332 ALA A O 1
ATOM 2535 N N . CYS A 1 333 ? 18.457 12.938 -31.928 1.00 93.06 333 CYS A N 1
ATOM 2536 C CA . CYS A 1 333 ? 19.182 12.932 -33.199 1.00 93.06 333 CYS A CA 1
ATOM 2537 C C . CYS A 1 333 ? 20.315 11.906 -33.203 1.00 93.06 333 CYS A C 1
ATOM 2539 O O . CYS A 1 333 ? 20.366 11.029 -34.069 1.00 93.06 333 CYS A O 1
ATOM 2541 N N . GLY A 1 334 ? 21.180 11.953 -32.186 1.00 93.00 334 GLY A N 1
ATOM 2542 C CA . GLY A 1 334 ? 22.279 10.999 -32.083 1.00 93.00 334 GLY A CA 1
ATOM 2543 C C . GLY A 1 334 ? 21.795 9.568 -31.883 1.00 93.00 334 GLY A C 1
ATOM 2544 O O . GLY A 1 334 ? 22.293 8.652 -32.542 1.00 93.00 334 GLY A O 1
ATOM 2545 N N . ARG A 1 335 ? 20.763 9.374 -31.054 1.00 96.50 335 ARG A N 1
ATOM 2546 C CA . ARG A 1 335 ? 20.180 8.055 -30.804 1.00 96.50 335 ARG A CA 1
ATOM 2547 C C . ARG A 1 335 ? 19.479 7.499 -32.036 1.00 96.50 335 ARG A C 1
ATOM 2549 O O . ARG A 1 335 ? 19.645 6.323 -32.326 1.00 96.50 335 ARG A O 1
ATOM 2556 N N . ALA A 1 336 ? 18.752 8.319 -32.791 1.00 96.69 336 ALA A N 1
ATOM 2557 C CA . ALA A 1 336 ? 18.120 7.902 -34.039 1.00 96.69 336 ALA A CA 1
ATOM 2558 C C . ALA A 1 336 ? 19.156 7.404 -35.051 1.00 96.69 336 ALA A C 1
ATOM 2560 O O . ALA A 1 336 ? 18.997 6.320 -35.611 1.00 96.69 336 ALA A O 1
ATOM 2561 N N . ARG A 1 337 ? 20.248 8.156 -35.238 1.00 93.06 337 ARG A N 1
ATOM 2562 C CA . ARG A 1 337 ? 21.351 7.745 -36.113 1.00 93.06 337 ARG A CA 1
ATOM 2563 C C . ARG A 1 337 ? 21.987 6.436 -35.653 1.00 93.06 337 ARG A C 1
ATOM 2565 O O . ARG A 1 337 ? 22.184 5.540 -36.467 1.00 93.06 337 ARG A O 1
ATOM 2572 N N . GLU A 1 338 ? 22.283 6.320 -34.362 1.00 93.62 338 GLU A N 1
ATOM 2573 C CA . GLU A 1 338 ? 22.844 5.106 -33.768 1.00 93.62 338 GLU A CA 1
ATOM 2574 C C . GLU A 1 338 ? 21.933 3.888 -33.981 1.00 93.62 338 GLU A C 1
ATOM 2576 O O . GLU A 1 338 ? 22.403 2.848 -34.432 1.00 93.62 338 GLU A O 1
ATOM 2581 N N . VAL A 1 339 ? 20.633 4.026 -33.719 1.00 94.12 339 VAL A N 1
ATOM 2582 C CA . VAL A 1 339 ? 19.633 2.962 -33.884 1.00 94.12 339 VAL A CA 1
ATOM 2583 C C . VAL A 1 339 ? 19.504 2.519 -35.342 1.00 94.12 339 VAL A C 1
ATOM 2585 O O . VAL A 1 339 ? 19.413 1.324 -35.618 1.00 94.12 339 VAL A O 1
ATOM 2588 N N . MET A 1 340 ? 19.541 3.457 -36.289 1.00 91.38 340 MET A N 1
ATOM 2589 C CA . MET A 1 340 ? 19.511 3.127 -37.716 1.00 91.38 340 MET A CA 1
ATOM 2590 C C . MET A 1 340 ? 20.766 2.374 -38.160 1.00 91.38 340 MET A C 1
ATOM 2592 O O . MET A 1 340 ? 20.645 1.373 -38.862 1.00 91.38 340 MET A O 1
ATOM 2596 N N . LEU A 1 341 ? 21.951 2.797 -37.706 1.00 84.56 341 LEU A N 1
ATOM 2597 C CA . LEU A 1 341 ? 23.203 2.091 -37.994 1.00 84.56 341 LEU A CA 1
ATOM 2598 C C . LEU A 1 341 ? 23.225 0.690 -37.386 1.00 84.56 341 LEU A C 1
ATOM 2600 O O . LEU A 1 341 ? 23.624 -0.258 -38.055 1.00 84.56 341 LEU A O 1
ATOM 2604 N N . GLN A 1 342 ? 22.754 0.550 -36.146 1.00 86.19 342 GLN A N 1
ATOM 2605 C CA . GLN A 1 342 ? 22.567 -0.745 -35.495 1.00 86.19 342 GLN A CA 1
ATOM 2606 C C . GLN A 1 342 ? 21.670 -1.653 -36.343 1.00 86.19 342 GLN A C 1
ATOM 2608 O O . GLN A 1 342 ? 22.011 -2.803 -36.590 1.00 86.19 342 GLN A O 1
ATOM 2613 N N . ALA A 1 343 ? 20.574 -1.122 -36.883 1.00 84.94 343 ALA A N 1
ATOM 2614 C CA . ALA A 1 343 ? 19.685 -1.853 -37.781 1.00 84.94 343 ALA A CA 1
ATOM 2615 C C . ALA A 1 343 ? 20.225 -2.049 -39.216 1.00 84.94 343 ALA A C 1
ATOM 2617 O O . ALA A 1 343 ? 19.488 -2.545 -40.066 1.00 84.94 343 ALA A O 1
ATOM 2618 N N . GLY A 1 344 ? 21.473 -1.665 -39.511 1.00 82.19 344 GLY A N 1
ATOM 2619 C CA . GLY A 1 344 ? 22.074 -1.799 -40.842 1.00 82.19 344 GLY A CA 1
ATOM 2620 C C . GLY A 1 344 ? 21.489 -0.854 -41.897 1.00 82.19 344 GLY A C 1
ATOM 2621 O O . GLY A 1 344 ? 21.631 -1.106 -43.091 1.00 82.19 344 GLY A O 1
ATOM 2622 N N . LYS A 1 345 ? 20.810 0.222 -41.481 1.00 85.38 345 LYS A N 1
ATOM 2623 C CA . LYS A 1 345 ? 20.212 1.221 -42.375 1.00 85.38 345 LYS A CA 1
ATOM 2624 C C . LYS A 1 345 ? 21.129 2.427 -42.556 1.00 85.38 345 LYS A C 1
ATOM 2626 O O . LYS A 1 345 ? 21.777 2.880 -41.611 1.00 85.38 345 LYS A O 1
ATOM 2631 N N . SER A 1 346 ? 21.097 3.020 -43.748 1.00 84.06 346 SER A N 1
ATOM 2632 C CA . SER A 1 346 ? 21.668 4.347 -43.993 1.00 84.06 346 SER A CA 1
ATOM 2633 C C . SER A 1 346 ? 20.840 5.412 -43.261 1.00 84.06 346 SER A C 1
ATOM 2635 O O . SER A 1 346 ? 19.647 5.537 -43.547 1.00 84.06 346 SER A O 1
ATOM 2637 N N . PRO A 1 347 ? 21.420 6.187 -42.324 1.00 87.81 347 PRO A N 1
ATOM 2638 C CA . PRO A 1 347 ? 20.647 7.156 -41.554 1.00 87.81 347 PRO A CA 1
ATOM 2639 C C . PRO A 1 347 ? 20.123 8.305 -42.422 1.00 87.81 347 PRO A C 1
ATOM 2641 O O . PRO A 1 347 ? 20.913 9.055 -42.994 1.00 87.81 347 PRO A O 1
ATOM 2644 N N . ASN A 1 348 ? 18.801 8.493 -42.474 1.00 88.88 348 ASN A N 1
ATOM 2645 C CA . ASN A 1 348 ? 18.190 9.668 -43.096 1.00 88.88 348 ASN A CA 1
ATOM 2646 C C . ASN A 1 348 ? 17.772 10.679 -42.015 1.00 88.88 348 ASN A C 1
ATOM 2648 O O . ASN A 1 348 ? 16.746 10.534 -41.351 1.00 88.88 348 ASN A O 1
ATOM 2652 N N . MET A 1 349 ? 18.578 11.724 -41.839 1.00 90.19 349 MET A N 1
ATOM 2653 C CA . MET A 1 349 ? 18.390 12.711 -40.769 1.00 90.19 349 MET A CA 1
ATOM 2654 C C . MET A 1 349 ? 17.541 13.924 -41.189 1.00 90.19 349 MET A C 1
ATOM 2656 O O . MET A 1 349 ? 17.449 14.884 -40.432 1.00 90.19 349 MET A O 1
ATOM 2660 N N . SER A 1 350 ? 16.903 13.891 -42.366 1.00 90.62 350 SER A N 1
ATOM 2661 C CA . SER A 1 350 ? 16.172 15.038 -42.947 1.00 90.62 350 SER A CA 1
ATOM 2662 C C . SER A 1 350 ? 14.987 15.539 -42.115 1.00 90.62 350 SER A C 1
ATOM 2664 O O . SER A 1 350 ? 14.626 16.707 -42.217 1.00 90.62 350 SER A O 1
ATOM 2666 N N . ILE A 1 351 ? 14.404 14.692 -41.260 1.00 93.19 351 ILE A N 1
ATOM 2667 C CA . ILE A 1 351 ? 13.296 15.087 -40.375 1.00 93.19 351 ILE A CA 1
ATOM 2668 C C . ILE A 1 351 ? 13.745 15.955 -39.195 1.00 93.19 351 ILE A C 1
ATOM 2670 O O . ILE A 1 351 ? 12.904 16.549 -38.525 1.00 93.19 351 ILE A O 1
ATOM 2674 N N . PHE A 1 352 ? 15.045 15.997 -38.886 1.00 91.00 352 PHE A N 1
ATOM 2675 C CA . PHE A 1 352 ? 15.544 16.722 -37.725 1.00 91.00 352 PHE A CA 1
ATOM 2676 C C . PHE A 1 352 ? 15.580 18.228 -38.003 1.00 91.00 352 PHE A C 1
ATOM 2678 O O . PHE A 1 352 ? 16.345 18.707 -38.834 1.00 91.00 352 PHE A O 1
ATOM 2685 N N . GLY A 1 353 ? 14.720 18.964 -37.293 1.00 80.88 353 GLY A N 1
ATOM 2686 C CA . GLY A 1 353 ? 14.509 20.407 -37.427 1.00 80.88 353 GLY A CA 1
ATOM 2687 C C . GLY A 1 353 ? 14.624 21.158 -36.091 1.00 80.88 353 GLY A C 1
ATOM 2688 O O . GLY A 1 353 ? 15.227 20.649 -35.149 1.00 80.88 353 GLY A O 1
ATOM 2689 N N . PRO A 1 354 ? 14.074 22.374 -35.963 1.00 74.00 354 PRO A N 1
ATOM 2690 C CA . PRO A 1 354 ? 14.347 23.244 -34.814 1.00 74.00 354 PRO A CA 1
ATOM 2691 C C . PRO A 1 354 ? 13.785 22.734 -33.477 1.00 74.00 354 PRO A C 1
ATOM 2693 O O . PRO A 1 354 ? 14.346 23.051 -32.430 1.00 74.00 354 PRO A O 1
ATOM 2696 N N . ASP A 1 355 ? 12.710 21.942 -33.485 1.00 85.19 355 ASP A N 1
ATOM 2697 C CA . ASP A 1 355 ? 12.031 21.481 -32.272 1.00 85.19 355 ASP A CA 1
ATOM 2698 C C . ASP A 1 355 ? 11.302 20.129 -32.475 1.00 85.19 355 ASP A C 1
ATOM 2700 O O . ASP A 1 355 ? 11.069 19.722 -33.617 1.00 85.19 355 ASP A O 1
ATOM 2704 N N . PRO A 1 356 ? 10.909 19.425 -31.392 1.00 90.50 356 PRO A N 1
ATOM 2705 C CA . PRO A 1 356 ? 10.224 18.129 -31.468 1.00 90.50 356 PRO A CA 1
ATOM 2706 C C . PRO A 1 356 ? 8.933 18.093 -32.299 1.00 90.50 356 PRO A C 1
ATOM 2708 O O . PRO A 1 356 ? 8.692 17.117 -33.012 1.00 90.50 356 PRO A O 1
ATOM 2711 N N . VAL A 1 357 ? 8.096 19.132 -32.234 1.00 90.69 357 VAL A N 1
ATOM 2712 C CA . VAL A 1 357 ? 6.843 19.197 -33.006 1.00 90.69 357 VAL A CA 1
ATOM 2713 C C . VAL A 1 357 ? 7.147 19.468 -34.476 1.00 90.69 357 VAL A C 1
ATOM 2715 O O . VAL A 1 357 ? 6.530 18.864 -35.353 1.00 90.69 357 VAL A O 1
ATOM 2718 N N . GLY A 1 358 ? 8.143 20.308 -34.758 1.00 90.69 358 GLY A N 1
ATOM 2719 C CA . GLY A 1 358 ? 8.698 20.496 -36.093 1.00 90.69 358 GLY A CA 1
ATOM 2720 C C . GLY A 1 358 ? 9.175 19.180 -36.712 1.00 90.69 358 GLY A C 1
ATOM 2721 O O . GLY A 1 358 ? 8.815 18.885 -37.850 1.00 90.69 358 GLY A O 1
ATOM 2722 N N . ILE A 1 359 ? 9.888 18.347 -35.943 1.00 93.81 359 ILE A N 1
ATOM 2723 C CA . ILE A 1 359 ? 10.339 17.012 -36.379 1.00 93.81 359 ILE A CA 1
ATOM 2724 C C . ILE A 1 359 ? 9.149 16.126 -36.770 1.00 93.81 359 ILE A C 1
ATOM 2726 O O . ILE A 1 359 ? 9.151 15.489 -37.826 1.00 93.81 359 ILE A O 1
ATOM 2730 N N . TRP A 1 360 ? 8.100 16.111 -35.944 1.00 95.12 360 TRP A N 1
ATOM 2731 C CA . TRP A 1 360 ? 6.867 15.381 -36.246 1.00 95.12 360 TRP A CA 1
ATOM 2732 C C . TRP A 1 360 ? 6.197 15.872 -37.532 1.00 95.12 360 TRP A C 1
ATOM 2734 O O . TRP A 1 360 ? 5.837 15.070 -38.396 1.00 95.12 360 TRP A O 1
ATOM 2744 N N . ASN A 1 361 ? 6.054 17.188 -37.680 1.00 94.31 361 ASN A N 1
ATOM 2745 C CA . ASN A 1 361 ? 5.397 17.796 -38.831 1.00 94.31 361 ASN A CA 1
ATOM 2746 C C . ASN A 1 361 ? 6.180 17.571 -40.129 1.00 94.31 361 ASN A C 1
ATOM 2748 O O . ASN A 1 361 ? 5.568 17.232 -41.142 1.00 94.31 361 ASN A O 1
ATOM 2752 N N . ALA A 1 362 ? 7.510 17.691 -40.094 1.00 94.06 362 ALA A N 1
ATOM 2753 C CA . ALA A 1 362 ? 8.382 17.395 -41.228 1.00 94.06 362 ALA A CA 1
ATOM 2754 C C . ALA A 1 362 ? 8.239 15.930 -41.661 1.00 94.06 362 ALA A C 1
ATOM 2756 O O . ALA A 1 362 ? 7.942 15.655 -42.822 1.00 94.06 362 ALA A O 1
ATOM 2757 N N . ASN A 1 363 ? 8.309 14.983 -40.714 1.00 97.12 363 ASN A N 1
ATOM 2758 C CA . ASN A 1 363 ? 8.117 13.568 -41.031 1.00 97.12 363 ASN A CA 1
ATOM 2759 C C . ASN A 1 363 ? 6.740 13.285 -41.651 1.00 97.12 363 ASN A C 1
ATOM 2761 O O . ASN A 1 363 ? 6.637 12.507 -42.596 1.00 97.12 363 ASN A O 1
ATOM 2765 N N . LYS A 1 364 ? 5.672 13.918 -41.146 1.00 94.88 364 LYS A N 1
ATOM 2766 C CA . LYS A 1 364 ? 4.320 13.755 -41.703 1.00 94.88 364 LYS A CA 1
ATOM 2767 C C . LYS A 1 364 ? 4.180 14.324 -43.111 1.00 94.88 364 LYS A C 1
ATOM 2769 O O . LYS A 1 364 ? 3.511 13.704 -43.937 1.00 94.88 364 LYS A O 1
ATOM 2774 N N . LYS A 1 365 ? 4.752 15.506 -43.348 1.00 95.75 365 LYS A N 1
ATOM 2775 C CA . LYS A 1 365 ? 4.695 16.212 -44.630 1.00 95.75 365 LYS A CA 1
ATOM 2776 C C . LYS A 1 365 ? 5.459 15.438 -45.701 1.00 95.75 365 LYS A C 1
ATOM 2778 O O . LYS A 1 365 ? 4.895 15.125 -46.745 1.00 95.75 365 LYS A O 1
ATOM 2783 N N . ASP A 1 366 ? 6.701 15.084 -45.393 1.00 93.56 366 ASP A N 1
ATOM 2784 C CA . ASP A 1 366 ? 7.644 14.540 -46.369 1.00 93.56 366 ASP A CA 1
ATOM 2785 C C . ASP A 1 366 ? 7.637 13.000 -46.391 1.00 93.56 366 ASP A C 1
ATOM 2787 O O . ASP A 1 366 ? 8.257 12.382 -47.250 1.00 93.56 366 ASP A O 1
ATOM 2791 N N . LYS A 1 367 ? 6.897 12.367 -45.464 1.00 94.06 367 LYS A N 1
ATOM 2792 C CA . LYS A 1 367 ? 6.708 10.909 -45.340 1.00 94.06 367 LYS A CA 1
ATOM 2793 C C . LYS A 1 367 ? 8.025 10.126 -45.285 1.00 94.06 367 LYS A C 1
ATOM 2795 O O . LYS A 1 367 ? 8.105 9.010 -45.792 1.00 94.06 367 LYS A O 1
ATOM 2800 N N . VAL A 1 368 ? 9.040 10.705 -44.642 1.00 94.12 368 VAL A N 1
ATOM 2801 C CA . VAL A 1 368 ? 10.393 10.131 -44.568 1.00 94.12 368 VAL A CA 1
ATOM 2802 C C . VAL A 1 368 ? 10.392 8.777 -43.854 1.00 94.12 368 VAL A C 1
ATOM 2804 O O . VAL A 1 368 ? 11.010 7.828 -44.327 1.00 94.12 368 VAL A O 1
ATOM 2807 N N . TYR A 1 369 ? 9.661 8.674 -42.743 1.00 96.69 369 TYR A N 1
ATOM 2808 C CA . TYR A 1 369 ? 9.460 7.436 -41.995 1.00 96.69 369 TYR A CA 1
ATOM 2809 C C . TYR A 1 369 ? 7.979 7.169 -41.754 1.00 96.69 369 TYR A C 1
ATOM 2811 O O . TYR A 1 369 ? 7.172 8.090 -41.578 1.00 96.69 369 TYR A O 1
ATOM 2819 N N . ALA A 1 370 ? 7.633 5.885 -41.645 1.00 96.56 370 ALA A N 1
ATOM 2820 C CA . ALA A 1 370 ? 6.331 5.476 -41.140 1.00 96.56 370 ALA A CA 1
ATOM 2821 C C . ALA A 1 370 ? 6.113 6.031 -39.723 1.00 96.56 370 ALA A C 1
ATOM 2823 O O . ALA A 1 370 ? 7.042 6.131 -38.922 1.00 96.56 370 ALA A O 1
ATOM 2824 N N . TYR A 1 371 ? 4.873 6.384 -39.402 1.00 97.19 371 TYR A N 1
ATOM 2825 C CA . TYR A 1 371 ? 4.516 6.946 -38.104 1.00 97.19 371 TYR A CA 1
ATOM 2826 C C . TYR A 1 371 ? 3.144 6.450 -37.650 1.00 97.19 371 TYR A C 1
ATOM 2828 O O . TYR A 1 371 ? 2.338 5.986 -38.456 1.00 97.19 371 TYR A O 1
ATOM 2836 N N . GLY A 1 372 ? 2.873 6.529 -36.349 1.00 92.94 372 GLY A N 1
ATOM 2837 C CA . GLY A 1 372 ? 1.617 6.049 -35.780 1.00 92.94 372 GLY A CA 1
ATOM 2838 C C . GLY A 1 372 ? 1.432 6.406 -34.310 1.00 92.94 372 GLY A C 1
ATOM 2839 O O . GLY A 1 372 ? 2.162 7.220 -33.752 1.00 92.94 372 GLY A O 1
ATOM 2840 N N . SER A 1 373 ? 0.430 5.797 -33.680 1.00 90.88 373 SER A N 1
ATOM 2841 C CA . SER A 1 373 ? 0.062 6.031 -32.275 1.00 90.88 373 SER A CA 1
ATOM 2842 C C . SER A 1 373 ? 0.531 4.928 -31.321 1.00 90.88 373 SER A C 1
ATOM 2844 O O . SER A 1 373 ? 0.381 5.061 -30.109 1.00 90.88 373 SER A O 1
ATOM 2846 N N . THR A 1 374 ? 1.103 3.843 -31.844 1.00 88.25 374 THR A N 1
ATOM 2847 C CA . THR A 1 374 ? 1.573 2.707 -31.042 1.00 88.25 374 THR A CA 1
ATOM 2848 C C . THR A 1 374 ? 3.088 2.784 -30.845 1.00 88.25 374 THR A C 1
ATOM 2850 O O . THR A 1 374 ? 3.802 2.955 -31.839 1.00 88.25 374 THR A O 1
ATOM 2853 N N . PRO A 1 375 ? 3.600 2.620 -29.612 1.00 92.44 375 PRO A N 1
ATOM 2854 C CA . PRO A 1 375 ? 5.035 2.571 -29.361 1.00 92.44 375 PRO A CA 1
ATOM 2855 C C . PRO A 1 375 ? 5.668 1.350 -30.032 1.00 92.44 375 PRO A C 1
ATOM 2857 O O . PRO A 1 375 ? 5.112 0.252 -29.990 1.00 92.44 375 PRO A O 1
ATOM 2860 N N . LYS A 1 376 ? 6.861 1.533 -30.602 1.00 92.94 376 LYS A N 1
ATOM 2861 C CA . LYS A 1 376 ? 7.724 0.449 -31.096 1.00 92.94 376 LYS A CA 1
ATOM 2862 C C . LYS A 1 376 ? 9.144 0.641 -30.575 1.00 92.94 376 LYS A C 1
ATOM 2864 O O . LYS A 1 376 ? 9.586 1.777 -30.430 1.00 92.94 376 LYS A O 1
ATOM 2869 N N . VAL A 1 377 ? 9.859 -0.442 -30.292 1.00 93.50 377 VAL A N 1
ATOM 2870 C CA . VAL A 1 377 ? 11.286 -0.350 -29.941 1.00 93.50 377 VAL A CA 1
ATOM 2871 C C . VAL A 1 377 ? 12.046 0.299 -31.103 1.00 93.50 377 VAL A C 1
ATOM 2873 O O . VAL A 1 377 ? 11.763 0.003 -32.262 1.00 93.50 377 VAL A O 1
ATOM 2876 N N . GLY A 1 378 ? 12.937 1.241 -30.794 1.00 94.75 378 GLY A N 1
ATOM 2877 C CA . GLY A 1 378 ? 13.666 2.036 -31.785 1.00 94.75 378 GLY A CA 1
ATOM 2878 C C . GLY A 1 378 ? 12.858 3.160 -32.441 1.00 94.75 378 GLY A C 1
ATOM 2879 O O . GLY A 1 378 ? 13.339 3.782 -33.387 1.00 94.75 378 GLY A O 1
ATOM 2880 N N . SER A 1 379 ? 11.641 3.440 -31.961 1.00 96.62 379 SER A N 1
ATOM 2881 C CA . SER A 1 379 ? 10.855 4.591 -32.419 1.00 96.62 379 SER A CA 1
ATOM 2882 C C . SER A 1 379 ? 11.130 5.846 -31.599 1.00 96.62 379 SER A C 1
ATOM 2884 O O . SER A 1 379 ? 11.347 5.779 -30.389 1.00 96.62 379 SER A O 1
ATOM 2886 N N . LEU A 1 380 ? 11.057 7.005 -32.247 1.00 97.62 380 LEU A N 1
ATOM 2887 C CA . LEU A 1 380 ? 11.014 8.288 -31.550 1.00 97.62 380 LEU A CA 1
ATOM 2888 C C . LEU A 1 380 ? 9.589 8.528 -31.065 1.00 97.62 380 LEU A C 1
ATOM 2890 O O . LEU A 1 380 ? 8.658 8.427 -31.860 1.00 97.62 380 LEU A O 1
ATOM 2894 N N . VAL A 1 381 ? 9.416 8.881 -29.795 1.00 95.75 381 VAL A N 1
ATOM 2895 C CA . VAL A 1 381 ? 8.146 9.389 -29.266 1.00 95.75 381 VAL A CA 1
ATOM 2896 C C . VAL A 1 381 ? 8.192 10.908 -29.208 1.00 95.75 381 VAL A C 1
ATOM 2898 O O . VAL A 1 381 ? 9.151 11.486 -28.693 1.00 95.75 381 VAL A O 1
ATOM 2901 N N . ILE A 1 382 ? 7.150 11.550 -29.738 1.00 94.00 382 ILE A N 1
ATOM 2902 C CA . ILE A 1 382 ? 7.029 13.007 -29.769 1.00 94.00 382 ILE A CA 1
ATOM 2903 C C . ILE A 1 382 ? 5.940 13.454 -28.800 1.00 94.00 382 ILE A C 1
ATOM 2905 O O . ILE A 1 382 ? 4.798 12.988 -28.866 1.00 94.00 382 ILE A O 1
ATOM 2909 N N . PHE A 1 383 ? 6.291 14.397 -27.937 1.00 90.00 383 PHE A N 1
ATOM 2910 C CA . PHE A 1 383 ? 5.389 15.072 -27.018 1.00 90.00 383 PHE A CA 1
ATOM 2911 C C . PHE A 1 383 ? 5.134 16.496 -27.501 1.00 90.00 383 PHE A C 1
ATOM 2913 O O . PHE A 1 383 ? 6.054 17.182 -27.950 1.00 90.00 383 PHE A O 1
ATOM 2920 N N . ASP A 1 384 ? 3.885 16.933 -27.404 1.00 85.62 384 ASP A N 1
ATOM 2921 C CA . ASP A 1 384 ? 3.491 18.284 -27.773 1.00 85.62 384 ASP A CA 1
ATOM 2922 C C . ASP A 1 384 ? 3.977 19.346 -26.782 1.00 85.62 384 ASP A C 1
ATOM 2924 O O . ASP A 1 384 ? 4.530 19.042 -25.722 1.00 85.62 384 ASP A O 1
ATOM 2928 N N . TYR A 1 385 ? 3.737 20.608 -27.141 1.00 79.31 385 TYR A N 1
ATOM 2929 C CA . TYR A 1 385 ? 3.857 21.720 -26.211 1.00 79.31 385 TYR A CA 1
ATOM 2930 C C . TYR A 1 385 ? 2.847 21.530 -25.079 1.00 79.31 385 TYR A C 1
ATOM 2932 O O . TYR A 1 385 ? 1.634 21.587 -25.285 1.00 79.31 385 TYR A O 1
ATOM 2940 N N . ASN A 1 386 ? 3.356 21.289 -23.876 1.00 68.88 386 ASN A N 1
ATOM 2941 C CA . ASN A 1 386 ? 2.532 21.255 -22.675 1.00 68.88 386 ASN A CA 1
ATOM 2942 C C . ASN A 1 386 ? 2.029 22.670 -22.309 1.00 68.88 386 ASN A C 1
ATOM 2944 O O . ASN A 1 386 ? 2.340 23.658 -22.975 1.00 68.88 386 ASN A O 1
ATOM 2948 N N . SER A 1 387 ? 1.306 22.803 -21.192 1.00 62.88 387 SER A N 1
ATOM 2949 C CA . SER A 1 387 ? 0.879 24.113 -20.663 1.00 62.88 387 SER A CA 1
ATOM 2950 C C . SER A 1 387 ? 2.036 25.070 -20.337 1.00 62.88 387 SER A C 1
ATOM 2952 O O . SER A 1 387 ? 1.799 26.254 -20.125 1.00 62.88 387 SER A O 1
ATOM 2954 N N . SER A 1 388 ? 3.272 24.567 -20.259 1.00 60.22 388 SER A N 1
ATOM 2955 C CA . SER A 1 388 ? 4.491 25.350 -20.031 1.00 60.22 388 SER A CA 1
ATOM 2956 C C . SER A 1 388 ? 5.138 25.848 -21.330 1.00 60.22 388 SER A C 1
ATOM 2958 O O . SER A 1 388 ? 6.092 26.612 -21.255 1.00 60.22 388 SER A O 1
ATOM 2960 N N . GLY A 1 389 ? 4.622 25.453 -22.502 1.00 68.25 389 GLY A N 1
ATOM 2961 C CA . GLY A 1 389 ? 5.123 25.891 -23.806 1.00 68.25 389 GLY A CA 1
ATOM 2962 C C . GLY A 1 389 ? 6.324 25.104 -24.338 1.00 68.25 389 GLY A C 1
ATOM 2963 O O . GLY A 1 389 ? 6.909 25.527 -25.330 1.00 68.25 389 GLY A O 1
ATOM 2964 N N . ASP A 1 390 ? 6.667 23.959 -23.735 1.00 75.25 390 ASP A N 1
ATOM 2965 C CA . ASP A 1 390 ? 7.826 23.147 -24.127 1.00 75.25 390 ASP A CA 1
ATOM 2966 C C . ASP A 1 390 ? 7.402 21.781 -24.679 1.00 75.25 390 ASP A C 1
ATOM 2968 O O . ASP A 1 390 ? 6.727 20.998 -24.001 1.00 75.25 390 ASP A O 1
ATOM 2972 N N . ALA A 1 391 ? 7.840 21.485 -25.903 1.00 85.25 391 ALA A N 1
ATOM 2973 C CA . ALA A 1 391 ? 7.713 20.172 -26.529 1.00 85.25 391 ALA A CA 1
ATOM 2974 C C . ALA A 1 391 ? 8.900 19.263 -26.186 1.00 85.25 391 ALA A C 1
ATOM 2976 O O . ALA A 1 391 ? 9.962 19.737 -25.777 1.00 85.25 391 ALA A O 1
ATOM 2977 N N . HIS A 1 392 ? 8.742 17.949 -26.368 1.00 88.88 392 HIS A N 1
ATOM 2978 C CA . HIS A 1 392 ? 9.800 16.993 -26.037 1.00 88.88 392 HIS A CA 1
ATOM 2979 C C . HIS A 1 392 ? 9.878 15.805 -27.002 1.00 88.88 392 HIS A C 1
ATOM 2981 O O . HIS A 1 392 ? 8.896 15.448 -27.649 1.00 88.88 392 HIS A O 1
ATOM 2987 N N . ILE A 1 393 ? 11.048 15.171 -27.070 1.00 92.44 393 ILE A N 1
ATOM 2988 C CA . ILE A 1 393 ? 11.319 13.979 -27.875 1.00 92.44 393 ILE A CA 1
ATOM 2989 C C . ILE A 1 393 ? 12.177 12.982 -27.094 1.00 92.44 393 ILE A C 1
ATOM 2991 O O . ILE A 1 393 ? 13.145 13.372 -26.451 1.00 92.44 393 ILE A O 1
ATOM 2995 N N . ALA A 1 394 ? 11.840 11.697 -27.180 1.00 94.56 394 ALA A N 1
ATOM 2996 C CA . ALA A 1 394 ? 12.606 10.619 -26.556 1.00 94.56 394 ALA A CA 1
ATOM 2997 C C . ALA A 1 394 ? 12.683 9.389 -27.475 1.00 94.56 394 ALA A C 1
ATOM 2999 O O . ALA A 1 394 ? 11.896 9.263 -28.416 1.00 94.56 394 ALA A O 1
ATOM 3000 N N . MET A 1 395 ? 13.610 8.469 -27.202 1.00 97.00 395 MET A N 1
ATOM 3001 C CA . MET A 1 395 ? 13.713 7.188 -27.909 1.00 97.00 395 MET A CA 1
ATOM 3002 C C . MET A 1 395 ? 13.023 6.087 -27.109 1.00 97.00 395 MET A C 1
ATOM 3004 O O . MET A 1 395 ? 13.277 5.947 -25.917 1.00 97.00 395 MET A O 1
ATOM 3008 N N . VAL A 1 396 ? 12.188 5.270 -27.749 1.00 95.75 396 VAL A N 1
ATOM 3009 C CA . VAL A 1 396 ? 11.618 4.061 -27.141 1.00 95.75 396 VAL A CA 1
ATOM 3010 C C . VAL A 1 396 ? 12.672 2.959 -27.149 1.00 95.75 396 VAL A C 1
ATOM 3012 O O . VAL A 1 396 ? 12.977 2.362 -28.179 1.00 95.75 396 VAL A O 1
ATOM 3015 N N . GLU A 1 397 ? 13.211 2.681 -25.972 1.00 94.25 397 GLU A N 1
ATOM 3016 C CA . GLU A 1 397 ? 14.297 1.728 -25.761 1.00 94.25 397 GLU A CA 1
ATOM 3017 C C . GLU A 1 397 ? 13.801 0.310 -25.494 1.00 94.25 397 GLU A C 1
ATOM 3019 O O . GLU A 1 397 ? 14.431 -0.666 -25.886 1.00 94.25 397 GLU A O 1
ATOM 3024 N N . ALA A 1 398 ? 12.660 0.187 -24.822 1.00 88.50 398 ALA A N 1
ATOM 3025 C CA . ALA A 1 398 ? 12.035 -1.094 -24.544 1.00 88.50 398 ALA A CA 1
ATOM 3026 C C . ALA A 1 398 ? 10.523 -0.925 -24.403 1.00 88.50 398 ALA A C 1
ATOM 3028 O O . ALA A 1 398 ? 10.026 0.145 -24.052 1.00 88.50 398 ALA A O 1
ATOM 3029 N N . ILE A 1 399 ? 9.779 -2.003 -24.639 1.00 83.25 399 ILE A N 1
ATOM 3030 C CA . ILE A 1 399 ? 8.357 -2.086 -24.303 1.00 83.25 399 ILE A CA 1
ATOM 3031 C C . ILE A 1 399 ? 8.206 -3.263 -23.357 1.00 83.25 399 ILE A C 1
ATOM 3033 O O . ILE A 1 399 ? 8.340 -4.415 -23.762 1.00 83.25 399 ILE A O 1
ATOM 3037 N N . ILE A 1 400 ? 7.944 -2.973 -22.086 1.00 75.44 400 ILE A N 1
ATOM 3038 C CA . ILE A 1 400 ? 7.912 -3.990 -21.041 1.00 75.44 400 ILE A CA 1
ATOM 3039 C C . ILE A 1 400 ? 6.500 -4.041 -20.472 1.00 75.44 400 ILE A C 1
ATOM 3041 O O . ILE A 1 400 ? 6.018 -3.071 -19.890 1.00 75.44 400 ILE A O 1
ATOM 3045 N N . ASN A 1 401 ? 5.814 -5.168 -20.683 1.00 65.00 401 ASN A N 1
ATOM 3046 C CA . ASN A 1 401 ? 4.407 -5.358 -20.307 1.00 65.00 401 ASN A CA 1
ATOM 3047 C C . ASN A 1 401 ? 3.474 -4.262 -20.867 1.00 65.00 401 ASN A C 1
ATOM 3049 O O . ASN A 1 401 ? 2.592 -3.762 -20.171 1.00 65.00 401 ASN A O 1
ATOM 3053 N N . GLY A 1 402 ? 3.696 -3.858 -22.123 1.00 71.50 402 GLY A N 1
ATOM 3054 C CA . GLY A 1 402 ? 2.919 -2.809 -22.795 1.00 71.50 402 GLY A CA 1
ATOM 3055 C C . GLY A 1 402 ? 3.271 -1.380 -22.372 1.00 71.50 402 GLY A C 1
ATOM 3056 O O . GLY A 1 402 ? 2.660 -0.438 -22.869 1.00 71.50 402 GLY A O 1
ATOM 3057 N N . VAL A 1 403 ? 4.255 -1.199 -21.485 1.00 79.56 403 VAL A N 1
ATOM 3058 C CA . VAL A 1 403 ? 4.728 0.117 -21.048 1.00 79.56 403 VAL A CA 1
ATOM 3059 C C . VAL A 1 403 ? 6.031 0.476 -21.766 1.00 79.56 403 VAL A C 1
ATOM 3061 O O . VAL A 1 403 ? 7.012 -0.259 -21.628 1.00 79.56 403 VAL A O 1
ATOM 3064 N N . PRO A 1 404 ? 6.082 1.599 -22.505 1.00 87.69 404 PRO A N 1
ATOM 3065 C CA . PRO A 1 404 ? 7.318 2.086 -23.106 1.00 87.69 404 PRO A CA 1
ATOM 3066 C C . PRO A 1 404 ? 8.296 2.592 -22.046 1.00 87.69 404 PRO A C 1
ATOM 3068 O O . PRO A 1 404 ? 7.936 3.397 -21.182 1.00 87.69 404 PRO A O 1
ATOM 3071 N N . TYR A 1 405 ? 9.541 2.143 -22.142 1.00 90.12 405 TYR A N 1
ATOM 3072 C CA . TYR A 1 405 ? 10.685 2.716 -21.447 1.00 90.12 405 TYR A CA 1
ATOM 3073 C C . TYR A 1 405 ? 11.463 3.535 -22.455 1.00 90.12 405 TYR A C 1
ATOM 3075 O O . TYR A 1 405 ? 11.744 3.063 -23.560 1.00 90.12 405 TYR A O 1
ATOM 3083 N N . VAL A 1 406 ? 11.763 4.769 -22.080 1.00 94.00 406 VAL A N 1
ATOM 3084 C CA . VAL A 1 406 ? 12.381 5.738 -22.973 1.00 94.00 406 VAL A CA 1
ATOM 3085 C C . VAL A 1 406 ? 13.717 6.196 -22.436 1.00 94.00 406 VAL A C 1
ATOM 3087 O O . VAL A 1 406 ? 13.897 6.284 -21.220 1.00 94.00 406 VAL A O 1
ATOM 3090 N N . SER A 1 407 ? 14.629 6.490 -23.353 1.00 94.19 407 SER A N 1
ATOM 3091 C CA . SER A 1 407 ? 15.839 7.245 -23.080 1.00 94.19 407 SER A CA 1
ATOM 3092 C C . SER A 1 407 ? 15.702 8.662 -23.632 1.00 94.19 407 SER A C 1
ATOM 3094 O O . SER A 1 407 ? 15.159 8.885 -24.721 1.00 94.19 407 SER A O 1
ATOM 3096 N N . GLU A 1 408 ? 16.173 9.630 -22.861 1.00 91.00 408 GLU A N 1
ATOM 3097 C CA . GLU A 1 408 ? 16.165 11.042 -23.224 1.00 91.00 408 GLU A CA 1
ATOM 3098 C C . GLU A 1 408 ? 17.272 11.796 -22.490 1.00 91.00 408 GLU A C 1
ATOM 3100 O O . GLU A 1 408 ? 18.018 11.223 -21.683 1.00 91.00 408 GLU A O 1
ATOM 3105 N N . SER A 1 409 ? 17.393 13.086 -22.788 1.00 87.56 409 SER A N 1
ATOM 3106 C CA . SER A 1 409 ? 18.244 13.958 -22.001 1.00 87.56 409 SER A CA 1
ATOM 3107 C C . SER A 1 409 ? 17.719 15.387 -21.881 1.00 87.56 409 SER A C 1
ATOM 3109 O O . SER A 1 409 ? 17.160 15.970 -22.816 1.00 87.56 409 SER A O 1
ATOM 3111 N N . GLY A 1 410 ? 17.980 15.981 -20.719 1.00 74.81 410 GLY A N 1
ATOM 3112 C CA . GLY A 1 410 ? 17.781 17.393 -20.424 1.00 74.81 410 GLY A CA 1
ATOM 3113 C C . GLY A 1 410 ? 19.058 18.222 -20.585 1.00 74.81 410 GLY A C 1
ATOM 3114 O O . GLY A 1 410 ? 20.174 17.701 -20.591 1.00 74.81 410 GLY A O 1
ATOM 3115 N N . TYR A 1 411 ? 18.898 19.544 -20.674 1.00 64.56 411 TYR A N 1
ATOM 3116 C CA . TYR A 1 411 ? 20.015 20.488 -20.738 1.00 64.56 411 TYR A CA 1
ATOM 3117 C C . TYR A 1 411 ? 20.358 21.072 -19.361 1.00 64.56 411 TYR A C 1
ATOM 3119 O O . TYR A 1 411 ? 19.499 21.203 -18.491 1.00 64.56 411 TYR A O 1
ATOM 3127 N N . SER A 1 412 ? 21.616 21.483 -19.194 1.00 58.69 412 SER A N 1
ATOM 3128 C CA . SER A 1 412 ? 22.054 22.410 -18.147 1.00 58.69 412 SER A CA 1
ATOM 3129 C C . SER A 1 412 ? 22.790 23.580 -18.807 1.00 58.69 412 SER A C 1
ATOM 3131 O O . SER A 1 412 ? 23.458 23.389 -19.822 1.00 58.69 412 SER A O 1
ATOM 3133 N N . MET A 1 413 ? 22.638 24.801 -18.285 1.00 59.66 413 MET A N 1
ATOM 3134 C CA . MET A 1 413 ? 23.406 25.951 -18.780 1.00 59.66 413 MET A CA 1
ATOM 3135 C C . MET A 1 413 ? 24.837 25.856 -18.239 1.00 59.66 413 MET A C 1
ATOM 3137 O O . MET A 1 413 ? 25.035 25.898 -17.027 1.00 59.66 413 MET A O 1
ATOM 3141 N N . THR A 1 414 ? 25.827 25.708 -19.122 1.00 57.41 414 THR A N 1
ATOM 3142 C CA . THR A 1 414 ? 27.237 25.514 -18.744 1.00 57.41 414 THR A CA 1
ATOM 3143 C C . THR A 1 414 ? 28.194 26.249 -19.688 1.00 57.41 414 THR A C 1
ATOM 3145 O O . THR A 1 414 ? 27.906 26.423 -20.871 1.00 57.41 414 THR A O 1
ATOM 3148 N N . SER A 1 415 ? 29.354 26.676 -19.179 1.00 58.00 415 SER A N 1
ATOM 3149 C CA . SER A 1 415 ? 30.443 27.273 -19.970 1.00 58.00 415 SER A CA 1
ATOM 3150 C C . SER A 1 415 ? 31.324 26.232 -20.680 1.00 58.00 415 SER A C 1
ATOM 3152 O O . SER A 1 415 ? 32.157 26.601 -21.507 1.00 58.00 415 SER A O 1
ATOM 3154 N N . VAL A 1 416 ? 31.135 24.933 -20.403 1.00 57.00 416 VAL A N 1
ATOM 3155 C CA . VAL A 1 416 ? 31.900 23.824 -21.002 1.00 57.00 416 VAL A CA 1
ATOM 3156 C C . VAL A 1 416 ? 31.022 22.912 -21.859 1.00 57.00 416 VAL A C 1
ATOM 3158 O O . VAL A 1 416 ? 29.838 22.730 -21.589 1.00 57.00 416 VAL A O 1
ATOM 3161 N N . LYS A 1 417 ? 31.600 22.317 -22.911 1.00 57.75 417 LYS A N 1
ATOM 3162 C CA . LYS A 1 417 ? 30.881 21.373 -23.784 1.00 57.75 417 LYS A CA 1
ATOM 3163 C C . LYS A 1 417 ? 30.446 20.118 -23.003 1.00 57.75 417 LYS A C 1
ATOM 3165 O O . LYS A 1 417 ? 31.134 19.732 -22.053 1.00 57.75 417 LYS A O 1
ATOM 3170 N N . PRO A 1 418 ? 29.351 19.441 -23.398 1.00 57.12 418 PRO A N 1
ATOM 3171 C CA . PRO A 1 418 ? 28.915 18.263 -22.691 1.00 57.12 418 PRO A CA 1
ATOM 3172 C C . PRO A 1 418 ? 29.866 17.097 -22.853 1.00 57.12 418 PRO A C 1
ATOM 3174 O O . PRO A 1 418 ? 30.349 16.809 -23.946 1.00 57.12 418 PRO A O 1
ATOM 3177 N N . THR A 1 419 ? 30.047 16.390 -21.759 1.00 60.50 419 THR A N 1
ATOM 3178 C CA . THR A 1 419 ? 30.671 15.093 -21.658 1.00 60.50 419 THR A CA 1
ATOM 3179 C C . THR A 1 419 ? 29.631 14.071 -21.205 1.00 60.50 419 THR A C 1
ATOM 3181 O O . THR A 1 419 ? 28.578 14.432 -20.680 1.00 60.50 419 THR A O 1
ATOM 3184 N N . ALA A 1 420 ? 29.917 12.775 -21.341 1.00 60.41 420 ALA A N 1
ATOM 3185 C CA . ALA A 1 420 ? 29.061 11.732 -20.763 1.00 60.41 420 ALA A CA 1
ATOM 3186 C C . ALA A 1 420 ? 28.778 11.960 -19.256 1.00 60.41 420 ALA A C 1
ATOM 3188 O O . ALA A 1 420 ? 27.751 11.522 -18.747 1.00 60.41 420 ALA A O 1
ATOM 3189 N N . SER A 1 421 ? 29.659 12.693 -18.560 1.00 61.69 421 SER A N 1
ATOM 3190 C CA . SER A 1 421 ? 29.551 13.041 -17.140 1.00 61.69 421 SER A CA 1
ATOM 3191 C C . SER A 1 421 ? 28.696 14.273 -16.807 1.00 61.69 421 SER A C 1
ATOM 3193 O O . SER A 1 421 ? 28.443 14.497 -15.626 1.00 61.69 421 SER A O 1
ATOM 3195 N N . ASN A 1 422 ? 28.246 15.074 -17.781 1.00 66.50 422 ASN A N 1
ATOM 3196 C CA . ASN A 1 422 ? 27.476 16.303 -17.511 1.00 66.50 422 ASN A CA 1
ATOM 3197 C C . ASN A 1 422 ? 26.161 16.428 -18.316 1.00 66.50 422 ASN A C 1
ATOM 3199 O O . ASN A 1 422 ? 25.482 17.452 -18.230 1.00 66.50 422 ASN A O 1
ATOM 3203 N N . ILE A 1 423 ? 25.781 15.390 -19.072 1.00 73.88 423 ILE A N 1
ATOM 3204 C CA . ILE A 1 423 ? 24.460 15.293 -19.706 1.00 73.88 423 ILE A CA 1
ATOM 3205 C C . ILE A 1 423 ? 23.448 14.823 -18.663 1.00 73.88 423 ILE A C 1
ATOM 3207 O O . ILE A 1 423 ? 23.665 13.820 -17.982 1.00 73.88 423 ILE A O 1
ATOM 3211 N N . SER A 1 424 ? 22.307 15.512 -18.573 1.00 80.06 424 SER A N 1
ATOM 3212 C CA . SER A 1 424 ? 21.180 15.066 -17.752 1.00 80.06 424 SER A CA 1
ATOM 3213 C C . SER A 1 424 ? 20.452 13.936 -18.474 1.00 80.06 424 SER A C 1
ATOM 3215 O O . SER A 1 424 ? 19.436 14.149 -19.121 1.00 80.06 424 SER A O 1
ATOM 3217 N N . PHE A 1 425 ? 21.033 12.742 -18.450 1.00 86.69 425 PHE A N 1
ATOM 3218 C CA . PHE A 1 425 ? 20.469 11.563 -19.093 1.00 86.69 425 PHE A CA 1
ATOM 3219 C C . PHE A 1 425 ? 19.402 10.917 -18.213 1.00 86.69 425 PHE A C 1
ATOM 3221 O O . PHE A 1 425 ? 19.590 10.752 -17.005 1.00 86.69 425 PHE A O 1
ATOM 3228 N N . HIS A 1 426 ? 18.323 10.468 -18.842 1.00 88.31 426 HIS A N 1
ATOM 3229 C CA . HIS A 1 426 ? 17.288 9.695 -18.182 1.00 88.31 426 HIS A CA 1
ATOM 3230 C C . HIS A 1 426 ? 16.939 8.461 -19.011 1.00 88.31 426 HIS A C 1
ATOM 3232 O O . HIS A 1 426 ? 16.699 8.551 -20.211 1.00 88.31 426 HIS A O 1
ATOM 3238 N N . TYR A 1 427 ? 16.863 7.309 -18.344 1.00 89.69 427 TYR A N 1
ATOM 3239 C CA . TYR A 1 427 ? 16.221 6.104 -18.856 1.00 89.69 427 TYR A CA 1
ATOM 3240 C C . TYR A 1 427 ? 15.161 5.656 -17.850 1.00 89.69 427 TYR A C 1
ATOM 3242 O O . TYR A 1 427 ? 15.468 5.447 -16.675 1.00 89.69 427 TYR A O 1
ATOM 3250 N N . GLY A 1 428 ? 13.918 5.485 -18.297 1.00 85.81 428 GLY A N 1
ATOM 3251 C CA . GLY A 1 428 ? 12.848 5.091 -17.387 1.00 85.81 428 GLY A CA 1
ATOM 3252 C C . GLY A 1 428 ? 11.475 4.963 -18.028 1.00 85.81 428 GLY A C 1
ATOM 3253 O O . GLY A 1 428 ? 11.304 5.078 -19.240 1.00 85.81 428 GLY A O 1
ATOM 3254 N N . ASN A 1 429 ? 10.480 4.708 -17.180 1.00 86.06 429 ASN A N 1
ATOM 3255 C CA . ASN A 1 429 ? 9.089 4.547 -17.583 1.00 86.06 429 ASN A CA 1
ATOM 3256 C C . ASN A 1 429 ? 8.540 5.852 -18.182 1.00 86.06 429 ASN A C 1
ATOM 3258 O O . ASN A 1 429 ? 8.452 6.877 -17.499 1.00 86.06 429 ASN A O 1
ATOM 3262 N N . MET A 1 430 ? 8.105 5.792 -19.442 1.00 85.12 430 MET A N 1
ATOM 3263 C CA . MET A 1 430 ? 7.618 6.953 -20.188 1.00 85.12 430 MET A CA 1
ATOM 3264 C C . MET A 1 430 ? 6.438 7.657 -19.504 1.00 85.12 430 MET A C 1
ATOM 3266 O O . MET A 1 430 ? 6.333 8.877 -19.575 1.00 85.12 430 MET A O 1
ATOM 3270 N N . TYR A 1 431 ? 5.553 6.921 -18.824 1.00 76.19 431 TYR A N 1
ATOM 3271 C CA . TYR A 1 431 ? 4.355 7.493 -18.196 1.00 76.19 431 TYR A CA 1
ATOM 3272 C C . TYR A 1 431 ? 4.618 8.154 -16.844 1.00 76.19 431 TYR A C 1
ATOM 3274 O O . TYR A 1 431 ? 3.780 8.916 -16.366 1.00 76.19 431 TYR A O 1
ATOM 3282 N N . GLU A 1 432 ? 5.741 7.844 -16.204 1.00 71.50 432 GLU A N 1
ATOM 3283 C CA . GLU A 1 432 ? 6.134 8.492 -14.951 1.00 71.50 432 GLU A CA 1
ATOM 3284 C C . GLU A 1 432 ? 6.910 9.777 -15.222 1.00 71.50 432 GLU A C 1
ATOM 3286 O O . GLU A 1 432 ? 6.715 10.777 -14.537 1.00 71.50 432 GLU A O 1
ATOM 3291 N N . TRP A 1 433 ? 7.721 9.766 -16.275 1.00 65.12 433 TRP A N 1
ATOM 3292 C CA . TRP A 1 433 ? 8.510 10.910 -16.702 1.00 65.12 433 TRP A CA 1
ATOM 3293 C C . TRP A 1 433 ? 7.704 11.913 -17.555 1.00 65.12 433 TRP A C 1
ATOM 3295 O O . TRP A 1 433 ? 7.763 13.124 -17.348 1.00 65.12 433 TRP A O 1
ATOM 3305 N N . GLY A 1 434 ? 6.865 11.423 -18.473 1.00 59.97 434 GLY A N 1
ATOM 3306 C CA . GLY A 1 434 ? 6.021 12.244 -19.348 1.00 59.97 434 GLY A CA 1
ATOM 3307 C C . GLY A 1 434 ? 4.763 12.805 -18.675 1.00 59.97 434 GLY A C 1
ATOM 3308 O O . GLY A 1 434 ? 3.891 13.306 -19.382 1.00 59.97 434 GLY A O 1
ATOM 3309 N N . ALA A 1 435 ? 4.638 12.688 -17.346 1.00 51.81 435 ALA A N 1
ATOM 3310 C CA . ALA A 1 435 ? 3.434 12.926 -16.549 1.00 51.81 435 ALA A CA 1
ATOM 3311 C C . ALA A 1 435 ? 2.800 14.315 -16.781 1.00 51.81 435 ALA A C 1
ATOM 3313 O O . ALA A 1 435 ? 3.076 15.276 -16.066 1.00 51.81 435 ALA A O 1
ATOM 3314 N N . GLY A 1 436 ? 1.919 14.396 -17.784 1.00 59.56 436 GLY A N 1
ATOM 3315 C CA . GLY A 1 436 ? 1.146 15.587 -18.148 1.00 59.56 436 GLY A CA 1
ATOM 3316 C C . GLY A 1 436 ? 1.324 16.073 -19.592 1.00 59.56 436 GLY A C 1
ATOM 3317 O O . GLY A 1 436 ? 0.558 16.932 -20.016 1.00 59.56 436 GLY A O 1
ATOM 3318 N N . ARG A 1 437 ? 2.284 15.538 -20.360 1.00 75.44 437 ARG A N 1
ATOM 3319 C CA . ARG A 1 437 ? 2.487 15.899 -21.776 1.00 75.44 437 ARG A CA 1
ATOM 3320 C C . ARG A 1 437 ? 1.637 15.016 -22.690 1.00 75.44 437 ARG A C 1
ATOM 3322 O O . ARG A 1 437 ? 1.552 13.806 -22.463 1.00 75.44 437 ARG A O 1
ATOM 3329 N N . ARG A 1 438 ? 1.022 15.585 -23.731 1.00 85.56 438 ARG A N 1
ATOM 3330 C CA . ARG A 1 438 ? 0.251 14.805 -24.707 1.00 85.56 438 ARG A CA 1
ATOM 3331 C C . ARG A 1 438 ? 1.206 14.264 -25.770 1.00 85.56 438 ARG A C 1
ATOM 3333 O O . ARG A 1 438 ? 2.079 14.960 -26.277 1.00 85.56 438 ARG A O 1
ATOM 3340 N N . ILE A 1 439 ? 1.040 12.990 -26.105 1.00 90.69 439 ILE A N 1
ATOM 3341 C CA . ILE A 1 439 ? 1.818 12.337 -27.161 1.00 90.69 439 ILE A CA 1
ATOM 3342 C C . ILE A 1 439 ? 1.215 12.734 -28.511 1.00 90.69 439 ILE A C 1
ATOM 3344 O O . ILE A 1 439 ? 0.021 12.528 -28.734 1.00 90.69 439 ILE A O 1
ATOM 3348 N N . LEU A 1 440 ? 2.035 13.285 -29.407 1.00 91.50 440 LEU A N 1
ATOM 3349 C CA . LEU A 1 440 ? 1.655 13.530 -30.802 1.00 91.50 440 LEU A CA 1
ATOM 3350 C C . LEU A 1 440 ? 1.703 12.242 -31.624 1.00 91.50 440 LEU A C 1
ATOM 3352 O O . LEU A 1 440 ? 0.828 12.005 -32.455 1.00 91.50 440 LEU A O 1
ATOM 3356 N N . GLY A 1 441 ? 2.700 11.400 -31.360 1.00 94.38 441 GLY A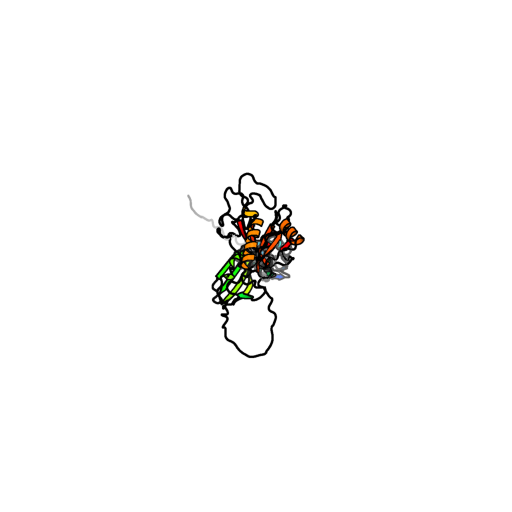 N 1
ATOM 3357 C CA . GLY A 1 441 ? 2.813 10.075 -31.950 1.00 94.38 441 GLY A CA 1
ATOM 3358 C C . GLY A 1 441 ? 4.234 9.532 -31.915 1.00 94.38 441 GLY A C 1
ATOM 3359 O O . GLY A 1 441 ? 5.101 10.041 -31.201 1.00 94.38 441 GLY A O 1
ATOM 3360 N N . TYR A 1 442 ? 4.440 8.475 -32.694 1.00 97.56 442 TYR A N 1
ATOM 3361 C CA . TYR A 1 442 ? 5.687 7.733 -32.799 1.00 97.56 442 TYR A CA 1
ATOM 3362 C C . TYR A 1 442 ? 6.187 7.722 -34.241 1.00 97.56 442 TYR A C 1
ATOM 3364 O O . TYR A 1 442 ? 5.400 7.472 -35.153 1.00 97.56 442 TYR A O 1
ATOM 3372 N N . ILE A 1 443 ? 7.483 7.955 -34.438 1.00 98.19 443 ILE A N 1
ATOM 3373 C CA . ILE A 1 443 ? 8.166 7.862 -35.736 1.00 98.19 443 ILE A CA 1
ATOM 3374 C C . ILE A 1 443 ? 9.000 6.577 -35.749 1.00 98.19 443 ILE A C 1
ATOM 3376 O O . ILE A 1 443 ? 9.845 6.374 -34.875 1.00 98.19 443 ILE A O 1
ATOM 3380 N N . TYR A 1 444 ? 8.754 5.696 -36.718 1.00 96.44 444 TYR A N 1
ATOM 3381 C CA . TYR A 1 444 ? 9.344 4.359 -36.808 1.00 96.44 444 TYR A CA 1
ATOM 3382 C C . TYR A 1 444 ? 10.598 4.375 -37.688 1.00 96.44 444 TYR A C 1
ATOM 3384 O O . TYR A 1 444 ? 10.506 4.373 -38.913 1.00 96.44 444 TYR A O 1
ATOM 3392 N N . LEU A 1 445 ? 11.771 4.403 -37.051 1.00 95.00 445 LEU A N 1
ATOM 3393 C CA . LEU A 1 445 ? 13.062 4.492 -37.742 1.00 95.00 445 LEU A CA 1
ATOM 3394 C C . LEU A 1 445 ? 13.519 3.149 -38.335 1.00 95.00 445 LEU A C 1
ATOM 3396 O O . LEU A 1 445 ? 14.161 3.101 -39.390 1.00 95.00 445 LEU A O 1
ATOM 3400 N N . ILE A 1 446 ? 13.196 2.050 -37.649 1.00 88.88 446 ILE A N 1
ATOM 3401 C CA . ILE A 1 446 ? 13.655 0.694 -37.970 1.00 88.88 446 ILE A CA 1
ATOM 3402 C C . ILE A 1 446 ? 12.513 -0.224 -38.379 1.00 88.88 446 ILE A C 1
ATOM 3404 O O . ILE A 1 446 ? 11.399 -0.092 -37.824 1.00 88.88 446 ILE A O 1
#

Foldseek 3Di:
DDDDDDDDDDDDPPVPPPVPPPPPDDDDPPPPPPPPPDDKPWEKPPWDDAAEAEAQDADFTWIKTAIPFFWQKKKKFKAAPVRPGTPFIDIDGPRHRMDTRGPDPRRVRHPSNPDDFHKIWIWMKIAGPVRDIDTHDTDIHGHAYPDKPWAWAPWVVPAAEEDEQLGAAFTKTKTAIPFFWQKKKKFKAAPVRHTPFMAMDGRRHRMDIRFCNGGVGHPRNNDDFHKMWIWMWIAGPSRDIDTHDIHIYGHHYDDPPDPPDDDDDDDDDDDDPDDDDPDCLPQQDFDQAFDACPQCLQCPCVNFVLNPDQADPPPRDRDPAFRFGQAFLSRLRSLLCVRCVSSVHDDDSQLRDRYLVSSVVSCVVVVPFDWDAADHQSKKWWWDQFPVGHIGIWGQRDQHPNWTWTKGWHTDGDRDDDHSVHTRIDTGTCCVVVPGTDIPTITHSD

Sequence (446 aa):
MEYEENKGIYMNKKVKVLILMCCLVVGMIIPMKPEAAAASRLKISGHSYPVSHKLGTSFSLKGRISSNYKIKRITAGIYNSSGKKSYYKSNIYPNTKKYNLAYSPADYALQFDRLKKGKYLYKVTAKDASGKSRTLVKRTFNVVTKTSNLKITSPVPSSDFAINAGGLYTVGGTVKSNYKITNVTAKVTDAGGATKFSRSVKPNTKTFKIGFEIDSAMSFNTLPAGTYKYIVTAKDKSGKSKTLVKRTLTVKSNTPSNPDNGSNGGSSGGSNSGGNSSGSTANFVQRTVPPDLNNGSYYSGLYNIYFNFDYLAPTGKKTSGGYNRGNCTWYACGRAREVMLQAGKSPNMSIFGPDPVGIWNANKKDKVYAYGSTPKVGSLVIFDYNSSGDAHIAMVEAIINGVPYVSESGYSMTSVKPTASNISFHYGNMYEWGAGRRILGYIYLI

Secondary structure (DSSP, 8-state):
------------TTSSSTTSSS-S------------PPPP--EEES----SEEETT-------EEEEEEEEEEEEEEEEETTSSSEEEEEEE---EEEEE-TTSHHHHH--GGGPPSEEEEEEEEEEETTS-EEEEEEEEEEEEPPPP--EEEEEESSS-EEEETT-----EEEEE-SS-EEEEEEEEEETT--EEEEEEE---SSEEEESHHHHTT--GGGPPSEEEEEEEEEEETTS-EEEEEEEEEEEE-----------------------------TT-----SPPPTT-TTTS-TTT-GGGG--EETTTTEEPTTSB--S-HHHHHHHHHHHHHHHTTPPP--TT--SSHHHHHHHHHHH--S-EESS--TTEEEEE---TTS--EEEEEEEEETTEEEEEEEE---BSS---TTTSEEEEEEHHHHSTTPPEEEEEE--

Radius of gyration: 44.54 Å; chains: 1; bounding box: 81×71×152 Å